Protein AF-0000000077151972 (afdb_homodimer)

pLDDT: mean 84.52, std 11.61, range [21.73, 97.44]

Nearest PDB structures (foldseek):
  4v5z-assembly1_Ag  TM=2.864E-01  e=3.444E+00  Canis lupus familiaris
  5mc6-assembly1_B  TM=2.916E-01  e=4.855E+00  Saccharomyces cerevisiae S288C
  6zqg-assembly1_DF  TM=3.050E-01  e=6.843E+00  Saccharomyces cerevisiae S288C
  6zvk-assembly1_N3  TM=2.598E-01  e=9.646E+00  Oryctolagus cuniculus
  6zvk-assembly1_N3  TM=3.316E-01  e=6.534E+00  Oryctolagus cuniculus

Solvent-accessible surface area (backbone atoms only — not comparable to full-atom values): 32960 Å² total; per-residue (Å²): 131,77,75,77,71,73,72,77,82,43,72,65,57,49,52,48,36,46,47,51,12,36,27,54,18,46,48,46,23,42,45,38,30,54,46,47,41,69,70,37,55,84,44,28,85,81,31,70,66,42,34,50,48,47,50,48,28,53,52,45,27,40,45,23,24,34,36,21,9,34,36,26,26,51,66,68,66,48,53,67,72,57,15,47,14,16,9,45,7,1,33,48,4,14,51,19,58,41,80,43,74,44,69,54,97,82,46,75,44,78,41,40,28,52,59,51,51,35,40,57,51,34,15,51,49,23,21,50,51,18,48,51,49,51,62,70,52,58,70,74,52,55,86,49,35,69,61,47,38,26,36,45,32,10,42,42,37,8,49,52,20,44,67,44,27,70,61,47,50,52,53,32,50,48,51,20,49,52,53,48,50,45,33,67,77,38,33,64,65,40,24,26,52,41,2,23,50,36,22,47,38,41,36,43,94,52,46,40,39,40,50,22,40,40,37,44,29,35,38,46,49,5,33,13,20,6,34,2,37,29,9,28,29,26,24,50,29,58,50,18,60,86,61,36,63,69,66,56,37,54,39,20,58,55,48,50,45,53,64,44,21,66,36,33,73,76,39,58,69,60,46,53,56,28,26,50,22,4,37,62,42,25,54,56,33,62,75,70,62,39,28,24,36,21,76,23,11,34,42,8,49,26,76,40,27,22,62,46,32,20,33,74,67,68,51,72,54,58,67,61,48,49,40,54,66,46,50,41,17,39,51,43,9,43,50,41,39,44,48,42,38,67,67,61,51,76,41,58,65,72,59,43,43,52,74,88,108,130,79,75,76,70,73,71,78,80,44,72,66,58,49,52,47,35,45,46,51,11,35,26,55,18,47,49,44,23,42,45,36,30,53,45,47,42,69,69,36,54,85,45,29,85,80,31,69,66,43,36,50,49,46,50,48,30,53,53,45,27,40,45,23,23,34,36,20,9,34,36,28,27,51,66,68,67,48,53,66,72,56,15,47,14,16,9,45,6,2,32,47,5,14,50,18,57,40,80,43,75,46,69,56,98,83,48,74,43,77,41,40,29,51,58,53,53,35,41,56,52,35,15,51,49,23,21,49,50,19,48,50,50,51,63,70,53,56,71,74,52,56,85,48,35,69,60,48,37,27,36,46,34,11,42,42,36,7,51,52,20,45,68,45,27,68,61,47,50,51,52,33,50,49,51,20,49,52,53,47,50,45,32,67,76,36,34,64,64,40,24,24,51,42,2,24,50,37,23,47,37,41,36,43,95,53,47,42,38,40,51,21,40,41,38,45,29,36,38,48,51,5,34,12,20,7,36,2,37,29,8,28,30,26,24,50,29,57,50,20,58,88,60,35,64,71,67,56,35,52,38,21,58,57,48,51,45,50,63,44,21,66,36,34,71,76,40,58,70,59,44,54,55,30,26,50,21,4,37,61,42,25,53,56,33,60,76,68,62,38,26,25,37,21,76,22,12,34,40,7,48,26,75,40,24,22,61,48,33,20,34,73,67,68,52,72,56,58,68,59,47,50,41,55,66,45,50,43,17,38,52,43,8,41,51,39,39,42,49,41,38,68,69,62,51,76,41,58,64,73,57,43,42,53,73,90,108

Radius of gyration: 28.56 Å; Cα contacts (8 Å, |Δi|>4): 1442; chains: 2; bounding box: 69×89×55 Å

Secondary structure (DSSP, 8-state):
----------HHHHHHHHHHHHHHHHHHHHHHHHHHHHHHHHHHTT-HHHHHHHHHHHHHHTTHHHHHHHHHHHHTT--HHHHHHHHHHHHHHHT-EEEEEEEETTEEEEEEEE-TT--HHHHHHHHHHHHHHHHHHTTTTGGGHHHHIIIIIIIIHHHHHHHHHHHHHHHHHHHHHHHHHHHHHSHHHHHHHHHHHHHHHTTSSS-HHHHHHHTT--HHHHHHHHHHHHHHHHHHHHHHTTTS-HHHHHHHHTT-GGGGHHHHHH-GGGHHHHHHHHHHHTTHHHHHT--B-TTTTTTTTGGGHHHHHHHHTT---HHHHHIIIIIHHHHHHHHHHIIIIIIS--S-GGGG--TT-/----------HHHHHHHHHHHHHHHHHHHHHHHHHHHHHHHHHHTT-HHHHHHHHHHHHHHTTHHHHHHHHHHHHTT--HHHHHHHHHHHHHHHT-EEEEEEEETTEEEEEEEE-TT--HHHHHHHHHHHHHHHHHHTTTTGGGHHHHIIIIIIIIHHHHHHHHHHHHHHHHHHHHHHHHHHHHHSHHHHHHHHHHHHHHHTTSSS-HHHHHHHTT--HHHHHHHHHHHHHHHHHHHHHHTTTS-HHHHHHHHTT-GGGGHHHHHH-GGGHHHHHHHHHHHTTHHHHHT--B-TTTTTTTTGGGHHHHHHHHTT---HHHHHIIIIIHHHHHHHHHHIIIIIIS--S-GGGG--TT-

Organism: Lactobacillus delbrueckii subsp. bulgaricus (strain ATCC 11842 / DSM 20081 / BCRC 10696 / JCM 1002 / NBRC 13953 / NCIMB 11778 / NCTC 12712 / WDCM 00102 / Lb 14) (NCBI:txid390333)

InterPro domains:
  IPR003352 Phosphotransferase system, EIIC [PF13303] (16-352)
  IPR008075 Lipocalin-interacting membrane receptor [PR01692] (14-36)
  IPR008075 Lipocalin-interacting membrane receptor [PR01692] (267-288)
  IPR008075 Lipocalin-interacting membrane receptor [PR01692] (320-340)

Foldseek 3Di:
DPPPCPPPCDPVNLLLLLQVLLLVLLCVQCVQLLQLVLVLVVVLVPDVVSVVVNVVSQVSNLLSLLSSLLSSCVSVPHDPLLSNLLSLLLNLLQPQWDWDFDQDPNDTDTDIDGNGNGQLQLSSVLSSVLNVVCVVCDCVCPPVCSPVSNVCSRVVSSVVSNVCRVVLVVVLVVQQVVLVVVCVVPVLVSLLVLLLVLLLQLLASGALLSVLRNSWHKFLSLLSLLLSLLLSLLLLLLLPVPPEDNVVNVCSLQQVSNLLNVLCVVPVVVSVLSSVLSSQLSNVCVVVRFIATSNQSRGRPNSDSSLSRSCVVPPVPVVVSCCSSPVSSNVSSNVSCCVCCVPVVVDDSVSSYGPVD/DPPPCPPPCDPVNLVLLLQVLLLVLLCVQCVQLLQLVLVLVVVLVPDVVSVVVNVVSQVSNLLSLLSSLLSSCVSVPHDPLLSNLLSLLLNLLQPQWDWDWDQDPRDTDTDIDGNGNGQLQLSSVLSSVLNVVCVVCDCVCPPVCNPVSNVCSRVVSSVVSNVCRVVLVVVLVVQQVVLVVVCVVPVLVSLLVLLLVLLLQLLASGALLSVLRNNWHKFLSLLSLLLSLLLSLLLLLLLCVPPEDNVVNVCSLQQVSNLLNVLCVVPVVVSVLSSVLSSQLSNVCVVVRFIATSNQSRGRPNSDSSLSRSCVVPPVPVVVSCCSSPVSSNVSSNVSCCVCCVPVVVDDSVSSYGPVD

Sequence (714 aa):
MSETTQTKETVGSFTMKVLNGSATAIIVSLLPSAILSTFLTPFAGSNAIVANLLHIVTVFQYFFAVMCGFSTAKQFNLGYTEAACVGGAAFLGSGCMTAVTTTVKGVTTTSFQLAGMGDVINTMLTAAVAVLFIKWVGNRFGSLGIVFFPILAGTGVGFLGSLIKPYVSLVTTAIGDVINTFTKLAPYSMCILIAMSFAIIIVTPLSTVAISVAIGLAGMGSAAAGFGLASTAAFLFWATLKVDKPGVQVAIFLGVIKMMMPNFLRYPVIGIPIALTAAISTLSVPILGMQGTPASGGFGLIGAVSPLAAYNAGFYNVLVLVIVWVVVPFAVGYLMKKIFVDWTKIYKPEYFISPARMSETTQTKETVGSFTMKVLNGSATAIIVSLLPSAILSTFLTPFAGSNAIVANLLHIVTVFQYFFAVMCGFSTAKQFNLGYTEAACVGGAAFLGSGCMTAVTTTVKGVTTTSFQLAGMGDVINTMLTAAVAVLFIKWVGNRFGSLGIVFFPILAGTGVGFLGSLIKPYVSLVTTAIGDVINTFTKLAPYSMCILIAMSFAIIIVTPLSTVAISVAIGLAGMGSAAAGFGLASTAAFLFWATLKVDKPGVQVAIFLGVIKMMMPNFLRYPVIGIPIALTAAISTLSVPILGMQGTPASGGFGLIGAVSPLAAYNAGFYNVLVLVIVWVVVPFAVGYLMKKIFVDWTKIYKPEYFISPAR

Structure (mmCIF, N/CA/C/O backbone):
data_AF-0000000077151972-model_v1
#
loop_
_entity.id
_entity.type
_entity.pdbx_description
1 polymer 'Conserved hypothetical membrane protein'
#
loop_
_atom_site.group_PDB
_atom_site.id
_atom_site.type_symbol
_atom_site.label_atom_id
_atom_site.label_alt_id
_atom_site.label_comp_id
_atom_site.label_asym_id
_atom_site.label_entity_id
_atom_site.label_seq_id
_atom_site.pdbx_PDB_ins_code
_atom_site.Cartn_x
_atom_site.Cartn_y
_atom_site.Cartn_z
_atom_site.occupancy
_atom_site.B_iso_or_equiv
_atom_site.auth_seq_id
_atom_site.auth_comp_id
_atom_site.auth_asym_id
_atom_site.auth_atom_id
_atom_site.pdbx_PDB_model_num
ATOM 1 N N . MET A 1 1 ? -36.688 0.666 -9.883 1 21.73 1 MET A N 1
ATOM 2 C CA . MET A 1 1 ? -35.344 0.628 -10.453 1 21.73 1 MET A CA 1
ATOM 3 C C . MET A 1 1 ? -34.688 2.004 -10.391 1 21.73 1 MET A C 1
ATOM 5 O O . MET A 1 1 ? -34.938 2.846 -11.258 1 21.73 1 MET A O 1
ATOM 9 N N . SER A 1 2 ? -34.594 2.605 -9.312 1 26.95 2 SER A N 1
ATOM 10 C CA . SER A 1 2 ? -34.281 4 -9.023 1 26.95 2 SER A CA 1
ATOM 11 C C . SER A 1 2 ? -32.938 4.406 -9.641 1 26.95 2 SER A C 1
ATOM 13 O O . SER A 1 2 ? -31.984 3.625 -9.641 1 26.95 2 SER A O 1
ATOM 15 N N . GLU A 1 3 ? -32.969 5.195 -10.656 1 30.03 3 GLU A N 1
ATOM 16 C CA . GLU A 1 3 ? -31.859 5.73 -11.461 1 30.03 3 GLU A CA 1
ATOM 17 C C . GLU A 1 3 ? -30.672 6.129 -10.578 1 30.03 3 GLU A C 1
ATOM 19 O O . GLU A 1 3 ? -30.797 7.02 -9.727 1 30.03 3 GLU A O 1
ATOM 24 N N . THR A 1 4 ? -30.094 5.246 -9.906 1 33.31 4 THR A N 1
ATOM 25 C CA . THR A 1 4 ? -28.906 5.594 -9.141 1 33.31 4 THR A CA 1
ATOM 26 C C . THR A 1 4 ? -28.078 6.656 -9.875 1 33.31 4 THR A C 1
ATOM 28 O O . THR A 1 4 ? -27.516 6.395 -10.938 1 33.31 4 THR A O 1
ATOM 31 N N . THR A 1 5 ? -28.594 7.824 -10 1 35.47 5 THR A N 1
ATOM 32 C CA . THR A 1 5 ? -28.016 9.031 -10.586 1 35.47 5 THR A CA 1
ATOM 33 C C . THR A 1 5 ? -26.516 9.094 -10.32 1 35.47 5 THR A C 1
ATOM 35 O O . THR A 1 5 ? -26.078 9.258 -9.172 1 35.47 5 THR A O 1
ATOM 38 N N . GLN A 1 6 ? -25.734 8.305 -10.875 1 41.94 6 GLN A N 1
ATOM 39 C CA . GLN A 1 6 ? -24.281 8.484 -10.922 1 41.94 6 GLN A CA 1
ATOM 40 C C . GLN A 1 6 ? -23.922 9.953 -11.117 1 41.94 6 GLN A C 1
ATOM 42 O O . GLN A 1 6 ? -24.188 10.531 -12.164 1 41.94 6 GLN A O 1
ATOM 47 N N . THR A 1 7 ? -24.266 10.836 -10.305 1 44.94 7 THR A N 1
ATOM 48 C CA . THR A 1 7 ? -23.859 12.234 -10.359 1 44.94 7 THR A CA 1
ATOM 49 C C . THR A 1 7 ? -22.516 12.383 -11.055 1 44.94 7 THR A C 1
ATOM 51 O O . THR A 1 7 ? -21.547 11.703 -10.688 1 44.94 7 THR A O 1
ATOM 54 N N . LYS A 1 8 ? -22.547 12.781 -12.289 1 57.28 8 LYS A N 1
ATOM 55 C CA . LYS A 1 8 ? -21.453 13.023 -13.227 1 57.28 8 LYS A CA 1
ATOM 56 C C . LYS A 1 8 ? -20.25 13.641 -12.516 1 57.28 8 LYS A C 1
ATOM 58 O O . LYS A 1 8 ? -20.391 14.664 -11.836 1 57.28 8 LYS A O 1
ATOM 63 N N . GLU A 1 9 ? -19.141 12.883 -12.258 1 78.19 9 GLU A N 1
ATOM 64 C CA . GLU A 1 9 ? -17.875 13.32 -11.695 1 78.19 9 GLU A CA 1
ATOM 65 C C . GLU A 1 9 ? -17.359 14.57 -12.391 1 78.19 9 GLU A C 1
ATOM 67 O O . GLU A 1 9 ? -17.219 14.602 -13.617 1 78.19 9 GLU A O 1
ATOM 72 N N . THR A 1 10 ? -17.438 15.781 -11.734 1 84.06 10 THR A N 1
ATOM 73 C CA . THR A 1 10 ? -16.828 17 -12.25 1 84.06 10 THR A CA 1
ATOM 74 C C . THR A 1 10 ? -15.328 17.016 -11.992 1 84.06 10 THR A C 1
ATOM 76 O O . THR A 1 10 ? -14.812 16.203 -11.227 1 84.06 10 THR A O 1
ATOM 79 N N . VAL A 1 11 ? -14.625 17.859 -12.688 1 85 11 VAL A N 1
ATOM 80 C CA . VAL A 1 11 ? -13.188 18 -12.492 1 85 11 VAL A CA 1
ATOM 81 C C . VAL A 1 11 ? -12.898 18.422 -11.055 1 85 11 VAL A C 1
ATOM 83 O O . VAL A 1 11 ? -11.945 17.938 -10.438 1 85 11 VAL A O 1
ATOM 86 N N . GLY A 1 12 ? -13.727 19.281 -10.562 1 80.81 12 GLY A N 1
ATOM 87 C CA . GLY A 1 12 ? -13.578 19.734 -9.188 1 80.81 12 GLY A CA 1
ATOM 88 C C . GLY A 1 12 ? -13.766 18.609 -8.18 1 80.81 12 GLY A C 1
ATOM 89 O O . GLY A 1 12 ? -12.977 18.484 -7.242 1 80.81 12 GLY A O 1
ATOM 90 N N . SER A 1 13 ? -14.758 17.922 -8.414 1 84.75 13 SER A N 1
ATOM 91 C CA . SER A 1 13 ? -15.031 16.828 -7.496 1 84.75 13 SER A CA 1
ATOM 92 C C . SER A 1 13 ? -13.945 15.758 -7.574 1 84.75 13 SER A C 1
ATOM 94 O O . SER A 1 13 ? -13.578 15.164 -6.559 1 84.75 13 SER A O 1
ATOM 96 N N . PHE A 1 14 ? -13.469 15.508 -8.773 1 90.19 14 PHE A N 1
ATOM 97 C CA . PHE A 1 14 ? -12.398 14.539 -8.977 1 90.19 14 PHE A CA 1
ATOM 98 C C . PHE A 1 14 ? -11.133 14.969 -8.25 1 90.19 14 PHE A C 1
ATOM 100 O O . PHE A 1 14 ? -10.516 14.172 -7.539 1 90.19 14 PHE A O 1
ATOM 107 N N . THR A 1 15 ? -10.812 16.188 -8.43 1 84.81 15 THR A N 1
ATOM 108 C CA . THR A 1 15 ? -9.609 16.719 -7.809 1 84.81 15 THR A CA 1
ATOM 109 C C . THR A 1 15 ? -9.734 16.703 -6.285 1 84.81 15 THR A C 1
ATOM 111 O O . THR A 1 15 ? -8.766 16.422 -5.582 1 84.81 15 THR A O 1
ATOM 114 N N . MET A 1 16 ? -10.852 16.969 -5.809 1 79.81 16 MET A N 1
ATOM 115 C CA . MET A 1 16 ? -11.062 16.969 -4.363 1 79.81 16 MET A CA 1
ATOM 116 C C . MET A 1 16 ? -10.914 15.562 -3.791 1 79.81 16 MET A C 1
ATOM 118 O O . MET A 1 16 ? -10.375 15.391 -2.697 1 79.81 16 MET A O 1
ATOM 122 N N . LYS A 1 17 ? -11.352 14.625 -4.484 1 85.19 17 LYS A N 1
ATOM 123 C CA . LYS A 1 17 ? -11.25 13.242 -4.031 1 85.19 17 LYS A CA 1
ATOM 124 C C . LYS A 1 17 ? -9.789 12.797 -3.977 1 85.19 17 LYS A C 1
ATOM 126 O O . LYS A 1 17 ? -9.391 12.078 -3.059 1 85.19 17 LYS A O 1
ATOM 131 N N . VAL A 1 18 ? -9.062 13.211 -4.961 1 88.19 18 VAL A N 1
ATOM 132 C CA . VAL A 1 18 ? -7.637 12.875 -4.988 1 88.19 18 VAL A CA 1
ATOM 133 C C . VAL A 1 18 ? -6.922 13.562 -3.828 1 88.19 18 VAL A C 1
ATOM 135 O O . VAL A 1 18 ? -6.098 12.953 -3.15 1 88.19 18 VAL A O 1
ATOM 138 N N . LEU A 1 19 ? -7.297 14.805 -3.607 1 79.62 19 LEU A N 1
ATOM 139 C CA . LEU A 1 19 ? -6.676 15.57 -2.529 1 79.62 19 LEU A CA 1
ATOM 140 C C . LEU A 1 19 ? -7.047 14.984 -1.169 1 79.62 19 LEU A C 1
ATOM 142 O O . LEU A 1 19 ? -6.191 14.875 -0.285 1 79.62 19 LEU A O 1
ATOM 146 N N . ASN A 1 20 ? -8.25 14.555 -1.033 1 77.44 20 ASN A N 1
ATOM 147 C CA . ASN A 1 20 ? -8.695 13.977 0.226 1 77.44 20 ASN A CA 1
ATOM 148 C C . ASN A 1 20 ? -8.023 12.633 0.495 1 77.44 20 ASN A C 1
ATOM 150 O O . ASN A 1 20 ? -7.684 12.32 1.638 1 77.44 20 ASN A O 1
ATOM 154 N N . GLY A 1 21 ? -7.926 11.883 -0.546 1 83 21 GLY A N 1
ATOM 155 C CA . GLY A 1 21 ? -7.199 10.625 -0.41 1 83 21 GLY A CA 1
ATOM 156 C C . GLY A 1 21 ? -5.754 10.82 0.011 1 83 21 GLY A C 1
ATOM 157 O O . GLY A 1 21 ? -5.25 10.086 0.867 1 83 21 GLY A O 1
ATOM 158 N N . SER A 1 22 ? -5.113 11.75 -0.572 1 84.88 22 SER A N 1
ATOM 159 C CA . SER A 1 22 ? -3.717 12.023 -0.256 1 84.88 22 SER A CA 1
ATOM 160 C C . SER A 1 22 ? -3.564 12.539 1.171 1 84.88 22 SER A C 1
ATOM 162 O O . SER A 1 22 ? -2.58 12.234 1.847 1 84.88 22 SER A O 1
ATOM 164 N N . ALA A 1 23 ? -4.543 13.336 1.619 1 76.94 23 ALA A N 1
ATOM 165 C CA . ALA A 1 23 ? -4.496 13.906 2.963 1 76.94 23 ALA A CA 1
ATOM 166 C C . ALA A 1 23 ? -4.508 12.812 4.027 1 76.94 23 ALA A C 1
ATOM 168 O O . ALA A 1 23 ? -3.748 12.867 4.996 1 76.94 23 ALA A O 1
ATOM 169 N N . THR A 1 24 ? -5.363 11.938 3.824 1 78.38 24 THR A N 1
ATOM 170 C CA . THR A 1 24 ? -5.469 10.836 4.773 1 78.38 24 THR A CA 1
ATOM 171 C C . THR A 1 24 ? -4.172 10.031 4.816 1 78.38 24 THR A C 1
ATOM 173 O O . THR A 1 24 ? -3.715 9.633 5.891 1 78.38 24 THR A O 1
ATOM 176 N N . ALA A 1 25 ? -3.621 9.789 3.662 1 87.31 25 ALA A N 1
ATOM 177 C CA . ALA A 1 25 ? -2.371 9.039 3.566 1 87.31 25 ALA A CA 1
ATOM 178 C C . ALA A 1 25 ? -1.229 9.789 4.25 1 87.31 25 ALA A C 1
ATOM 180 O O . ALA A 1 25 ? -0.372 9.172 4.891 1 87.31 25 ALA A O 1
ATOM 181 N N . ILE A 1 26 ? -1.221 11.109 4.145 1 81.56 26 ILE A N 1
ATOM 182 C CA . ILE A 1 26 ? -0.166 11.93 4.73 1 81.56 26 ILE A CA 1
ATOM 183 C C . ILE A 1 26 ? -0.258 11.875 6.254 1 81.56 26 ILE A C 1
ATOM 185 O O . ILE A 1 26 ? 0.751 11.68 6.938 1 81.56 26 ILE A O 1
ATOM 189 N N . ILE A 1 27 ? -1.399 11.977 6.719 1 76.62 27 ILE A N 1
ATOM 190 C CA . ILE A 1 27 ? -1.593 11.984 8.164 1 76.62 27 ILE A CA 1
ATOM 191 C C . ILE A 1 27 ? -1.171 10.633 8.75 1 76.62 27 ILE A C 1
ATOM 193 O O . ILE A 1 27 ? -0.426 10.578 9.727 1 76.62 27 ILE A O 1
ATOM 197 N N . VAL A 1 28 ? -1.589 9.594 8.133 1 83.56 28 VAL A N 1
ATOM 198 C CA . VAL A 1 28 ? -1.337 8.25 8.648 1 83.56 28 VAL A CA 1
ATOM 199 C C . VAL A 1 28 ? 0.154 7.934 8.555 1 83.56 28 VAL A C 1
ATOM 201 O O . VAL A 1 28 ? 0.722 7.32 9.461 1 83.56 28 VAL A O 1
ATOM 204 N N . SER A 1 29 ? 0.763 8.312 7.5 1 87.06 29 SER A N 1
ATOM 205 C CA . SER A 1 29 ? 2.148 7.926 7.258 1 87.06 29 SER A CA 1
ATOM 206 C C . SER A 1 29 ? 3.115 8.805 8.047 1 87.06 29 SER A C 1
ATOM 208 O O . SER A 1 29 ? 4.137 8.32 8.539 1 87.06 29 SER A O 1
ATOM 210 N N . LEU A 1 30 ? 2.809 10.055 8.219 1 76.75 30 LEU A N 1
ATOM 211 C CA . LEU A 1 30 ? 3.795 10.992 8.75 1 76.75 30 LEU A CA 1
ATOM 212 C C . LEU A 1 30 ? 3.59 11.203 10.25 1 76.75 30 LEU A C 1
ATOM 214 O O . LEU A 1 30 ? 4.531 11.555 10.961 1 76.75 30 LEU A O 1
ATOM 218 N N . LEU A 1 31 ? 2.441 11.023 10.719 1 79.12 31 LEU A N 1
ATOM 219 C CA . LEU A 1 31 ? 2.117 11.391 12.094 1 79.12 31 LEU A CA 1
ATOM 220 C C . LEU A 1 31 ? 2.936 10.562 13.086 1 79.12 31 LEU A C 1
ATOM 222 O O . LEU A 1 31 ? 3.457 11.102 14.062 1 79.12 31 LEU A O 1
ATOM 226 N N . PRO A 1 32 ? 3.021 9.266 12.922 1 83.56 32 PRO A N 1
ATOM 227 C CA . PRO A 1 32 ? 3.818 8.484 13.875 1 83.56 32 PRO A CA 1
ATOM 228 C C . PRO A 1 32 ? 5.262 8.977 13.977 1 83.56 32 PRO A C 1
ATOM 230 O O . PRO A 1 32 ? 5.805 9.094 15.078 1 83.56 32 PRO A O 1
ATOM 233 N N . SER A 1 33 ? 5.902 9.188 12.875 1 80.81 33 SER A N 1
ATOM 234 C CA . SER A 1 33 ? 7.277 9.672 12.883 1 80.81 33 SER A CA 1
ATOM 235 C C . SER A 1 33 ? 7.379 11.047 13.523 1 80.81 33 SER A C 1
ATOM 237 O O . SER A 1 33 ? 8.305 11.32 14.281 1 80.81 33 SER A O 1
ATOM 239 N N . ALA A 1 34 ? 6.473 11.898 13.227 1 71 34 ALA A N 1
ATOM 240 C CA . ALA A 1 34 ? 6.484 13.266 13.75 1 71 34 ALA A CA 1
ATOM 241 C C . ALA A 1 34 ? 6.383 13.266 15.273 1 71 34 ALA A C 1
ATOM 243 O O . ALA A 1 34 ? 7.031 14.078 15.938 1 71 34 ALA A O 1
ATOM 244 N N . ILE A 1 35 ? 5.621 12.414 15.773 1 74.5 35 ILE A N 1
ATOM 245 C CA . ILE A 1 35 ? 5.379 12.391 17.219 1 74.5 35 ILE A CA 1
ATOM 246 C C . ILE A 1 35 ? 6.461 11.562 17.906 1 74.5 35 ILE A C 1
ATOM 248 O O . ILE A 1 35 ? 7.109 12.039 18.844 1 74.5 35 ILE A O 1
ATOM 252 N N . LEU A 1 36 ? 6.711 10.367 17.438 1 80.69 36 LEU A N 1
ATOM 253 C CA . LEU A 1 36 ? 7.562 9.422 18.141 1 80.69 36 LEU A CA 1
ATOM 254 C C . LEU A 1 36 ? 9.039 9.781 17.969 1 80.69 36 LEU A C 1
ATOM 256 O O . LEU A 1 36 ? 9.852 9.539 18.859 1 80.69 36 LEU A O 1
ATOM 260 N N . SER A 1 37 ? 9.359 10.273 16.797 1 75.5 37 SER A N 1
ATOM 261 C CA . SER A 1 37 ? 10.773 10.57 16.547 1 75.5 37 SER A CA 1
ATOM 262 C C . SER A 1 37 ? 11.297 11.609 17.531 1 75.5 37 SER A C 1
ATOM 264 O O . SER A 1 37 ? 12.453 11.547 17.953 1 75.5 37 SER A O 1
ATOM 266 N N . THR A 1 38 ? 10.461 12.578 17.891 1 67.81 38 THR A N 1
ATOM 267 C CA . THR A 1 38 ? 10.859 13.625 18.828 1 67.81 38 THR A CA 1
ATOM 268 C C . THR A 1 38 ? 11.148 13.039 20.203 1 67.81 38 THR A C 1
ATOM 270 O O . THR A 1 38 ? 12.086 13.461 20.891 1 67.81 38 THR A O 1
ATOM 273 N N . PHE A 1 39 ? 10.398 12.055 20.547 1 76.06 39 PHE A N 1
ATOM 274 C CA . PHE A 1 39 ? 10.555 11.477 21.875 1 76.06 39 PHE A CA 1
ATOM 275 C C . PHE A 1 39 ? 11.617 10.383 21.859 1 76.06 39 PHE A C 1
ATOM 277 O O . PHE A 1 39 ? 12.273 10.133 22.875 1 76.06 39 PHE A O 1
ATOM 284 N N . LEU A 1 40 ? 11.805 9.766 20.766 1 81.75 40 LEU A N 1
ATOM 285 C CA . LEU A 1 40 ? 12.695 8.617 20.688 1 81.75 40 LEU A CA 1
ATOM 286 C C . LEU A 1 40 ? 14.117 9.055 20.359 1 81.75 40 LEU A C 1
ATOM 288 O O . LEU A 1 40 ? 15.078 8.406 20.781 1 81.75 40 LEU A O 1
ATOM 292 N N . THR A 1 41 ? 14.352 10.117 19.688 1 75.56 41 THR A N 1
ATOM 293 C CA . THR A 1 41 ? 15.633 10.539 19.141 1 75.56 41 THR A CA 1
ATOM 294 C C . THR A 1 41 ? 16.656 10.727 20.25 1 75.56 41 THR A C 1
ATOM 296 O O . THR A 1 41 ? 17.797 10.289 20.125 1 75.56 41 THR A O 1
ATOM 299 N N . PRO A 1 42 ? 16.234 11.344 21.422 1 73.62 42 PRO A N 1
ATOM 300 C CA . PRO A 1 42 ? 17.234 11.516 22.484 1 73.62 42 PRO A CA 1
ATOM 301 C C . PRO A 1 42 ? 17.719 10.188 23.047 1 73.62 42 PRO A C 1
ATOM 303 O O . PRO A 1 42 ? 18.828 10.117 23.594 1 73.62 42 PRO A O 1
ATOM 306 N N . PHE A 1 43 ? 16.984 9.172 22.859 1 80.56 43 PHE A N 1
ATOM 307 C CA . PHE A 1 43 ? 17.328 7.887 23.453 1 80.56 43 PHE A CA 1
ATOM 308 C C . PHE A 1 43 ? 17.906 6.941 22.406 1 80.56 43 PHE A C 1
ATOM 310 O O . PHE A 1 43 ? 18.328 5.832 22.734 1 80.56 43 PHE A O 1
ATOM 317 N N . ALA A 1 44 ? 17.906 7.293 21.172 1 76.62 44 ALA A N 1
ATOM 318 C CA . ALA A 1 44 ? 18.297 6.43 20.062 1 76.62 44 ALA A CA 1
ATOM 319 C C . ALA A 1 44 ? 19.781 6.047 20.156 1 76.62 44 ALA A C 1
ATOM 321 O O . ALA A 1 44 ? 20.172 4.945 19.75 1 76.62 44 ALA A O 1
ATOM 322 N N . GLY A 1 45 ? 20.609 6.844 20.609 1 73.62 45 GLY A N 1
ATOM 323 C CA . GLY A 1 45 ? 22.047 6.582 20.734 1 73.62 45 GLY A CA 1
ATOM 324 C C . GLY A 1 45 ? 22.375 5.59 21.828 1 73.62 45 GLY A C 1
ATOM 325 O O . GLY A 1 45 ? 23.375 4.867 21.734 1 73.62 45 GLY A O 1
ATOM 326 N N . SER A 1 46 ? 21.562 5.469 22.766 1 78.69 46 SER A N 1
ATOM 327 C CA . SER A 1 46 ? 21.922 4.68 23.938 1 78.69 46 SER A CA 1
ATOM 328 C C . SER A 1 46 ? 21.219 3.32 23.922 1 78.69 46 SER A C 1
ATOM 330 O O . SER A 1 46 ? 21.625 2.402 24.641 1 78.69 46 SER A O 1
ATOM 332 N N . ASN A 1 47 ? 20.203 3.156 23.219 1 86.56 47 ASN A N 1
ATOM 333 C CA . ASN A 1 47 ? 19.391 1.95 23.25 1 86.56 47 ASN A CA 1
ATOM 334 C C . ASN A 1 47 ? 19.094 1.431 21.844 1 86.56 47 ASN A C 1
ATOM 336 O O . ASN A 1 47 ? 18.438 2.104 21.047 1 86.56 47 ASN A O 1
ATOM 340 N N . ALA A 1 48 ? 19.516 0.26 21.578 1 82.25 48 ALA A N 1
ATOM 341 C CA . ALA A 1 48 ? 19.359 -0.355 20.266 1 82.25 48 ALA A CA 1
ATOM 342 C C . ALA A 1 48 ? 17.891 -0.553 19.906 1 82.25 48 ALA A C 1
ATOM 344 O O . ALA A 1 48 ? 17.5 -0.413 18.75 1 82.25 48 ALA A O 1
ATOM 345 N N . ILE A 1 49 ? 17.125 -0.852 20.828 1 84.5 49 ILE A N 1
ATOM 346 C CA . ILE A 1 49 ? 15.703 -1.075 20.609 1 84.5 49 ILE A CA 1
ATOM 347 C C . ILE A 1 49 ? 15.039 0.227 20.172 1 84.5 49 ILE A C 1
ATOM 349 O O . ILE A 1 49 ? 14.188 0.228 19.281 1 84.5 49 ILE A O 1
ATOM 353 N N . VAL A 1 50 ? 15.445 1.286 20.812 1 86.19 50 VAL A N 1
ATOM 354 C CA . VAL A 1 50 ? 14.883 2.59 20.484 1 86.19 50 VAL A CA 1
ATOM 355 C C . VAL A 1 50 ? 15.336 3.01 19.094 1 86.19 50 VAL A C 1
ATOM 357 O O . VAL A 1 50 ? 14.57 3.6 18.328 1 86.19 50 VAL A O 1
ATOM 360 N N . ALA A 1 51 ? 16.562 2.686 18.812 1 82.81 51 ALA A N 1
ATOM 361 C CA . ALA A 1 51 ? 17.078 2.99 17.484 1 82.81 51 ALA A CA 1
ATOM 362 C C . ALA A 1 51 ? 16.312 2.23 16.406 1 82.81 51 ALA A C 1
ATOM 364 O O . ALA A 1 51 ? 16.016 2.779 15.344 1 82.81 51 ALA A O 1
ATOM 365 N N . ASN A 1 52 ? 16.016 1.017 16.719 1 84.31 52 ASN A N 1
ATOM 366 C CA . ASN A 1 52 ? 15.234 0.208 15.789 1 84.31 52 ASN A CA 1
ATOM 367 C C . ASN A 1 52 ? 13.82 0.748 15.625 1 84.31 52 ASN A C 1
ATOM 369 O O . ASN A 1 52 ? 13.266 0.726 14.523 1 84.31 52 ASN A O 1
ATOM 373 N N . LEU A 1 53 ? 13.312 1.146 16.703 1 86.44 53 LEU A N 1
ATOM 374 C CA . LEU A 1 53 ? 11.977 1.72 16.672 1 86.44 53 LEU A CA 1
ATOM 375 C C . LEU A 1 53 ? 11.961 3.002 15.844 1 86.44 53 LEU A C 1
ATOM 377 O O . LEU A 1 53 ? 11.008 3.256 15.102 1 86.44 53 LEU A O 1
ATOM 381 N N . LEU A 1 54 ? 12.961 3.736 16 1 82.88 54 LEU A N 1
ATOM 382 C CA . LEU A 1 54 ? 13.078 4.969 15.227 1 82.88 54 LEU A CA 1
ATOM 383 C C . LEU A 1 54 ? 13.188 4.668 13.734 1 82.88 54 LEU A C 1
ATOM 385 O O . LEU A 1 54 ? 12.602 5.375 12.914 1 82.88 54 LEU A O 1
ATOM 389 N N . HIS A 1 55 ? 13.922 3.674 13.438 1 81.5 55 HIS A N 1
ATOM 390 C CA . HIS A 1 55 ? 14.047 3.256 12.047 1 81.5 55 HIS A CA 1
ATOM 391 C C . HIS A 1 55 ? 12.703 2.822 11.477 1 81.5 55 HIS A C 1
ATOM 393 O O . HIS A 1 55 ? 12.367 3.162 10.336 1 81.5 55 HIS A O 1
ATOM 399 N N . ILE A 1 56 ? 11.969 2.129 12.266 1 86.81 56 ILE A N 1
ATOM 400 C CA . ILE A 1 56 ? 10.672 1.614 11.852 1 86.81 56 ILE A CA 1
ATOM 401 C C . ILE A 1 56 ? 9.711 2.775 11.594 1 86.81 56 ILE A C 1
ATOM 403 O O . ILE A 1 56 ? 8.992 2.785 10.594 1 86.81 56 ILE A O 1
ATOM 407 N N . VAL A 1 57 ? 9.75 3.666 12.492 1 85.31 57 VAL A N 1
ATOM 408 C CA . VAL A 1 57 ? 8.844 4.809 12.391 1 85.31 57 VAL A CA 1
ATOM 409 C C . VAL A 1 57 ? 9.203 5.645 11.164 1 85.31 57 VAL A C 1
ATOM 411 O O . VAL A 1 57 ? 8.32 6.164 10.477 1 85.31 57 VAL A O 1
ATOM 414 N N . THR A 1 58 ? 10.453 5.742 10.844 1 79.31 58 THR A N 1
ATOM 415 C CA . THR A 1 58 ? 10.906 6.496 9.68 1 79.31 58 THR A CA 1
ATOM 416 C C . THR A 1 58 ? 10.508 5.789 8.383 1 79.31 58 THR A C 1
ATOM 418 O O . THR A 1 58 ? 10.062 6.43 7.434 1 79.31 58 THR A O 1
ATOM 421 N N . VAL A 1 59 ? 10.648 4.535 8.375 1 83.81 59 VAL A N 1
ATOM 422 C CA . VAL A 1 59 ? 10.336 3.748 7.184 1 83.81 59 VAL A CA 1
ATOM 423 C C . VAL A 1 59 ? 8.836 3.795 6.91 1 83.81 59 VAL A C 1
ATOM 425 O O . VAL A 1 59 ? 8.406 3.799 5.754 1 83.81 59 VAL A O 1
ATOM 428 N N . PHE A 1 60 ? 8.094 3.812 7.98 1 87.94 60 PHE A N 1
ATOM 429 C CA . PHE A 1 60 ? 6.645 3.85 7.852 1 87.94 60 PHE A CA 1
ATOM 430 C C . PHE A 1 60 ? 6.207 5.027 6.988 1 87.94 60 PHE A C 1
ATOM 432 O O . PHE A 1 60 ? 5.238 4.926 6.23 1 87.94 60 PHE A O 1
ATOM 439 N N . GLN A 1 61 ? 6.891 6.113 7.02 1 83.38 61 GLN A N 1
ATOM 440 C CA . GLN A 1 61 ? 6.547 7.316 6.27 1 83.38 61 GLN A CA 1
ATOM 441 C C . GLN A 1 61 ? 6.746 7.109 4.773 1 83.38 61 GLN A C 1
ATOM 443 O O . GLN A 1 61 ? 6.078 7.746 3.957 1 83.38 61 GLN A O 1
ATOM 448 N N . TYR A 1 62 ? 7.629 6.234 4.434 1 80.19 62 TYR A N 1
ATOM 449 C CA . TYR A 1 62 ? 7.98 6.031 3.033 1 80.19 62 TYR A CA 1
ATOM 450 C C . TYR A 1 62 ? 6.867 5.297 2.293 1 80.19 62 TYR A C 1
ATOM 452 O O . TYR A 1 62 ? 6.844 5.273 1.061 1 80.19 62 TYR A O 1
ATOM 460 N N . PHE A 1 63 ? 5.953 4.867 3.053 1 84.75 63 PHE A N 1
ATOM 461 C CA . PHE A 1 63 ? 4.844 4.141 2.441 1 84.75 63 PHE A CA 1
ATOM 462 C C . PHE A 1 63 ? 3.707 5.094 2.086 1 84.75 63 PHE A C 1
ATOM 464 O O . PHE A 1 63 ? 2.625 4.652 1.69 1 84.75 63 PHE A O 1
ATOM 471 N N . PHE A 1 64 ? 3.965 6.332 2.193 1 87.81 64 PHE A N 1
ATOM 472 C CA . PHE A 1 64 ? 2.975 7.352 1.867 1 87.81 64 PHE A CA 1
ATOM 473 C C . PHE A 1 64 ? 2.396 7.117 0.477 1 87.81 64 PHE A C 1
ATOM 475 O O . PHE A 1 64 ? 1.176 7.129 0.296 1 87.81 64 PHE A O 1
ATOM 482 N N . ALA A 1 65 ? 3.287 6.922 -0.485 1 89.75 65 ALA A N 1
ATOM 483 C CA . ALA A 1 65 ? 2.865 6.883 -1.884 1 89.75 65 ALA A CA 1
ATOM 484 C C . ALA A 1 65 ? 1.845 5.773 -2.119 1 89.75 65 ALA A C 1
ATOM 486 O O . ALA A 1 65 ? 0.836 5.98 -2.797 1 89.75 65 ALA A O 1
ATOM 487 N N . VAL A 1 66 ? 2.102 4.629 -1.545 1 91.38 66 VAL A N 1
ATOM 488 C CA . VAL A 1 66 ? 1.19 3.502 -1.71 1 91.38 66 VAL A CA 1
ATOM 489 C C . VAL A 1 66 ? -0.126 3.791 -0.993 1 91.38 66 VAL A C 1
ATOM 491 O O . VAL A 1 66 ? -1.204 3.543 -1.537 1 91.38 66 VAL A O 1
ATOM 494 N N . MET A 1 67 ? -0.027 4.328 0.201 1 90.88 67 MET A N 1
ATOM 495 C CA . MET A 1 67 ? -1.22 4.668 0.971 1 90.88 67 MET A CA 1
ATOM 496 C C . MET A 1 67 ? -2.068 5.699 0.233 1 90.88 67 MET A C 1
ATOM 498 O O . MET A 1 67 ? -3.299 5.633 0.262 1 90.88 67 MET A O 1
ATOM 502 N N . CYS A 1 68 ? -1.341 6.629 -0.327 1 91.5 68 CYS A N 1
ATOM 503 C CA . CYS A 1 68 ? -2.035 7.656 -1.097 1 91.5 68 CYS A CA 1
ATOM 504 C C . CYS A 1 68 ? -2.834 7.035 -2.236 1 91.5 68 CYS A C 1
ATOM 506 O O . CYS A 1 68 ? -3.986 7.41 -2.467 1 91.5 68 CYS A O 1
ATOM 508 N N . GLY A 1 69 ? -2.248 6.125 -2.943 1 94.25 69 GLY A N 1
ATOM 509 C CA . GLY A 1 69 ? -2.941 5.445 -4.027 1 94.25 69 GLY A CA 1
ATOM 510 C C . GLY A 1 69 ? -4.172 4.688 -3.564 1 94.25 69 GLY A C 1
ATOM 511 O O . GLY A 1 69 ? -5.246 4.824 -4.148 1 94.25 69 GLY A O 1
ATOM 512 N N . PHE A 1 70 ? -4.035 3.92 -2.492 1 93.25 70 PHE A N 1
ATOM 513 C CA . PHE A 1 70 ? -5.152 3.146 -1.968 1 93.25 70 PHE A CA 1
ATOM 514 C C . PHE A 1 70 ? -6.266 4.066 -1.482 1 93.25 70 PHE A C 1
ATOM 516 O O . PHE A 1 70 ? -7.445 3.793 -1.712 1 93.25 70 PHE A O 1
ATOM 523 N N . SER A 1 71 ? -5.852 5.074 -0.781 1 90.94 71 SER A N 1
ATOM 524 C CA . SER A 1 71 ? -6.836 6.016 -0.254 1 90.94 71 SER A CA 1
ATOM 525 C C . SER A 1 71 ? -7.594 6.711 -1.38 1 90.94 71 SER A C 1
ATOM 527 O O . SER A 1 71 ? -8.805 6.922 -1.282 1 90.94 71 SER A O 1
ATOM 529 N N . THR A 1 72 ? -6.855 7.113 -2.365 1 91.88 72 THR A N 1
ATOM 530 C CA . THR A 1 72 ? -7.484 7.75 -3.518 1 91.88 72 THR A CA 1
ATOM 531 C C . THR A 1 72 ? -8.453 6.789 -4.199 1 91.88 72 THR A C 1
ATOM 533 O O . THR A 1 72 ? -9.562 7.18 -4.562 1 91.88 72 THR A O 1
ATOM 536 N N . ALA A 1 73 ? -8.039 5.566 -4.383 1 93.81 73 ALA A N 1
ATOM 537 C CA . ALA A 1 73 ? -8.906 4.566 -4.996 1 93.81 73 ALA A CA 1
ATOM 538 C C . ALA A 1 73 ? -10.18 4.367 -4.18 1 93.81 73 ALA A C 1
ATOM 540 O O . ALA A 1 73 ? -11.266 4.18 -4.738 1 93.81 73 ALA A O 1
ATOM 541 N N . LYS A 1 74 ? -10.039 4.387 -2.92 1 88.81 74 LYS A N 1
ATOM 542 C CA . LYS A 1 74 ? -11.188 4.219 -2.033 1 88.81 74 LYS A CA 1
ATOM 543 C C . LYS A 1 74 ? -12.188 5.363 -2.197 1 88.81 74 LYS A C 1
ATOM 545 O O . LYS A 1 74 ? -13.398 5.156 -2.117 1 88.81 74 LYS A O 1
ATOM 550 N N . GLN A 1 75 ? -11.672 6.574 -2.398 1 85.88 75 GLN A N 1
ATOM 551 C CA . GLN A 1 75 ? -12.531 7.73 -2.605 1 85.88 75 GLN A CA 1
ATOM 552 C C . GLN A 1 75 ? -13.422 7.539 -3.826 1 85.88 75 GLN A C 1
ATOM 554 O O . GLN A 1 75 ? -14.508 8.125 -3.91 1 85.88 75 GLN A O 1
ATOM 559 N N . PHE A 1 76 ? -13.008 6.691 -4.727 1 92.06 76 PHE A N 1
ATOM 560 C CA . PHE A 1 76 ? -13.766 6.453 -5.949 1 92.06 76 PHE A CA 1
ATOM 561 C C . PHE A 1 76 ? -14.484 5.109 -5.891 1 92.06 76 PHE A C 1
ATOM 563 O O . PHE A 1 76 ? -14.992 4.629 -6.902 1 92.06 76 PHE A O 1
ATOM 570 N N . ASN A 1 77 ? -14.406 4.418 -4.805 1 89.81 77 ASN A N 1
ATOM 571 C CA . ASN A 1 77 ? -15.086 3.158 -4.535 1 89.81 77 ASN A CA 1
ATOM 572 C C . ASN A 1 77 ? -14.625 2.059 -5.488 1 89.81 77 ASN A C 1
ATOM 574 O O . ASN A 1 77 ? -15.445 1.31 -6.023 1 89.81 77 ASN A O 1
ATOM 578 N N . LEU A 1 78 ? -13.398 2.096 -5.719 1 89.75 78 LEU A N 1
ATOM 579 C CA . LEU A 1 78 ? -12.852 1.039 -6.562 1 89.75 78 LEU A CA 1
ATOM 580 C C . LEU A 1 78 ? -12.664 -0.25 -5.77 1 89.75 78 LEU A C 1
ATOM 582 O O . LEU A 1 78 ? -12.547 -0.217 -4.543 1 89.75 78 LEU A O 1
ATOM 586 N N . GLY A 1 79 ? -12.688 -1.342 -6.461 1 86.81 79 GLY A N 1
ATOM 587 C CA . GLY A 1 79 ? -12.445 -2.625 -5.82 1 86.81 79 GLY A CA 1
ATOM 588 C C . GLY A 1 79 ? -11.016 -2.809 -5.367 1 86.81 79 GLY A C 1
ATOM 589 O O . GLY A 1 79 ? -10.164 -1.946 -5.613 1 86.81 79 GLY A O 1
ATOM 590 N N . TYR A 1 80 ? -10.75 -3.859 -4.719 1 85.75 80 TYR A N 1
ATOM 591 C CA . TYR A 1 80 ? -9.43 -4.066 -4.137 1 85.75 80 TYR A CA 1
ATOM 592 C C . TYR A 1 80 ? -8.367 -4.172 -5.227 1 85.75 80 TYR A C 1
ATOM 594 O O . TYR A 1 80 ? -7.305 -3.557 -5.125 1 85.75 80 TYR A O 1
ATOM 602 N N . THR A 1 81 ? -8.641 -5.027 -6.246 1 85.69 81 THR A N 1
ATOM 603 C CA . THR A 1 81 ? -7.641 -5.199 -7.297 1 85.69 81 THR A CA 1
ATOM 604 C C . THR A 1 81 ? -7.293 -3.857 -7.934 1 85.69 81 THR A C 1
ATOM 606 O O . THR A 1 81 ? -6.117 -3.547 -8.141 1 85.69 81 THR A O 1
ATOM 609 N N . GLU A 1 82 ? -8.328 -3.135 -8.203 1 92.19 82 GLU A N 1
ATOM 610 C CA . GLU A 1 82 ? -8.133 -1.812 -8.781 1 92.19 82 GLU A CA 1
ATOM 611 C C . GLU A 1 82 ? -7.383 -0.893 -7.82 1 92.19 82 GLU A C 1
ATOM 613 O O . GLU A 1 82 ? -6.488 -0.152 -8.234 1 92.19 82 GLU A O 1
ATOM 618 N N . ALA A 1 83 ? -7.75 -0.958 -6.539 1 92.56 83 ALA A N 1
ATOM 619 C CA . ALA A 1 83 ? -7.102 -0.128 -5.527 1 92.56 83 ALA A CA 1
ATOM 620 C C . ALA A 1 83 ? -5.625 -0.489 -5.387 1 92.56 83 ALA A C 1
ATOM 622 O O . ALA A 1 83 ? -4.777 0.391 -5.211 1 92.56 83 ALA A O 1
ATOM 623 N N . ALA A 1 84 ? -5.359 -1.739 -5.453 1 92.12 84 ALA A N 1
ATOM 624 C CA . ALA A 1 84 ? -3.979 -2.209 -5.367 1 92.12 84 ALA A CA 1
ATOM 625 C C . ALA A 1 84 ? -3.158 -1.729 -6.562 1 92.12 84 ALA A C 1
ATOM 627 O O . ALA A 1 84 ? -1.979 -1.394 -6.418 1 92.12 84 ALA A O 1
ATOM 628 N N . CYS A 1 85 ? -3.756 -1.739 -7.715 1 93.94 85 CYS A N 1
ATOM 629 C CA . CYS A 1 85 ? -3.082 -1.246 -8.906 1 93.94 85 CYS A CA 1
ATOM 630 C C . CYS A 1 85 ? -2.791 0.246 -8.797 1 93.94 85 CYS A C 1
ATOM 632 O O . CYS A 1 85 ? -1.702 0.7 -9.148 1 93.94 85 CYS A O 1
ATOM 634 N N . VAL A 1 86 ? -3.801 0.989 -8.273 1 95.06 86 VAL A N 1
ATOM 635 C CA . VAL A 1 86 ? -3.619 2.426 -8.102 1 95.06 86 VAL A CA 1
ATOM 636 C C . VAL A 1 86 ? -2.512 2.688 -7.078 1 95.06 86 VAL A C 1
ATOM 638 O O . VAL A 1 86 ? -1.681 3.578 -7.27 1 95.06 86 VAL A O 1
ATOM 641 N N . GLY A 1 87 ? -2.57 1.945 -5.965 1 93.75 87 GLY A N 1
ATOM 642 C CA . GLY A 1 87 ? -1.519 2.061 -4.969 1 93.75 87 GLY A CA 1
ATOM 643 C C . GLY A 1 87 ? -0.137 1.769 -5.52 1 93.75 87 GLY A C 1
ATOM 644 O O . GLY A 1 87 ? 0.813 2.508 -5.254 1 93.75 87 GLY A O 1
ATOM 645 N N . GLY A 1 88 ? -0.031 0.667 -6.254 1 92.25 88 GLY A N 1
ATOM 646 C CA . GLY A 1 88 ? 1.238 0.317 -6.871 1 92.25 88 GLY A CA 1
ATOM 647 C C . GLY A 1 88 ? 1.726 1.356 -7.863 1 92.25 88 GLY A C 1
ATOM 648 O O . GLY A 1 88 ? 2.914 1.68 -7.898 1 92.25 88 GLY A O 1
ATOM 649 N N . ALA A 1 89 ? 0.84 1.809 -8.688 1 94.69 89 ALA A N 1
ATOM 650 C CA . ALA A 1 89 ? 1.193 2.836 -9.664 1 94.69 89 ALA A CA 1
ATOM 651 C C . ALA A 1 89 ? 1.697 4.098 -8.977 1 94.69 89 ALA A C 1
ATOM 653 O O . ALA A 1 89 ? 2.682 4.703 -9.414 1 94.69 89 ALA A O 1
ATOM 654 N N . ALA A 1 90 ? 0.931 4.5 -7.941 1 94.44 90 ALA A N 1
ATOM 655 C CA . ALA A 1 90 ? 1.316 5.691 -7.191 1 94.44 90 ALA A CA 1
ATOM 656 C C . ALA A 1 90 ? 2.713 5.539 -6.594 1 94.44 90 ALA A C 1
ATOM 658 O O . ALA A 1 90 ? 3.5 6.488 -6.586 1 94.44 90 ALA A O 1
ATOM 659 N N . PHE A 1 91 ? 3.002 4.426 -6.148 1 92 91 PHE A N 1
ATOM 660 C CA . PHE A 1 91 ? 4.309 4.137 -5.57 1 92 91 PHE A CA 1
ATOM 661 C C . PHE A 1 91 ? 5.406 4.258 -6.625 1 92 91 PHE A C 1
ATOM 663 O O . PHE A 1 91 ? 6.426 4.906 -6.391 1 92 91 PHE A O 1
ATOM 670 N N . LEU A 1 92 ? 5.207 3.664 -7.723 1 91 92 LEU A N 1
ATOM 671 C CA . LEU A 1 92 ? 6.184 3.688 -8.805 1 91 92 LEU A CA 1
ATOM 672 C C . LEU A 1 92 ? 6.387 5.105 -9.32 1 91 92 LEU A C 1
ATOM 674 O O . LEU A 1 92 ? 7.512 5.504 -9.641 1 91 92 LEU A O 1
ATOM 678 N N . GLY A 1 93 ? 5.324 5.812 -9.422 1 90.56 93 GLY A N 1
ATOM 679 C CA . GLY A 1 93 ? 5.387 7.168 -9.945 1 90.56 93 GLY A CA 1
ATOM 680 C C . GLY A 1 93 ? 5.98 8.156 -8.953 1 90.56 93 GLY A C 1
ATOM 681 O O . GLY A 1 93 ? 6.461 9.227 -9.352 1 90.56 93 GLY A O 1
ATOM 682 N N . SER A 1 94 ? 5.883 7.863 -7.695 1 88.19 94 SER A N 1
ATOM 683 C CA . SER A 1 94 ? 6.352 8.789 -6.672 1 88.19 94 SER A CA 1
ATOM 684 C C . SER A 1 94 ? 7.863 8.984 -6.75 1 88.19 94 SER A C 1
ATOM 686 O O . SER A 1 94 ? 8.383 10.031 -6.352 1 88.19 94 SER A O 1
ATOM 688 N N . GLY A 1 95 ? 8.578 7.992 -7.254 1 81.75 95 GLY A N 1
ATOM 689 C CA . GLY A 1 95 ? 10.031 8.055 -7.289 1 81.75 95 GLY A CA 1
ATOM 690 C C . GLY A 1 95 ? 10.664 7.809 -5.934 1 81.75 95 GLY A C 1
ATOM 691 O O . GLY A 1 95 ? 11.812 8.195 -5.699 1 81.75 95 GLY A O 1
ATOM 692 N N . CYS A 1 96 ? 9.93 7.246 -5.082 1 79.25 96 CYS A N 1
ATOM 693 C CA . CYS A 1 96 ? 10.461 6.973 -3.748 1 79.25 96 CYS A CA 1
ATOM 694 C C . CYS A 1 96 ? 11.492 5.852 -3.787 1 79.25 96 CYS A C 1
ATOM 696 O O . CYS A 1 96 ? 12.148 5.574 -2.783 1 79.25 96 CYS A O 1
ATOM 698 N N . MET A 1 97 ? 11.648 5.27 -4.914 1 78.75 97 MET A N 1
ATOM 699 C CA . MET A 1 97 ? 12.641 4.211 -5.07 1 78.75 97 MET A CA 1
ATOM 700 C C . MET A 1 97 ? 13.703 4.605 -6.098 1 78.75 97 MET A C 1
ATOM 702 O O . MET A 1 97 ? 13.375 5.184 -7.137 1 78.75 97 MET A O 1
ATOM 706 N N . THR A 1 98 ? 14.945 4.41 -5.715 1 73.62 98 THR A N 1
ATOM 707 C CA . THR A 1 98 ? 16.047 4.664 -6.637 1 73.62 98 THR A CA 1
ATOM 708 C C . THR A 1 98 ? 16.875 3.4 -6.852 1 73.62 98 THR A C 1
ATOM 710 O O . THR A 1 98 ? 17.234 2.717 -5.891 1 73.62 98 THR A O 1
ATOM 713 N N . ALA A 1 99 ? 17.047 3.127 -8.086 1 73.94 99 ALA A N 1
ATOM 714 C CA . ALA A 1 99 ? 17.891 1.98 -8.414 1 73.94 99 ALA A CA 1
ATOM 715 C C . ALA A 1 99 ? 19.359 2.309 -8.211 1 73.94 99 ALA A C 1
ATOM 717 O O . ALA A 1 99 ? 19.859 3.316 -8.719 1 73.94 99 ALA A O 1
ATOM 718 N N . VAL A 1 100 ? 19.984 1.625 -7.266 1 71.88 100 VAL A N 1
ATOM 719 C CA . VAL A 1 100 ? 21.406 1.79 -7.039 1 71.88 100 VAL A CA 1
ATOM 720 C C . VAL A 1 100 ? 22.156 0.569 -7.566 1 71.88 100 VAL A C 1
ATOM 722 O O . VAL A 1 100 ? 21.875 -0.563 -7.168 1 71.88 100 VAL A O 1
ATOM 725 N N . THR A 1 101 ? 22.875 0.782 -8.547 1 65.12 101 THR A N 1
ATOM 726 C CA . THR A 1 101 ? 23.656 -0.307 -9.133 1 65.12 101 THR A CA 1
ATOM 727 C C . THR A 1 101 ? 25.016 -0.419 -8.461 1 65.12 101 THR A C 1
ATOM 729 O O . THR A 1 101 ? 25.766 0.559 -8.391 1 65.12 101 THR A O 1
ATOM 732 N N . THR A 1 102 ? 25.188 -1.435 -7.691 1 63.03 102 THR A N 1
ATOM 733 C CA . THR A 1 102 ? 26.484 -1.678 -7.062 1 63.03 102 THR A CA 1
ATOM 734 C C . THR A 1 102 ? 27.203 -2.834 -7.746 1 63.03 102 THR A C 1
ATOM 736 O O . THR A 1 102 ? 26.594 -3.85 -8.078 1 63.03 102 THR A O 1
ATOM 739 N N . THR A 1 103 ? 28.234 -2.625 -8.219 1 57.97 103 THR A N 1
ATOM 740 C CA . THR A 1 103 ? 29.062 -3.664 -8.812 1 57.97 103 THR A CA 1
ATOM 741 C C . THR A 1 103 ? 30.016 -4.262 -7.777 1 57.97 103 THR A C 1
ATOM 743 O O . THR A 1 103 ? 30.859 -3.559 -7.227 1 57.97 103 THR A O 1
ATOM 746 N N . VAL A 1 104 ? 29.609 -5.336 -7.309 1 52.31 104 VAL A N 1
ATOM 747 C CA . VAL A 1 104 ? 30.531 -6.055 -6.445 1 52.31 104 VAL A CA 1
ATOM 748 C C . VAL A 1 104 ? 31.094 -7.266 -7.18 1 52.31 104 VAL A C 1
ATOM 750 O O . VAL A 1 104 ? 30.344 -8.117 -7.656 1 52.31 104 VAL A O 1
ATOM 753 N N . LYS A 1 105 ? 32.406 -7.469 -7.074 1 49.88 105 LYS A N 1
ATOM 754 C CA . LYS A 1 105 ? 33.25 -8.523 -7.633 1 49.88 105 LYS A CA 1
ATOM 755 C C . LYS A 1 105 ? 32.812 -8.891 -9.047 1 49.88 105 LYS A C 1
ATOM 757 O O . LYS A 1 105 ? 32.719 -10.07 -9.383 1 49.88 105 LYS A O 1
ATOM 762 N N . GLY A 1 106 ? 32.438 -7.789 -9.75 1 52.12 106 GLY A N 1
ATOM 763 C CA . GLY A 1 106 ? 32.156 -8 -11.164 1 52.12 106 GLY A CA 1
ATOM 764 C C . GLY A 1 106 ? 30.703 -8.336 -11.445 1 52.12 106 GLY A C 1
ATOM 765 O O . GLY A 1 106 ? 30.312 -8.453 -12.609 1 52.12 106 GLY A O 1
ATOM 766 N N . VAL A 1 107 ? 29.984 -8.625 -10.531 1 56.78 107 VAL A N 1
ATOM 767 C CA . VAL A 1 107 ? 28.562 -8.898 -10.734 1 56.78 107 VAL A CA 1
ATOM 768 C C . VAL A 1 107 ? 27.75 -7.645 -10.414 1 56.78 107 VAL A C 1
ATOM 770 O O . VAL A 1 107 ? 27.859 -7.094 -9.312 1 56.78 107 VAL A O 1
ATOM 773 N N . THR A 1 108 ? 27.203 -7.008 -11.398 1 58.72 108 THR A N 1
ATOM 774 C CA . THR A 1 108 ? 26.375 -5.82 -11.242 1 58.72 108 THR A CA 1
ATOM 775 C C . THR A 1 108 ? 24.984 -6.195 -10.703 1 58.72 108 THR A C 1
ATOM 777 O O . THR A 1 108 ? 24.281 -6.988 -11.312 1 58.72 108 THR A O 1
ATOM 780 N N . THR A 1 109 ? 24.844 -5.902 -9.445 1 63.97 109 THR A N 1
ATOM 781 C CA . THR A 1 109 ? 23.531 -6.137 -8.852 1 63.97 109 THR A CA 1
ATOM 782 C C . THR A 1 109 ? 22.797 -4.82 -8.625 1 63.97 109 THR A C 1
ATOM 784 O O . THR A 1 109 ? 23.391 -3.83 -8.203 1 63.97 109 THR A O 1
ATOM 787 N N . THR A 1 110 ? 21.578 -4.715 -9.172 1 66.75 110 THR A N 1
ATOM 788 C CA . THR A 1 110 ? 20.75 -3.529 -8.977 1 66.75 110 THR A CA 1
ATOM 789 C C . THR A 1 110 ? 19.891 -3.672 -7.73 1 66.75 110 THR A C 1
ATOM 791 O O . THR A 1 110 ? 19.188 -4.676 -7.562 1 66.75 110 THR A O 1
ATOM 794 N N . SER A 1 111 ? 20.266 -2.828 -6.734 1 71.88 111 SER A N 1
ATOM 795 C CA . SER A 1 111 ? 19.438 -2.777 -5.531 1 71.88 111 SER A CA 1
ATOM 796 C C . SER A 1 111 ? 18.531 -1.543 -5.531 1 71.88 111 SER A C 1
ATOM 798 O O . SER A 1 111 ? 18.875 -0.52 -6.125 1 71.88 111 SER A O 1
ATOM 800 N N . PHE A 1 112 ? 17.328 -1.693 -5.043 1 77.06 112 PHE A N 1
ATOM 801 C CA . PHE A 1 112 ? 16.375 -0.594 -4.969 1 77.06 112 PHE A CA 1
ATOM 802 C C . PHE A 1 112 ? 16.328 -0.005 -3.562 1 77.06 112 PHE A C 1
ATOM 804 O O . PHE A 1 112 ? 16.109 -0.725 -2.588 1 77.06 112 PHE A O 1
ATOM 811 N N . GLN A 1 113 ? 16.734 1.259 -3.477 1 78.31 113 GLN A N 1
ATOM 812 C CA . GLN A 1 113 ? 16.766 1.958 -2.195 1 78.31 113 GLN A CA 1
ATOM 813 C C . GLN A 1 113 ? 15.578 2.908 -2.061 1 78.31 113 GLN A C 1
ATOM 815 O O . GLN A 1 113 ? 15.172 3.545 -3.037 1 78.31 113 GLN A O 1
ATOM 820 N N . LEU A 1 114 ? 15.047 2.916 -0.874 1 78.69 114 LEU A N 1
ATOM 821 C CA . LEU A 1 114 ? 13.977 3.865 -0.6 1 78.69 114 LEU A CA 1
ATOM 822 C C . LEU A 1 114 ? 14.531 5.266 -0.364 1 78.69 114 LEU A C 1
ATOM 824 O O . LEU A 1 114 ? 15.523 5.43 0.354 1 78.69 114 LEU A O 1
ATOM 828 N N . ALA A 1 115 ? 14.141 6.23 -1.172 1 68.5 115 ALA A N 1
ATOM 829 C CA . ALA A 1 115 ? 14.617 7.609 -1.114 1 68.5 115 ALA A CA 1
ATOM 830 C C . ALA A 1 115 ? 13.57 8.531 -0.5 1 68.5 115 ALA A C 1
ATOM 832 O O . ALA A 1 115 ? 13.211 9.555 -1.086 1 68.5 115 ALA A O 1
ATOM 833 N N . GLY A 1 116 ? 13.047 8.188 0.674 1 72.25 116 GLY A N 1
ATOM 834 C CA . GLY A 1 116 ? 12.102 9.094 1.318 1 72.25 116 GLY A CA 1
ATOM 835 C C . GLY A 1 116 ? 10.672 8.867 0.882 1 72.25 116 GLY A C 1
ATOM 836 O O . GLY A 1 116 ? 10.281 7.75 0.546 1 72.25 116 GLY A O 1
ATOM 837 N N . MET A 1 117 ? 9.82 9.93 0.971 1 75.56 117 MET A N 1
ATOM 838 C CA . MET A 1 117 ? 8.391 9.844 0.685 1 75.56 117 MET A CA 1
ATOM 839 C C . MET A 1 117 ? 8.133 9.977 -0.812 1 75.56 117 MET A C 1
ATOM 841 O O . MET A 1 117 ? 7.047 9.625 -1.287 1 75.56 117 MET A O 1
ATOM 845 N N . GLY A 1 118 ? 9.07 10.344 -1.638 1 77.88 118 GLY A N 1
ATOM 846 C CA . GLY A 1 118 ? 8.867 10.586 -3.057 1 77.88 118 GLY A CA 1
ATOM 847 C C . GLY A 1 118 ? 8.211 11.922 -3.342 1 77.88 118 GLY A C 1
ATOM 848 O O . GLY A 1 118 ? 8.086 12.766 -2.447 1 77.88 118 GLY A O 1
ATOM 849 N N . ASP A 1 119 ? 7.871 12.188 -4.566 1 82.38 119 ASP A N 1
ATOM 850 C CA . ASP A 1 119 ? 7.207 13.422 -4.992 1 82.38 119 ASP A CA 1
ATOM 851 C C . ASP A 1 119 ? 5.695 13.328 -4.777 1 82.38 119 ASP A C 1
ATOM 853 O O . ASP A 1 119 ? 5.008 12.586 -5.484 1 82.38 119 ASP A O 1
ATOM 857 N N . VAL A 1 120 ? 5.25 14.117 -3.836 1 83.25 120 VAL A N 1
ATOM 858 C CA . VAL A 1 120 ? 3.859 14.039 -3.402 1 83.25 120 VAL A CA 1
ATOM 859 C C . VAL A 1 120 ? 2.936 14.406 -4.566 1 83.25 120 VAL A C 1
ATOM 861 O O . VAL A 1 120 ? 1.905 13.758 -4.77 1 83.25 120 VAL A O 1
ATOM 864 N N . ILE A 1 121 ? 3.279 15.43 -5.297 1 85.62 121 ILE A N 1
ATOM 865 C CA . ILE A 1 121 ? 2.432 15.875 -6.398 1 85.62 121 ILE A CA 1
ATOM 866 C C . ILE A 1 121 ? 2.387 14.805 -7.484 1 85.62 121 ILE A C 1
ATOM 868 O O . ILE A 1 121 ? 1.316 14.484 -8.008 1 85.62 121 ILE A O 1
ATOM 872 N N . ASN A 1 122 ? 3.523 14.305 -7.82 1 90.62 122 ASN A N 1
ATOM 873 C CA . ASN A 1 122 ? 3.549 13.281 -8.859 1 90.62 122 ASN A CA 1
ATOM 874 C C . ASN A 1 122 ? 2.826 12.016 -8.406 1 90.62 122 ASN A C 1
ATOM 876 O O . ASN A 1 122 ? 2.254 11.289 -9.227 1 90.62 122 ASN A O 1
ATOM 880 N N . THR A 1 123 ? 2.957 11.711 -7.113 1 92.62 123 THR A N 1
ATOM 881 C CA . THR A 1 123 ? 2.211 10.594 -6.555 1 92.62 123 THR A CA 1
ATOM 882 C C . THR A 1 123 ? 0.711 10.781 -6.773 1 92.62 123 THR A C 1
ATOM 884 O O . THR A 1 123 ? 0.028 9.859 -7.238 1 92.62 123 THR A O 1
ATOM 887 N N . MET A 1 124 ? 0.2 11.977 -6.488 1 91.19 124 MET A N 1
ATOM 888 C CA . MET A 1 124 ? -1.224 12.273 -6.637 1 91.19 124 MET A CA 1
ATOM 889 C C . MET A 1 124 ? -1.638 12.227 -8.102 1 91.19 124 MET A C 1
ATOM 891 O O . MET A 1 124 ? -2.709 11.719 -8.438 1 91.19 124 MET A O 1
ATOM 895 N N . LEU A 1 125 ? -0.774 12.812 -8.867 1 92.44 125 LEU A N 1
ATOM 896 C CA . LEU A 1 125 ? -1.063 12.828 -10.297 1 92.44 125 LEU A CA 1
ATOM 897 C C . LEU A 1 125 ? -1.115 11.414 -10.867 1 92.44 125 LEU A C 1
ATOM 899 O O . LEU A 1 125 ? -2.008 11.086 -11.648 1 92.44 125 LEU A O 1
ATOM 903 N N . THR A 1 126 ? -0.146 10.602 -10.562 1 95.62 126 THR A N 1
ATOM 904 C CA . THR A 1 126 ? -0.104 9.227 -11.047 1 95.62 126 THR A CA 1
ATOM 905 C C . THR A 1 126 ? -1.312 8.445 -10.547 1 95.62 126 THR A C 1
ATOM 907 O O . THR A 1 126 ? -1.899 7.656 -11.289 1 95.62 126 THR A O 1
ATOM 910 N N . ALA A 1 127 ? -1.619 8.586 -9.25 1 95.69 127 ALA A N 1
ATOM 911 C CA . ALA A 1 127 ? -2.814 7.945 -8.711 1 95.69 127 ALA A CA 1
ATOM 912 C C . ALA A 1 127 ? -4.062 8.375 -9.477 1 95.69 127 ALA A C 1
ATOM 914 O O . ALA A 1 127 ? -4.93 7.547 -9.773 1 95.69 127 ALA A O 1
ATOM 915 N N . ALA A 1 128 ? -4.188 9.664 -9.789 1 94.94 128 ALA A N 1
ATOM 916 C CA . ALA A 1 128 ? -5.328 10.195 -10.523 1 94.94 128 ALA A CA 1
ATOM 917 C C . ALA A 1 128 ? -5.418 9.57 -11.914 1 94.94 128 ALA A C 1
ATOM 919 O O . ALA A 1 128 ? -6.504 9.188 -12.359 1 94.94 128 ALA A O 1
ATOM 920 N N . VAL A 1 129 ? -4.285 9.484 -12.594 1 96.25 129 VAL A N 1
ATOM 921 C CA . VAL A 1 129 ? -4.254 8.914 -13.938 1 96.25 129 VAL A CA 1
ATOM 922 C C . VAL A 1 129 ? -4.656 7.441 -13.883 1 96.25 129 VAL A C 1
ATOM 924 O O . VAL A 1 129 ? -5.379 6.953 -14.75 1 96.25 129 VAL A O 1
ATOM 927 N N . ALA A 1 130 ? -4.129 6.715 -12.891 1 96.81 130 ALA A N 1
ATOM 928 C CA . ALA A 1 130 ? -4.484 5.309 -12.734 1 96.81 130 ALA A CA 1
ATOM 929 C C . ALA A 1 130 ? -5.988 5.145 -12.523 1 96.81 130 ALA A C 1
ATOM 931 O O . ALA A 1 130 ? -6.609 4.258 -13.117 1 96.81 130 ALA A O 1
ATOM 932 N N . VAL A 1 131 ? -6.566 5.988 -11.695 1 95.69 131 VAL A N 1
ATOM 933 C CA . VAL A 1 131 ? -8 5.938 -11.438 1 95.69 131 VAL A CA 1
ATOM 934 C C . VAL A 1 131 ? -8.766 6.234 -12.727 1 95.69 131 VAL A C 1
ATOM 936 O O . VAL A 1 131 ? -9.758 5.566 -13.039 1 95.69 131 VAL A O 1
ATOM 939 N N . LEU A 1 132 ? -8.352 7.27 -13.484 1 95.38 132 LEU A N 1
ATOM 940 C CA . LEU A 1 132 ? -9 7.633 -14.734 1 95.38 132 LEU A CA 1
ATOM 941 C C . LEU A 1 132 ? -8.93 6.48 -15.734 1 95.38 132 LEU A C 1
ATOM 943 O O . LEU A 1 132 ? -9.891 6.23 -16.469 1 95.38 132 LEU A O 1
ATOM 947 N N . PHE A 1 133 ? -7.812 5.848 -15.766 1 96 133 PHE A N 1
ATOM 948 C CA . PHE A 1 133 ? -7.652 4.711 -16.672 1 96 133 PHE A CA 1
ATOM 949 C C . PHE A 1 133 ? -8.609 3.586 -16.297 1 96 133 PHE A C 1
ATOM 951 O O . PHE A 1 133 ? -9.273 3.016 -17.156 1 96 133 PHE A O 1
ATOM 958 N N . ILE A 1 134 ? -8.617 3.217 -15.039 1 94.25 134 ILE A N 1
ATOM 959 C CA . ILE A 1 134 ? -9.469 2.125 -14.57 1 94.25 134 ILE A CA 1
ATOM 960 C C . ILE A 1 134 ? -10.93 2.453 -14.844 1 94.25 134 ILE A C 1
ATOM 962 O O . ILE A 1 134 ? -11.695 1.593 -15.281 1 94.25 134 ILE A O 1
ATOM 966 N N . LYS A 1 135 ? -11.312 3.684 -14.539 1 92.31 135 LYS A N 1
ATOM 967 C CA . LYS A 1 135 ? -12.688 4.102 -14.781 1 92.31 135 LYS A CA 1
ATOM 968 C C . LYS A 1 135 ? -13.008 4.109 -16.281 1 92.31 135 LYS A C 1
ATOM 970 O O . LYS A 1 135 ? -14.133 3.807 -16.688 1 92.31 135 LYS A O 1
ATOM 975 N N . TRP A 1 136 ? -12.031 4.539 -17.094 1 93.25 136 TRP A N 1
ATOM 976 C CA . TRP A 1 136 ? -12.203 4.566 -18.531 1 93.25 136 TRP A CA 1
ATOM 977 C C . TRP A 1 136 ? -12.383 3.158 -19.094 1 93.25 136 TRP A C 1
ATOM 979 O O . TRP A 1 136 ? -13.211 2.936 -19.984 1 93.25 136 TRP A O 1
ATOM 989 N N . VAL A 1 137 ? -11.586 2.186 -18.578 1 91.12 137 VAL A N 1
ATOM 990 C CA . VAL A 1 137 ? -11.688 0.802 -19.047 1 91.12 137 VAL A CA 1
ATOM 991 C C . VAL A 1 137 ? -12.984 0.181 -18.531 1 91.12 137 VAL A C 1
ATOM 993 O O . VAL A 1 137 ? -13.656 -0.546 -19.266 1 91.12 137 VAL A O 1
ATOM 996 N N . GLY A 1 138 ? -13.336 0.461 -17.297 1 82.56 138 GLY A N 1
ATOM 997 C CA . GLY A 1 138 ? -14.578 -0.045 -16.719 1 82.56 138 GLY A CA 1
ATOM 998 C C . GLY A 1 138 ? -14.625 -1.56 -16.656 1 82.56 138 GLY A C 1
ATOM 999 O O . GLY A 1 138 ? -13.711 -2.193 -16.125 1 82.56 138 GLY A O 1
ATOM 1000 N N . ASN A 1 139 ? -15.617 -2.166 -17.156 1 79.31 139 ASN A N 1
ATOM 1001 C CA . ASN A 1 139 ? -15.82 -3.611 -17.109 1 79.31 139 ASN A CA 1
ATOM 1002 C C . ASN A 1 139 ? -15.445 -4.277 -18.422 1 79.31 139 ASN A C 1
ATOM 1004 O O . ASN A 1 139 ? -15.789 -5.438 -18.656 1 79.31 139 ASN A O 1
ATOM 1008 N N . ARG A 1 140 ? -14.695 -3.568 -19.25 1 82.31 140 ARG A N 1
ATOM 1009 C CA . ARG A 1 140 ? -14.352 -4.078 -20.562 1 82.31 140 ARG A CA 1
ATOM 1010 C C . ARG A 1 140 ? -13.453 -5.305 -20.469 1 82.31 140 ARG A C 1
ATOM 1012 O O . ARG A 1 140 ? -13.5 -6.188 -21.328 1 82.31 140 ARG A O 1
ATOM 1019 N N . PHE A 1 141 ? -12.641 -5.363 -19.375 1 81 141 PHE A N 1
ATOM 1020 C CA . PHE A 1 141 ? -11.727 -6.488 -19.203 1 81 141 PHE A CA 1
ATOM 1021 C C . PHE A 1 141 ? -12.461 -7.695 -18.625 1 81 141 PHE A C 1
ATOM 1023 O O . PHE A 1 141 ? -12.016 -8.836 -18.781 1 81 141 PHE A O 1
ATOM 1030 N N . GLY A 1 142 ? -13.578 -7.43 -18 1 72.06 142 GLY A N 1
ATOM 1031 C CA . GLY A 1 142 ? -14.328 -8.516 -17.391 1 72.06 142 GLY A CA 1
ATOM 1032 C C . GLY A 1 142 ? -13.5 -9.359 -16.453 1 72.06 142 GLY A C 1
ATOM 1033 O O . GLY A 1 142 ? -12.844 -8.828 -15.547 1 72.06 142 GLY A O 1
ATOM 1034 N N . SER A 1 143 ? -13.484 -10.672 -16.797 1 64.94 143 SER A N 1
ATOM 1035 C CA . SER A 1 143 ? -12.781 -11.625 -15.945 1 64.94 143 SER A CA 1
ATOM 1036 C C . SER A 1 143 ? -11.273 -11.508 -16.109 1 64.94 143 SER A C 1
ATOM 1038 O O . SER A 1 143 ? -10.5 -11.922 -15.242 1 64.94 143 SER A O 1
ATOM 1040 N N . LEU A 1 144 ? -10.836 -10.875 -17.141 1 72.94 144 LEU A N 1
ATOM 1041 C CA . LEU A 1 144 ? -9.406 -10.719 -17.391 1 72.94 144 LEU A CA 1
ATOM 1042 C C . LEU A 1 144 ? -8.859 -9.492 -16.688 1 72.94 144 LEU A C 1
ATOM 1044 O O . LEU A 1 144 ? -7.66 -9.203 -16.766 1 72.94 144 LEU A O 1
ATOM 1048 N N . GLY A 1 145 ? -9.742 -8.852 -15.977 1 78.06 145 GLY A N 1
ATOM 1049 C CA . GLY A 1 145 ? -9.336 -7.672 -15.234 1 78.06 145 GLY A CA 1
ATOM 1050 C C . GLY A 1 145 ? -8.273 -7.957 -14.195 1 78.06 145 GLY A C 1
ATOM 1051 O O . GLY A 1 145 ? -7.402 -7.121 -13.945 1 78.06 145 GLY A O 1
ATOM 1052 N N . ILE A 1 146 ? -8.289 -9.125 -13.711 1 72.19 146 ILE A N 1
ATOM 1053 C CA . ILE A 1 146 ? -7.359 -9.516 -12.664 1 72.19 146 ILE A CA 1
ATOM 1054 C C . ILE A 1 146 ? -5.938 -9.57 -13.227 1 72.19 146 ILE A C 1
ATOM 1056 O O . ILE A 1 146 ? -4.965 -9.375 -12.492 1 72.19 146 ILE A O 1
ATOM 1060 N N . VAL A 1 147 ? -5.848 -9.797 -14.516 1 73.75 147 VAL A N 1
ATOM 1061 C CA . VAL A 1 147 ? -4.539 -9.93 -15.141 1 73.75 147 VAL A CA 1
ATOM 1062 C C . VAL A 1 147 ? -4.129 -8.602 -15.766 1 73.75 147 VAL A C 1
ATOM 1064 O O . VAL A 1 147 ? -2.988 -8.156 -15.602 1 73.75 147 VAL A O 1
ATOM 1067 N N . PHE A 1 148 ? -5.047 -7.922 -16.391 1 85.06 148 PHE A N 1
ATOM 1068 C CA . PHE A 1 148 ? -4.695 -6.781 -17.219 1 85.06 148 PHE A CA 1
ATOM 1069 C C . PHE A 1 148 ? -4.578 -5.512 -16.391 1 85.06 148 PHE A C 1
ATOM 1071 O O . PHE A 1 148 ? -3.777 -4.629 -16.703 1 85.06 148 PHE A O 1
ATOM 1078 N N . PHE A 1 149 ? -5.332 -5.426 -15.336 1 89.62 149 PHE A N 1
ATOM 1079 C CA . PHE A 1 149 ? -5.277 -4.199 -14.555 1 89.62 149 PHE A CA 1
ATOM 1080 C C . PHE A 1 149 ? -3.916 -4.035 -13.891 1 89.62 149 PHE A C 1
ATOM 1082 O O . PHE A 1 149 ? -3.314 -2.961 -13.953 1 89.62 149 PHE A O 1
ATOM 1089 N N . PRO A 1 150 ? -3.406 -5.066 -13.312 1 89.44 150 PRO A N 1
ATOM 1090 C CA . PRO A 1 150 ? -2.072 -4.91 -12.727 1 89.44 150 PRO A CA 1
ATOM 1091 C C . PRO A 1 150 ? -1.009 -4.559 -13.766 1 89.44 150 PRO A C 1
ATOM 1093 O O . PRO A 1 150 ? -0.095 -3.781 -13.484 1 89.44 150 PRO A O 1
ATOM 1096 N N . ILE A 1 151 ? -1.123 -5.039 -14.914 1 89 151 ILE A N 1
ATOM 1097 C CA . ILE A 1 151 ? -0.131 -4.82 -15.961 1 89 151 ILE A CA 1
ATOM 1098 C C . ILE A 1 151 ? -0.271 -3.406 -16.516 1 89 151 ILE A C 1
ATOM 1100 O O . ILE A 1 151 ? 0.715 -2.67 -16.609 1 89 151 ILE A O 1
ATOM 1104 N N . LEU A 1 152 ? -1.476 -3.023 -16.797 1 93.56 152 LEU A N 1
ATOM 1105 C CA . LEU A 1 152 ? -1.669 -1.754 -17.484 1 93.56 152 LEU A CA 1
ATOM 1106 C C . LEU A 1 152 ? -1.832 -0.61 -16.5 1 93.56 152 LEU A C 1
ATOM 1108 O O . LEU A 1 152 ? -1.178 0.428 -16.625 1 93.56 152 LEU A O 1
ATOM 1112 N N . ALA A 1 153 ? -2.723 -0.775 -15.508 1 93.69 153 ALA A N 1
ATOM 1113 C CA . ALA A 1 153 ? -2.996 0.297 -14.555 1 93.69 153 ALA A CA 1
ATOM 1114 C C . ALA A 1 153 ? -1.921 0.355 -13.469 1 93.69 153 ALA A C 1
ATOM 1116 O O . ALA A 1 153 ? -1.573 1.437 -12.992 1 93.69 153 ALA A O 1
ATOM 1117 N N . GLY A 1 154 ? -1.416 -0.787 -13.039 1 93.62 154 GLY A N 1
ATOM 1118 C CA . GLY A 1 154 ? -0.381 -0.833 -12.016 1 93.62 154 GLY A CA 1
ATOM 1119 C C . GLY A 1 154 ? 0.998 -0.493 -12.555 1 93.62 154 GLY A C 1
ATOM 1120 O O . GLY A 1 154 ? 1.512 0.601 -12.305 1 93.62 154 GLY A O 1
ATOM 1121 N N . THR A 1 155 ? 1.502 -1.343 -13.398 1 92.88 155 THR A N 1
ATOM 1122 C CA . THR A 1 155 ? 2.859 -1.158 -13.898 1 92.88 155 THR A CA 1
ATOM 1123 C C . THR A 1 155 ? 2.875 -0.182 -15.07 1 92.88 155 THR A C 1
ATOM 1125 O O . THR A 1 155 ? 3.805 0.615 -15.211 1 92.88 155 THR A O 1
ATOM 1128 N N . GLY A 1 156 ? 1.889 -0.214 -15.945 1 93.56 156 GLY A N 1
ATOM 1129 C CA . GLY A 1 156 ? 1.845 0.694 -17.078 1 93.56 156 GLY A CA 1
ATOM 1130 C C . GLY A 1 156 ? 1.745 2.152 -16.672 1 93.56 156 GLY A C 1
ATOM 1131 O O . GLY A 1 156 ? 2.568 2.975 -17.078 1 93.56 156 GLY A O 1
ATOM 1132 N N . VAL A 1 157 ? 0.727 2.459 -15.906 1 94.94 157 VAL A N 1
ATOM 1133 C CA . VAL A 1 157 ? 0.544 3.828 -15.445 1 94.94 157 VAL A CA 1
ATOM 1134 C C . VAL A 1 157 ? 1.692 4.215 -14.508 1 94.94 157 VAL A C 1
ATOM 1136 O O . VAL A 1 157 ? 2.127 5.367 -14.5 1 94.94 157 VAL A O 1
ATOM 1139 N N . GLY A 1 158 ? 2.129 3.248 -13.672 1 93.31 158 GLY A N 1
ATOM 1140 C CA . GLY A 1 158 ? 3.295 3.51 -12.844 1 93.31 158 GLY A CA 1
ATOM 1141 C C . GLY A 1 158 ? 4.52 3.904 -13.648 1 93.31 158 GLY A C 1
ATOM 1142 O O . GLY A 1 158 ? 5.262 4.809 -13.258 1 93.31 158 GLY A O 1
ATOM 1143 N N . PHE A 1 159 ? 4.699 3.24 -14.75 1 93.81 159 PHE A N 1
ATOM 1144 C CA . PHE A 1 159 ? 5.809 3.559 -15.641 1 93.81 159 PHE A CA 1
ATOM 1145 C C . PHE A 1 159 ? 5.664 4.965 -16.203 1 93.81 159 PHE A C 1
ATOM 1147 O O . PHE A 1 159 ? 6.629 5.73 -16.234 1 93.81 159 PHE A O 1
ATOM 1154 N N . LEU A 1 160 ? 4.531 5.316 -16.625 1 92.81 160 LEU A N 1
ATOM 1155 C CA . LEU A 1 160 ? 4.266 6.66 -17.125 1 92.81 160 LEU A CA 1
ATOM 1156 C C . LEU A 1 160 ? 4.523 7.703 -16.047 1 92.81 160 LEU A C 1
ATOM 1158 O O . LEU A 1 160 ? 5.059 8.781 -16.328 1 92.81 160 LEU A O 1
ATOM 1162 N N . GLY A 1 161 ? 4.02 7.41 -14.859 1 92.19 161 GLY A N 1
ATOM 1163 C CA . GLY A 1 161 ? 4.266 8.312 -13.742 1 92.19 161 GLY A CA 1
ATOM 1164 C C . GLY A 1 161 ? 5.742 8.539 -13.477 1 92.19 161 GLY A C 1
ATOM 1165 O O . GLY A 1 161 ? 6.156 9.656 -13.148 1 92.19 161 GLY A O 1
ATOM 1166 N N . SER A 1 162 ? 6.504 7.484 -13.625 1 89.75 162 SER A N 1
ATOM 1167 C CA . SER A 1 162 ? 7.941 7.59 -13.391 1 89.75 162 SER A CA 1
ATOM 1168 C C . SER A 1 162 ? 8.617 8.453 -14.453 1 89.75 162 SER A C 1
ATOM 1170 O O . SER A 1 162 ? 9.633 9.094 -14.188 1 89.75 162 SER A O 1
ATOM 1172 N N . LEU A 1 163 ? 8.094 8.461 -15.633 1 89.81 163 LEU A N 1
ATOM 1173 C CA . LEU A 1 163 ? 8.641 9.266 -16.719 1 89.81 163 LEU A CA 1
ATOM 1174 C C . LEU A 1 163 ? 8.305 10.742 -16.516 1 89.81 163 LEU A C 1
ATOM 1176 O O . LEU A 1 163 ? 9.078 11.617 -16.922 1 89.81 163 LEU A O 1
ATOM 1180 N N . ILE A 1 164 ? 7.211 11.023 -15.898 1 91.31 164 ILE A N 1
ATOM 1181 C CA . ILE A 1 164 ? 6.738 12.391 -15.758 1 91.31 164 ILE A CA 1
ATOM 1182 C C . ILE A 1 164 ? 7.34 13.023 -14.5 1 91.31 164 ILE A C 1
ATOM 1184 O O . ILE A 1 164 ? 7.355 14.242 -14.359 1 91.31 164 ILE A O 1
ATOM 1188 N N . LYS A 1 165 ? 7.805 12.227 -13.625 1 87.44 165 LYS A N 1
ATOM 1189 C CA . LYS A 1 165 ? 8.25 12.656 -12.305 1 87.44 165 LYS A CA 1
ATOM 1190 C C . LYS A 1 165 ? 9.258 13.797 -12.406 1 87.44 165 LYS A C 1
ATOM 1192 O O . LYS A 1 165 ? 9.117 14.82 -11.727 1 87.44 165 LYS A O 1
ATOM 1197 N N . PRO A 1 166 ? 10.352 13.672 -13.328 1 85.5 166 PRO A N 1
ATOM 1198 C CA . PRO A 1 166 ? 11.352 14.734 -13.367 1 85.5 166 PRO A CA 1
ATOM 1199 C C . PRO A 1 166 ? 10.758 16.094 -13.766 1 85.5 166 PRO A C 1
ATOM 1201 O O . PRO A 1 166 ? 11.195 17.125 -13.273 1 85.5 166 PRO A O 1
ATOM 1204 N N . TYR A 1 167 ? 9.766 16.062 -14.531 1 87.12 167 TYR A N 1
ATOM 1205 C CA . TYR A 1 167 ? 9.125 17.297 -14.977 1 87.12 167 TYR A CA 1
ATOM 1206 C C . TYR A 1 167 ? 8.242 17.891 -13.875 1 87.12 167 TYR A C 1
ATOM 1208 O O . TYR A 1 167 ? 8.234 19.094 -13.656 1 87.12 167 TYR A O 1
ATOM 1216 N N . VAL A 1 168 ? 7.551 17.062 -13.203 1 85.56 168 VAL A N 1
ATOM 1217 C CA . VAL A 1 168 ? 6.68 17.516 -12.117 1 85.56 168 VAL A CA 1
ATOM 1218 C C . VAL A 1 168 ? 7.527 18.016 -10.953 1 85.56 168 VAL A C 1
ATOM 1220 O O . VAL A 1 168 ? 7.191 19.031 -10.328 1 85.56 168 VAL A O 1
ATOM 1223 N N . SER A 1 169 ? 8.562 17.312 -10.703 1 81.38 169 SER A N 1
ATOM 1224 C CA . SER A 1 169 ? 9.453 17.688 -9.609 1 81.38 169 SER A CA 1
ATOM 1225 C C . SER A 1 169 ? 10.039 19.078 -9.844 1 81.38 169 SER A C 1
ATOM 1227 O O . SER A 1 169 ? 10.234 19.844 -8.898 1 81.38 169 SER A O 1
ATOM 1229 N N . LEU A 1 170 ? 10.352 19.391 -11.086 1 81.75 170 LEU A N 1
ATOM 1230 C CA . LEU A 1 170 ? 10.875 20.703 -11.422 1 81.75 170 LEU A CA 1
ATOM 1231 C C . LEU A 1 170 ? 9.859 21.797 -11.094 1 81.75 170 LEU A C 1
ATOM 1233 O O . LEU A 1 170 ? 10.234 22.859 -10.594 1 81.75 170 LEU A O 1
ATOM 1237 N N . VAL A 1 171 ? 8.648 21.484 -11.375 1 79.25 171 VAL A N 1
ATOM 1238 C CA . VAL A 1 171 ? 7.594 22.469 -11.133 1 79.25 171 VAL A CA 1
ATOM 1239 C C . VAL A 1 171 ? 7.387 22.641 -9.625 1 79.25 171 VAL A C 1
ATOM 1241 O O . VAL A 1 171 ? 7.285 23.766 -9.133 1 79.25 171 VAL A O 1
ATOM 1244 N N . THR A 1 172 ? 7.332 21.578 -8.938 1 76.69 172 THR A N 1
ATOM 1245 C CA . THR A 1 172 ? 7.086 21.641 -7.5 1 76.69 172 THR A CA 1
ATOM 1246 C C . THR A 1 172 ? 8.242 22.328 -6.777 1 76.69 172 THR A C 1
ATOM 1248 O O . THR A 1 172 ? 8.023 23.141 -5.875 1 76.69 172 THR A O 1
ATOM 1251 N N . THR A 1 173 ? 9.406 21.984 -7.156 1 76.81 173 THR A N 1
ATOM 1252 C CA . THR A 1 173 ? 10.578 22.594 -6.555 1 76.81 173 THR A CA 1
ATOM 1253 C C . THR A 1 173 ? 10.625 24.094 -6.871 1 76.81 173 THR A C 1
ATOM 1255 O O . THR A 1 173 ? 11 24.906 -6.023 1 76.81 173 THR A O 1
ATOM 1258 N N . ALA A 1 174 ? 10.234 24.375 -8.07 1 78.44 174 ALA A N 1
ATOM 1259 C CA . ALA A 1 174 ? 10.211 25.781 -8.469 1 78.44 174 ALA A CA 1
ATOM 1260 C C . ALA A 1 174 ? 9.227 26.578 -7.621 1 78.44 174 ALA A C 1
ATOM 1262 O O . ALA A 1 174 ? 9.523 27.703 -7.199 1 78.44 174 ALA A O 1
ATOM 1263 N N . ILE A 1 175 ? 8.109 26.047 -7.355 1 78.31 175 ILE A N 1
ATOM 1264 C CA . ILE A 1 175 ? 7.102 26.703 -6.535 1 78.31 175 ILE A CA 1
ATOM 1265 C C . ILE A 1 175 ? 7.629 26.891 -5.113 1 78.31 175 ILE A C 1
ATOM 1267 O O . ILE A 1 175 ? 7.535 27.984 -4.543 1 78.31 175 ILE A O 1
ATOM 1271 N N . GLY A 1 176 ? 8.125 25.844 -4.578 1 76.44 176 GLY A N 1
ATOM 1272 C CA . GLY A 1 176 ? 8.703 25.906 -3.242 1 76.44 176 GLY A CA 1
ATOM 1273 C C . GLY A 1 176 ? 9.805 26.953 -3.125 1 76.44 176 GLY A C 1
ATOM 1274 O O . GLY A 1 176 ? 9.859 27.703 -2.15 1 76.44 176 GLY A O 1
ATOM 1275 N N . ASP A 1 177 ? 10.633 26.953 -4.117 1 79.62 177 ASP A N 1
ATOM 1276 C CA . ASP A 1 177 ? 11.758 27.891 -4.121 1 79.62 177 ASP A CA 1
ATOM 1277 C C . ASP A 1 177 ? 11.258 29.328 -4.195 1 79.62 177 ASP A C 1
ATOM 1279 O O . ASP A 1 177 ? 11.828 30.219 -3.559 1 79.62 177 ASP A O 1
ATOM 1283 N N . VAL A 1 178 ? 10.297 29.547 -4.949 1 78.69 178 VAL A N 1
ATOM 1284 C CA . VAL A 1 178 ? 9.734 30.891 -5.078 1 78.69 178 VAL A CA 1
ATOM 1285 C C . VAL A 1 178 ? 9.148 31.328 -3.74 1 78.69 178 VAL A C 1
ATOM 1287 O O . VAL A 1 178 ? 9.406 32.469 -3.293 1 78.69 178 VAL A O 1
ATOM 1290 N N . ILE A 1 179 ? 8.453 30.516 -3.047 1 80.38 179 ILE A N 1
ATOM 1291 C CA . ILE A 1 179 ? 7.848 30.844 -1.763 1 80.38 179 ILE A CA 1
ATOM 1292 C C . ILE A 1 179 ? 8.938 31.094 -0.725 1 80.38 179 ILE A C 1
ATOM 1294 O O . ILE A 1 179 ? 8.867 32.062 0.034 1 80.38 179 ILE A O 1
ATOM 1298 N N . ASN A 1 180 ? 9.906 30.266 -0.779 1 81.12 180 ASN A N 1
ATOM 1299 C CA . ASN A 1 180 ? 10.992 30.391 0.188 1 81.12 180 ASN A CA 1
ATOM 1300 C C . ASN A 1 180 ? 11.797 31.672 -0.043 1 81.12 180 ASN A C 1
ATOM 1302 O O . ASN A 1 180 ? 12.242 32.312 0.911 1 81.12 180 ASN A O 1
ATOM 1306 N N . THR A 1 181 ? 12.016 31.984 -1.282 1 80.81 181 THR A N 1
ATOM 1307 C CA . THR A 1 181 ? 12.742 33.219 -1.61 1 80.81 181 THR A CA 1
ATOM 1308 C C . THR A 1 181 ? 11.969 34.438 -1.158 1 80.81 181 THR A C 1
ATOM 1310 O O . THR A 1 181 ? 12.539 35.375 -0.58 1 80.81 181 THR A O 1
ATOM 1313 N N . PHE A 1 182 ? 10.695 34.406 -1.321 1 82 182 PHE A N 1
ATOM 1314 C CA . PHE A 1 182 ? 9.875 35.562 -0.922 1 82 182 PHE A CA 1
ATOM 1315 C C . PHE A 1 182 ? 9.797 35.656 0.597 1 82 182 PHE A C 1
ATOM 1317 O O . PHE A 1 182 ? 9.719 36.75 1.148 1 82 182 PHE A O 1
ATOM 1324 N N . THR A 1 183 ? 9.797 34.531 1.219 1 84.5 183 THR A N 1
ATOM 1325 C CA . THR A 1 183 ? 9.742 34.5 2.676 1 84.5 183 THR A CA 1
ATOM 1326 C C . THR A 1 183 ? 11.047 35.062 3.268 1 84.5 183 THR A C 1
ATOM 1328 O O . THR A 1 183 ? 11.047 35.625 4.352 1 84.5 183 THR A O 1
ATOM 1331 N N . LYS A 1 184 ? 12.094 34.969 2.527 1 83.12 184 LYS A N 1
ATOM 1332 C CA . LYS A 1 184 ? 13.367 35.5 2.975 1 83.12 184 LYS A CA 1
ATOM 1333 C C . LYS A 1 184 ? 13.453 37 2.689 1 83.12 184 LYS A C 1
ATOM 1335 O O . LYS A 1 184 ? 13.992 37.781 3.498 1 83.12 184 LYS A O 1
ATOM 1340 N N . LEU A 1 185 ? 12.922 37.438 1.587 1 84.94 185 LEU A N 1
ATOM 1341 C CA . LEU A 1 185 ? 12.977 38.812 1.169 1 84.94 185 LEU A CA 1
ATOM 1342 C C . LEU A 1 185 ? 12 39.656 1.981 1 84.94 185 LEU A C 1
ATOM 1344 O O . LEU A 1 185 ? 12.312 40.812 2.328 1 84.94 185 LEU A O 1
ATOM 1348 N N . ALA A 1 186 ? 10.828 39.062 2.225 1 92.81 186 ALA A N 1
ATOM 1349 C CA . ALA A 1 186 ? 9.789 39.75 2.99 1 92.81 186 ALA A CA 1
ATOM 1350 C C . ALA A 1 186 ? 9.172 38.812 4.031 1 92.81 186 ALA A C 1
ATOM 1352 O O . ALA A 1 186 ? 8 38.438 3.938 1 92.81 186 ALA A O 1
ATOM 1353 N N . PRO A 1 187 ? 9.984 38.562 5.055 1 92.44 187 PRO A N 1
ATOM 1354 C CA . PRO A 1 187 ? 9.586 37.531 6.004 1 92.44 187 PRO A CA 1
ATOM 1355 C C . PRO A 1 187 ? 8.297 37.875 6.738 1 92.44 187 PRO A C 1
ATOM 1357 O O . PRO A 1 187 ? 7.43 37 6.91 1 92.44 187 PRO A O 1
ATOM 1360 N N . TYR A 1 188 ? 8.078 39.062 7.191 1 94.88 188 TYR A N 1
ATOM 1361 C CA . TYR A 1 188 ? 6.918 39.406 7.992 1 94.88 188 TYR A CA 1
ATOM 1362 C C . TYR A 1 188 ? 5.645 39.375 7.156 1 94.88 188 TYR A C 1
ATOM 1364 O O . TYR A 1 188 ? 4.68 38.688 7.523 1 94.88 188 TYR A O 1
ATOM 1372 N N . SER A 1 189 ? 5.68 40 6.02 1 94.69 189 SER A N 1
ATOM 1373 C CA . SER A 1 189 ? 4.492 40 5.172 1 94.69 189 SER A CA 1
ATOM 1374 C C . SER A 1 189 ? 4.137 38.625 4.668 1 94.69 189 SER A C 1
ATOM 1376 O O . SER A 1 189 ? 2.963 38.25 4.652 1 94.69 189 SER A O 1
ATOM 1378 N N . MET A 1 190 ? 5.152 37.906 4.293 1 94.06 190 MET A N 1
ATOM 1379 C CA . MET A 1 190 ? 4.898 36.594 3.711 1 94.06 190 MET A CA 1
ATOM 1380 C C . MET A 1 190 ? 4.398 35.625 4.77 1 94.06 190 MET A C 1
ATOM 1382 O O . MET A 1 190 ? 3.49 34.844 4.512 1 94.06 190 MET A O 1
ATOM 1386 N N . CYS A 1 191 ? 4.977 35.656 5.922 1 95.62 191 CYS A N 1
ATOM 1387 C CA . CYS A 1 191 ? 4.535 34.781 6.996 1 95.62 191 CYS A CA 1
ATOM 1388 C C . CYS A 1 191 ? 3.092 35.062 7.387 1 95.62 191 CYS A C 1
ATOM 1390 O O . CYS A 1 191 ? 2.312 34.156 7.637 1 95.62 191 CYS A O 1
ATOM 1392 N N . ILE A 1 192 ? 2.809 36.312 7.375 1 96 192 ILE A N 1
ATOM 1393 C CA . ILE A 1 192 ? 1.451 36.719 7.727 1 96 192 ILE A CA 1
ATOM 1394 C C . ILE A 1 192 ? 0.47 36.188 6.684 1 96 192 ILE A C 1
ATOM 1396 O O . ILE A 1 192 ? -0.548 35.594 7.031 1 96 192 ILE A O 1
ATOM 1400 N N . LEU A 1 193 ? 0.792 36.344 5.461 1 94.88 193 LEU A N 1
ATOM 1401 C CA . LEU A 1 193 ? -0.086 35.938 4.375 1 94.88 193 LEU A CA 1
ATOM 1402 C C . LEU A 1 193 ? -0.249 34.438 4.363 1 94.88 193 LEU A C 1
ATOM 1404 O O . LEU A 1 193 ? -1.354 33.906 4.164 1 94.88 193 LEU A O 1
ATOM 1408 N N . ILE A 1 194 ? 0.84 33.719 4.547 1 94.94 194 ILE A N 1
ATOM 1409 C CA . ILE A 1 194 ? 0.803 32.25 4.559 1 94.94 194 ILE A CA 1
ATOM 1410 C C . ILE A 1 194 ? -0.039 31.781 5.734 1 94.94 194 ILE A C 1
ATOM 1412 O O . ILE A 1 194 ? -0.899 30.906 5.574 1 94.94 194 ILE A O 1
ATOM 1416 N N . ALA A 1 195 ? 0.196 32.344 6.852 1 96.56 195 ALA A N 1
ATOM 1417 C CA . ALA A 1 195 ? -0.537 31.953 8.055 1 96.56 195 ALA A CA 1
ATOM 1418 C C . ALA A 1 195 ? -2.035 32.188 7.883 1 96.56 195 ALA A C 1
ATOM 1420 O O . ALA A 1 195 ? -2.85 31.328 8.242 1 96.56 195 ALA A O 1
ATOM 1421 N N . MET A 1 196 ? -2.398 33.312 7.328 1 96.25 196 MET A N 1
ATOM 1422 C CA . MET A 1 196 ? -3.805 33.625 7.105 1 96.25 196 MET A CA 1
ATOM 1423 C C . MET A 1 196 ? -4.438 32.625 6.125 1 96.25 196 MET A C 1
ATOM 1425 O O . MET A 1 196 ? -5.551 32.156 6.344 1 96.25 196 MET A O 1
ATOM 1429 N N . SER A 1 197 ? -3.738 32.438 5.121 1 94.12 197 SER A N 1
ATOM 1430 C CA . SER A 1 197 ? -4.25 31.516 4.102 1 94.12 197 SER A CA 1
ATOM 1431 C C . SER A 1 197 ? -4.484 30.125 4.676 1 94.12 197 SER A C 1
ATOM 1433 O O . SER A 1 197 ? -5.551 29.531 4.48 1 94.12 197 SER A O 1
ATOM 1435 N N . PHE A 1 198 ? -3.488 29.562 5.387 1 94.62 198 PHE A N 1
ATOM 1436 C CA . PHE A 1 198 ? -3.588 28.219 5.934 1 94.62 198 PHE A CA 1
ATOM 1437 C C . PHE A 1 198 ? -4.633 28.156 7.043 1 94.62 198 PHE A C 1
ATOM 1439 O O . PHE A 1 198 ? -5.289 27.141 7.23 1 94.62 198 PHE A O 1
ATOM 1446 N N . ALA A 1 199 ? -4.859 29.266 7.723 1 95.69 199 ALA A N 1
ATOM 1447 C CA . ALA A 1 199 ? -5.895 29.344 8.75 1 95.69 199 ALA A CA 1
ATOM 1448 C C . ALA A 1 199 ? -7.285 29.188 8.148 1 95.69 199 ALA A C 1
ATOM 1450 O O . ALA A 1 199 ? -8.172 28.578 8.758 1 95.69 199 ALA A O 1
ATOM 1451 N N . ILE A 1 200 ? -7.422 29.672 6.949 1 92.69 200 ILE A N 1
ATOM 1452 C CA . ILE A 1 200 ? -8.703 29.594 6.262 1 92.69 200 ILE A CA 1
ATOM 1453 C C . ILE A 1 200 ? -8.852 28.234 5.598 1 92.69 200 ILE A C 1
ATOM 1455 O O . ILE A 1 200 ? -9.922 27.609 5.66 1 92.69 200 ILE A O 1
ATOM 1459 N N . ILE A 1 201 ? -7.824 27.766 5.023 1 88.69 201 ILE A N 1
ATOM 1460 C CA . ILE A 1 201 ? -7.848 26.516 4.273 1 88.69 201 ILE A CA 1
ATOM 1461 C C . ILE A 1 201 ? -8.234 25.359 5.203 1 88.69 201 ILE A C 1
ATOM 1463 O O . ILE A 1 201 ? -8.969 24.453 4.805 1 88.69 201 ILE A O 1
ATOM 1467 N N . ILE A 1 202 ? -7.809 25.406 6.434 1 89.75 202 ILE A N 1
ATOM 1468 C CA . ILE A 1 202 ? -8.016 24.281 7.352 1 89.75 202 ILE A CA 1
ATOM 1469 C C . ILE A 1 202 ? -9.508 24.125 7.633 1 89.75 202 ILE A C 1
ATOM 1471 O O . ILE A 1 202 ? -9.969 23.016 7.949 1 89.75 202 ILE A O 1
ATOM 1475 N N . VAL A 1 203 ? -10.352 25.141 7.504 1 88.56 203 VAL A N 1
ATOM 1476 C CA . VAL A 1 203 ? -11.781 25.062 7.766 1 88.56 203 VAL A CA 1
ATOM 1477 C C . VAL A 1 203 ? -12.539 24.875 6.453 1 88.56 203 VAL A C 1
ATOM 1479 O O . VAL A 1 203 ? -13.758 25.062 6.398 1 88.56 203 VAL A O 1
ATOM 1482 N N . THR A 1 204 ? -11.891 24.641 5.375 1 82.38 204 THR A N 1
ATOM 1483 C CA . THR A 1 204 ? -12.445 24.25 4.086 1 82.38 204 THR A CA 1
ATOM 1484 C C . THR A 1 204 ? -12.227 22.766 3.824 1 82.38 204 THR A C 1
ATOM 1486 O O . THR A 1 204 ? -11.609 22.062 4.637 1 82.38 204 THR A O 1
ATOM 1489 N N . PRO A 1 205 ? -12.75 22.281 2.783 1 76.06 205 PRO A N 1
ATOM 1490 C CA . PRO A 1 205 ? -12.578 20.859 2.492 1 76.06 205 PRO A CA 1
ATOM 1491 C C . PRO A 1 205 ? -11.172 20.531 2.01 1 76.06 205 PRO A C 1
ATOM 1493 O O . PRO A 1 205 ? -10.82 19.344 1.873 1 76.06 205 PRO A O 1
ATOM 1496 N N . LEU A 1 206 ? -10.32 21.469 1.903 1 76.44 206 LEU A N 1
ATOM 1497 C CA . LEU A 1 206 ? -8.961 21.25 1.414 1 76.44 206 LEU A CA 1
ATOM 1498 C C . LEU A 1 206 ? -8.047 20.797 2.543 1 76.44 206 LEU A C 1
ATOM 1500 O O . LEU A 1 206 ? -8.219 21.203 3.693 1 76.44 206 LEU A O 1
ATOM 1504 N N . SER A 1 207 ? -7.148 19.969 2.248 1 77.31 207 SER A N 1
ATOM 1505 C CA . SER A 1 207 ? -6.188 19.469 3.229 1 77.31 207 SER A CA 1
ATOM 1506 C C . SER A 1 207 ? -4.957 20.375 3.297 1 77.31 207 SER A C 1
ATOM 1508 O O . SER A 1 207 ? -4.223 20.5 2.316 1 77.31 207 SER A O 1
ATOM 1510 N N . THR A 1 208 ? -4.75 20.875 4.418 1 85.38 208 THR A N 1
ATOM 1511 C CA . THR A 1 208 ? -3.594 21.75 4.625 1 85.38 208 THR A CA 1
ATOM 1512 C C . THR A 1 208 ? -2.297 20.953 4.562 1 85.38 208 THR A C 1
ATOM 1514 O O . THR A 1 208 ? -1.288 21.422 4.043 1 85.38 208 THR A O 1
ATOM 1517 N N . VAL A 1 209 ? -2.357 19.75 5.066 1 81.38 209 VAL A N 1
ATOM 1518 C CA . VAL A 1 209 ? -1.174 18.891 5.051 1 81.38 209 VAL A CA 1
ATOM 1519 C C . VAL A 1 209 ? -0.802 18.547 3.611 1 81.38 209 VAL A C 1
ATOM 1521 O O . VAL A 1 209 ? 0.368 18.625 3.229 1 81.38 209 VAL A O 1
ATOM 1524 N N . ALA A 1 210 ? -1.781 18.188 2.852 1 76.31 210 ALA A N 1
ATOM 1525 C CA . ALA A 1 210 ? -1.56 17.859 1.448 1 76.31 210 ALA A CA 1
ATOM 1526 C C . ALA A 1 210 ? -0.967 19.031 0.684 1 76.31 210 ALA A C 1
ATOM 1528 O O . ALA A 1 210 ? -0.049 18.859 -0.122 1 76.31 210 ALA A O 1
ATOM 1529 N N . ILE A 1 211 ? -1.446 20.219 0.985 1 80.25 211 ILE A N 1
ATOM 1530 C CA . ILE A 1 211 ? -0.999 21.422 0.28 1 80.25 211 ILE A CA 1
ATOM 1531 C C . ILE A 1 211 ? 0.436 21.75 0.684 1 80.25 211 ILE A C 1
ATOM 1533 O O . ILE A 1 211 ? 1.284 22.016 -0.172 1 80.25 211 ILE A O 1
ATOM 1537 N N . SER A 1 212 ? 0.698 21.719 1.937 1 86.75 212 SER A N 1
ATOM 1538 C CA . SER A 1 212 ? 2.035 22.031 2.43 1 86.75 212 SER A CA 1
ATOM 1539 C C . SER A 1 212 ? 3.078 21.094 1.835 1 86.75 212 SER A C 1
ATOM 1541 O O . SER A 1 212 ? 4.137 21.547 1.388 1 86.75 212 SER A O 1
ATOM 1543 N N . VAL A 1 213 ? 2.771 19.844 1.844 1 79.62 213 VAL A N 1
ATOM 1544 C CA . VAL A 1 213 ? 3.699 18.844 1.334 1 79.62 213 VAL A CA 1
ATOM 1545 C C . VAL A 1 213 ? 3.807 18.953 -0.185 1 79.62 213 VAL A C 1
ATOM 1547 O O . VAL A 1 213 ? 4.898 18.844 -0.747 1 79.62 213 VAL A O 1
ATOM 1550 N N . ALA A 1 214 ? 2.684 19.156 -0.837 1 75.88 214 ALA A N 1
ATOM 1551 C CA . ALA A 1 214 ? 2.652 19.234 -2.295 1 75.88 214 ALA A CA 1
ATOM 1552 C C . ALA A 1 214 ? 3.51 20.391 -2.803 1 75.88 214 ALA A C 1
ATOM 1554 O O . ALA A 1 214 ? 4.215 20.25 -3.805 1 75.88 214 ALA A O 1
ATOM 1555 N N . ILE A 1 215 ? 3.557 21.547 -2.135 1 78.81 215 ILE A N 1
ATOM 1556 C CA . ILE A 1 215 ? 4.262 22.719 -2.643 1 78.81 215 ILE A CA 1
ATOM 1557 C C . ILE A 1 215 ? 5.645 22.797 -2.006 1 78.81 215 ILE A C 1
ATOM 1559 O O . ILE A 1 215 ? 6.391 23.75 -2.256 1 78.81 215 ILE A O 1
ATOM 1563 N N . GLY A 1 216 ? 5.949 21.844 -1.226 1 82.31 216 GLY A N 1
ATOM 1564 C CA . GLY A 1 216 ? 7.258 21.828 -0.597 1 82.31 216 GLY A CA 1
ATOM 1565 C C . GLY A 1 216 ? 7.5 23.016 0.308 1 82.31 216 GLY A C 1
ATOM 1566 O O . GLY A 1 216 ? 8.578 23.609 0.281 1 82.31 216 GLY A O 1
ATOM 1567 N N . LEU A 1 217 ? 6.508 23.375 1.031 1 85.81 217 LEU A N 1
ATOM 1568 C CA . LEU A 1 217 ? 6.617 24.531 1.911 1 85.81 217 LEU A CA 1
ATOM 1569 C C . LEU A 1 217 ? 7.559 24.25 3.076 1 85.81 217 LEU A C 1
ATOM 1571 O O . LEU A 1 217 ? 7.199 23.516 4 1 85.81 217 LEU A O 1
ATOM 1575 N N . ALA A 1 218 ? 8.758 24.828 3.021 1 90.12 218 ALA A N 1
ATOM 1576 C CA . ALA A 1 218 ? 9.75 24.594 4.066 1 90.12 218 ALA A CA 1
ATOM 1577 C C . ALA A 1 218 ? 10.18 25.891 4.734 1 90.12 218 ALA A C 1
ATOM 1579 O O . ALA A 1 218 ? 9.617 26.953 4.457 1 90.12 218 ALA A O 1
ATOM 1580 N N . GLY A 1 219 ? 10.977 25.766 5.766 1 90.75 219 GLY A N 1
ATOM 1581 C CA . GLY A 1 219 ? 11.547 26.938 6.422 1 90.75 219 GLY A CA 1
ATOM 1582 C C . GLY A 1 219 ? 10.523 27.75 7.191 1 90.75 219 GLY A C 1
ATOM 1583 O O . GLY A 1 219 ? 9.648 27.188 7.855 1 90.75 219 GLY A O 1
ATOM 1584 N N . MET A 1 220 ? 10.609 29.031 7.055 1 93.12 220 MET A N 1
ATOM 1585 C CA . MET A 1 220 ? 9.734 29.938 7.785 1 93.12 220 MET A CA 1
ATOM 1586 C C . MET A 1 220 ? 8.297 29.844 7.27 1 93.12 220 MET A C 1
ATOM 1588 O O . MET A 1 220 ? 7.348 29.984 8.039 1 93.12 220 MET A O 1
ATOM 1592 N N . GLY A 1 221 ? 8.281 29.578 6.004 1 93.25 221 GLY A N 1
ATOM 1593 C CA . GLY A 1 221 ? 6.957 29.406 5.422 1 93.25 221 GLY A CA 1
ATOM 1594 C C . GLY A 1 221 ? 6.164 28.281 6.055 1 93.25 221 GLY A C 1
ATOM 1595 O O . GLY A 1 221 ? 4.98 28.438 6.352 1 93.25 221 GLY A O 1
ATOM 1596 N N . SER A 1 222 ? 6.816 27.156 6.242 1 94.06 222 SER A N 1
ATOM 1597 C CA . SER A 1 222 ? 6.176 26 6.863 1 94.06 222 SER A CA 1
ATOM 1598 C C . SER A 1 222 ? 5.773 26.297 8.305 1 94.06 222 SER A C 1
ATOM 1600 O O . SER A 1 222 ? 4.684 25.922 8.742 1 94.06 222 SER A O 1
ATOM 1602 N N . ALA A 1 223 ? 6.668 26.953 9 1 94.88 223 ALA A N 1
ATOM 1603 C CA . ALA A 1 223 ? 6.344 27.328 10.375 1 94.88 223 ALA A CA 1
ATOM 1604 C C . ALA A 1 223 ? 5.133 28.266 10.406 1 94.88 223 ALA A C 1
ATOM 1606 O O . ALA A 1 223 ? 4.262 28.125 11.273 1 94.88 223 ALA A O 1
ATOM 1607 N N . ALA A 1 224 ? 5.125 29.156 9.5 1 95.94 224 ALA A N 1
ATOM 1608 C CA . ALA A 1 224 ? 4.02 30.109 9.414 1 95.94 224 ALA A CA 1
ATOM 1609 C C . ALA A 1 224 ? 2.703 29.391 9.125 1 95.94 224 ALA A C 1
ATOM 1611 O O . ALA A 1 224 ? 1.666 29.719 9.703 1 95.94 224 ALA A O 1
ATOM 1612 N N . ALA A 1 225 ? 2.768 28.484 8.219 1 94.88 225 ALA A N 1
ATOM 1613 C CA . ALA A 1 225 ? 1.575 27.703 7.91 1 94.88 225 ALA A CA 1
ATOM 1614 C C . ALA A 1 225 ? 1.068 26.969 9.141 1 94.88 225 ALA A C 1
ATOM 1616 O O . ALA A 1 225 ? -0.137 26.922 9.398 1 94.88 225 ALA A O 1
ATOM 1617 N N . GLY A 1 226 ? 1.95 26.359 9.844 1 94.56 226 GLY A N 1
ATOM 1618 C CA . GLY A 1 226 ? 1.587 25.688 11.086 1 94.56 226 GLY A CA 1
ATOM 1619 C C . GLY A 1 226 ? 0.933 26.625 12.094 1 94.56 226 GLY A C 1
ATOM 1620 O O . GLY A 1 226 ? -0.017 26.234 12.773 1 94.56 226 GLY A O 1
ATOM 1621 N N . PHE A 1 227 ? 1.411 27.828 12.195 1 95.12 227 PHE A N 1
ATOM 1622 C CA . PHE A 1 227 ? 0.845 28.812 13.094 1 95.12 227 PHE A CA 1
ATOM 1623 C C . PHE A 1 227 ? -0.576 29.172 12.68 1 95.12 227 PHE A C 1
ATOM 1625 O O . PHE A 1 227 ? -1.42 29.469 13.531 1 95.12 227 PHE A O 1
ATOM 1632 N N . GLY A 1 228 ? -0.759 29.188 11.391 1 95.56 228 GLY A N 1
ATOM 1633 C CA . GLY A 1 228 ? -2.117 29.406 10.922 1 95.56 228 GLY A CA 1
ATOM 1634 C C . GLY A 1 228 ? -3.117 28.4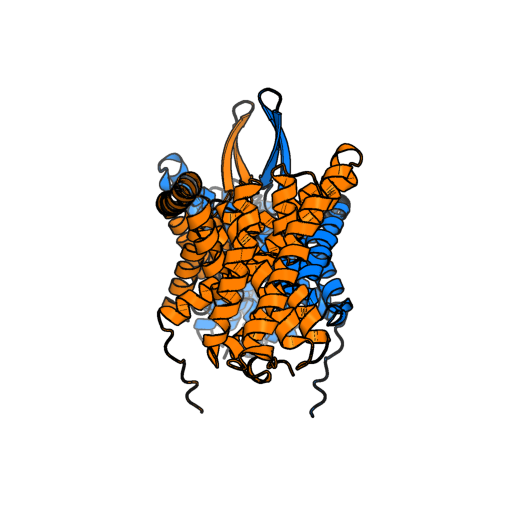22 11.5 1 95.56 228 GLY A C 1
ATOM 1635 O O . GLY A 1 228 ? -4.184 28.828 11.977 1 95.56 228 GLY A O 1
ATOM 1636 N N . LEU A 1 229 ? -2.74 27.234 11.453 1 94.31 229 LEU A N 1
ATOM 1637 C CA . LEU A 1 229 ? -3.615 26.188 11.977 1 94.31 229 LEU A CA 1
ATOM 1638 C C . LEU A 1 229 ? -3.758 26.312 13.492 1 94.31 229 LEU A C 1
ATOM 1640 O O . LEU A 1 229 ? -4.859 26.156 14.031 1 94.31 229 LEU A O 1
ATOM 1644 N N . ALA A 1 230 ? -2.668 26.516 14.133 1 94.31 230 ALA A N 1
ATOM 1645 C CA . ALA A 1 230 ? -2.697 26.688 15.578 1 94.31 230 ALA A CA 1
ATOM 1646 C C . ALA A 1 230 ? -3.605 27.844 15.984 1 94.31 230 ALA A C 1
ATOM 1648 O O . ALA A 1 230 ? -4.336 27.75 16.969 1 94.31 230 ALA A O 1
ATOM 1649 N N . SER A 1 231 ? -3.541 28.844 15.25 1 95.69 231 SER A N 1
ATOM 1650 C CA . SER A 1 231 ? -4.348 30.031 15.516 1 95.69 231 SER A CA 1
ATOM 1651 C C . SER A 1 231 ? -5.832 29.75 15.305 1 95.69 231 SER A C 1
ATOM 1653 O O . SER A 1 231 ? -6.676 30.219 16.062 1 95.69 231 SER A O 1
ATOM 1655 N N . THR A 1 232 ? -6.094 29.031 14.258 1 95.75 232 THR A N 1
ATOM 1656 C CA . THR A 1 232 ? -7.48 28.656 14.016 1 95.75 232 THR A CA 1
ATOM 1657 C C . THR A 1 232 ? -8.016 27.812 15.156 1 95.75 232 THR A C 1
ATOM 1659 O O . THR A 1 232 ? -9.133 28.031 15.633 1 95.75 232 THR A O 1
ATOM 1662 N N . ALA A 1 233 ? -7.258 26.891 15.555 1 93.38 233 ALA A N 1
ATOM 1663 C CA . ALA A 1 233 ? -7.652 26.047 16.672 1 93.38 233 ALA A CA 1
ATOM 1664 C C . ALA A 1 233 ? -7.887 26.875 17.938 1 93.38 233 ALA A C 1
ATOM 1666 O O . ALA A 1 233 ? -8.859 26.656 18.672 1 93.38 233 ALA A O 1
ATOM 1667 N N . ALA A 1 234 ? -7.043 27.766 18.203 1 94.5 234 ALA A N 1
ATOM 1668 C CA . ALA A 1 234 ? -7.125 28.609 19.391 1 94.5 234 ALA A CA 1
ATOM 1669 C C . ALA A 1 234 ? -8.391 29.453 19.375 1 94.5 234 ALA A C 1
ATOM 1671 O O . ALA A 1 234 ? -9.117 29.516 20.359 1 94.5 234 ALA A O 1
ATOM 1672 N N . PHE A 1 235 ? -8.617 30.094 18.266 1 95.75 235 PHE A N 1
ATOM 1673 C CA . PHE A 1 235 ? -9.805 30.938 18.172 1 95.75 235 PHE A CA 1
ATOM 1674 C C . PHE A 1 235 ? -11.078 30.109 18.328 1 95.75 235 PHE A C 1
ATOM 1676 O O . PHE A 1 235 ? -11.969 30.484 19.094 1 95.75 235 PHE A O 1
ATOM 1683 N N . LEU A 1 236 ? -11.164 29.016 17.641 1 93.44 236 LEU A N 1
ATOM 1684 C CA . LEU A 1 236 ? -12.367 28.188 17.656 1 93.44 236 LEU A CA 1
ATOM 1685 C C . LEU A 1 236 ? -12.562 27.547 19.031 1 93.44 236 LEU A C 1
ATOM 1687 O O . LEU A 1 236 ? -13.703 27.297 19.453 1 93.44 236 LEU A O 1
ATOM 1691 N N . PHE A 1 237 ? -11.469 27.25 19.641 1 92.81 237 PHE A N 1
ATOM 1692 C CA . PHE A 1 237 ? -11.531 26.75 21 1 92.81 237 PHE A CA 1
ATOM 1693 C C . PHE A 1 237 ? -12.305 27.703 21.891 1 92.81 237 PHE A C 1
ATOM 1695 O O . PHE A 1 237 ? -13.234 27.312 22.594 1 92.81 237 PHE A O 1
ATOM 1702 N N . TRP A 1 238 ? -11.969 28.969 21.844 1 93.38 238 TRP A N 1
ATOM 1703 C CA . TRP A 1 238 ? -12.625 29.984 22.672 1 93.38 238 TRP A CA 1
ATOM 1704 C C . TRP A 1 238 ? -14.047 30.234 22.188 1 93.38 238 TRP A C 1
ATOM 1706 O O . TRP A 1 238 ? -14.953 30.453 23 1 93.38 238 TRP A O 1
ATOM 1716 N N . ALA A 1 239 ? -14.172 30.234 20.875 1 92.38 239 ALA A N 1
ATOM 1717 C CA . ALA A 1 239 ? -15.461 30.578 20.281 1 92.38 239 ALA A CA 1
ATOM 1718 C C . ALA A 1 239 ? -16.5 29.5 20.594 1 92.38 239 ALA A C 1
ATOM 1720 O O . ALA A 1 239 ? -17.688 29.812 20.719 1 92.38 239 ALA A O 1
ATOM 1721 N N . THR A 1 240 ? -16.062 28.297 20.828 1 90.56 240 THR A N 1
ATOM 1722 C CA . THR A 1 240 ? -17 27.203 21.062 1 90.56 240 THR A CA 1
ATOM 1723 C C . THR A 1 240 ? -17.172 26.938 22.562 1 90.56 240 THR A C 1
ATOM 1725 O O . THR A 1 240 ? -18.109 26.266 22.969 1 90.56 240 THR A O 1
ATOM 1728 N N . LEU A 1 241 ? -16.266 27.219 23.484 1 87.56 241 LEU A N 1
ATOM 1729 C CA . LEU A 1 241 ? -16.156 26.875 24.906 1 87.56 241 LEU A CA 1
ATOM 1730 C C . LEU A 1 241 ? -17.484 27.109 25.609 1 87.56 241 LEU A C 1
ATOM 1732 O O . LEU A 1 241 ? -17.906 26.281 26.438 1 87.56 241 LEU A O 1
ATOM 1736 N N . LYS A 1 242 ? -18.453 28.109 25.312 1 82.19 242 LYS A N 1
ATOM 1737 C CA . LYS A 1 242 ? -19.688 28.391 26.047 1 82.19 242 LYS A CA 1
ATOM 1738 C C . LYS A 1 242 ? -20.906 28.078 25.203 1 82.19 242 LYS A C 1
ATOM 1740 O O . LYS A 1 242 ? -22.047 28.172 25.688 1 82.19 242 LYS A O 1
ATOM 1745 N N . VAL A 1 243 ? -20.641 27.609 24.125 1 85.12 243 VAL A N 1
ATOM 1746 C CA . VAL A 1 243 ? -21.797 27.438 23.25 1 85.12 243 VAL A CA 1
ATOM 1747 C C . VAL A 1 243 ? -21.953 25.984 22.859 1 85.12 243 VAL A C 1
ATOM 1749 O O . VAL A 1 243 ? -23.016 25.562 22.391 1 85.12 243 VAL A O 1
ATOM 1752 N N . ASP A 1 244 ? -20.859 25.234 23.062 1 86.31 244 ASP A N 1
ATOM 1753 C CA . ASP A 1 244 ? -20.891 23.844 22.656 1 86.31 244 ASP A CA 1
ATOM 1754 C C . ASP A 1 244 ? -20.406 22.938 23.797 1 86.31 244 ASP A C 1
ATOM 1756 O O . ASP A 1 244 ? -19.969 23.422 24.828 1 86.31 244 ASP A O 1
ATOM 1760 N N . LYS A 1 245 ? -20.609 21.656 23.688 1 82.88 245 LYS A N 1
ATOM 1761 C CA . LYS A 1 245 ? -20.156 20.688 24.672 1 82.88 245 LYS A CA 1
ATOM 1762 C C . LYS A 1 245 ? -18.641 20.703 24.797 1 82.88 245 LYS A C 1
ATOM 1764 O O . LYS A 1 245 ? -17.938 21 23.828 1 82.88 245 LYS A O 1
ATOM 1769 N N . PRO A 1 246 ? -18.109 20.406 25.938 1 84.06 246 PRO A N 1
ATOM 1770 C CA . PRO A 1 246 ? -16.656 20.438 26.172 1 84.06 246 PRO A CA 1
ATOM 1771 C C . PRO A 1 246 ? -15.891 19.5 25.25 1 84.06 246 PRO A C 1
ATOM 1773 O O . PRO A 1 246 ? -14.711 19.719 24.969 1 84.06 246 PRO A O 1
ATOM 1776 N N . GLY A 1 247 ? -16.484 18.484 24.828 1 77.5 247 GLY A N 1
ATOM 1777 C CA . GLY A 1 247 ? -15.836 17.562 23.922 1 77.5 247 GLY A CA 1
ATOM 1778 C C . GLY A 1 247 ? -15.383 18.203 22.625 1 77.5 247 GLY A C 1
ATOM 1779 O O . GLY A 1 247 ? -14.352 17.828 22.062 1 77.5 247 GLY A O 1
ATOM 1780 N N . VAL A 1 248 ? -16.078 19.188 22.234 1 80.75 248 VAL A N 1
ATOM 1781 C CA . VAL A 1 248 ? -15.773 19.875 20.984 1 80.75 248 VAL A CA 1
ATOM 1782 C C . VAL A 1 248 ? -14.469 20.656 21.125 1 80.75 248 VAL A C 1
ATOM 1784 O O . VAL A 1 248 ? -13.633 20.656 20.219 1 80.75 248 VAL A O 1
ATOM 1787 N N . GLN A 1 249 ? -14.25 21.281 22.25 1 86.06 249 GLN A N 1
ATOM 1788 C CA . GLN A 1 249 ? -13.039 22.062 22.5 1 86.06 249 GLN A CA 1
ATOM 1789 C C . GLN A 1 249 ? -11.805 21.156 22.547 1 86.06 249 GLN A C 1
ATOM 1791 O O . GLN A 1 249 ? -10.758 21.516 21.984 1 86.06 249 GLN A O 1
ATOM 1796 N N . VAL A 1 250 ? -12.047 20.094 23.109 1 80.69 250 VAL A N 1
ATOM 1797 C CA . VAL A 1 250 ? -10.938 19.141 23.219 1 80.69 250 VAL A CA 1
ATOM 1798 C C . VAL A 1 250 ? -10.578 18.609 21.828 1 80.69 250 VAL A C 1
ATOM 1800 O O . VAL A 1 250 ? -9.398 18.469 21.5 1 80.69 250 VAL A O 1
ATOM 1803 N N . ALA A 1 251 ? -11.609 18.344 21.094 1 76.69 251 ALA A N 1
ATOM 1804 C CA . ALA A 1 251 ? -11.398 17.844 19.734 1 76.69 251 ALA A CA 1
ATOM 1805 C C . ALA A 1 251 ? -10.664 18.859 18.875 1 76.69 251 ALA A C 1
ATOM 1807 O O . ALA A 1 251 ? -9.75 18.516 18.125 1 76.69 251 ALA A O 1
ATOM 1808 N N . ILE A 1 252 ? -11 20.078 19.047 1 83.69 252 ILE A N 1
ATOM 1809 C CA . ILE A 1 252 ? -10.383 21.156 18.281 1 83.69 252 ILE A CA 1
ATOM 1810 C C . ILE A 1 252 ? -8.93 21.328 18.703 1 83.69 252 ILE A C 1
ATOM 1812 O O . ILE A 1 252 ? -8.039 21.469 17.859 1 83.69 252 ILE A O 1
ATOM 1816 N N . PHE A 1 253 ? -8.734 21.266 19.969 1 80.75 253 PHE A N 1
ATOM 1817 C CA . PHE A 1 253 ? -7.387 21.406 20.5 1 80.75 253 PHE A CA 1
ATOM 1818 C C . PHE A 1 253 ? -6.488 20.281 20 1 80.75 253 PHE A C 1
ATOM 1820 O O . PHE A 1 253 ? -5.301 20.484 19.734 1 80.75 253 PHE A O 1
ATOM 1827 N N . LEU A 1 254 ? -7.129 19.188 19.734 1 73.12 254 LEU A N 1
ATOM 1828 C CA . LEU A 1 254 ? -6.355 18.031 19.312 1 73.12 254 LEU A CA 1
ATOM 1829 C C . LEU A 1 254 ? -6.223 17.984 17.797 1 73.12 254 LEU A C 1
ATOM 1831 O O . LEU A 1 254 ? -5.559 17.094 17.25 1 73.12 254 LEU A O 1
ATOM 1835 N N . GLY A 1 255 ? -6.82 18.922 17.172 1 71.94 255 GLY A N 1
ATOM 1836 C CA . GLY A 1 255 ? -6.531 19.047 15.75 1 71.94 255 GLY A CA 1
ATOM 1837 C C . GLY A 1 255 ? -7.723 18.75 14.859 1 71.94 255 GLY A C 1
ATOM 1838 O O . GLY A 1 255 ? -7.598 18.703 13.641 1 71.94 255 GLY A O 1
ATOM 1839 N N . VAL A 1 256 ? -8.891 18.406 15.461 1 72.75 256 VAL A N 1
ATOM 1840 C CA . VAL A 1 256 ? -10.07 18.141 14.656 1 72.75 256 VAL A CA 1
ATOM 1841 C C . VAL A 1 256 ? -10.789 19.438 14.328 1 72.75 256 VAL A C 1
ATOM 1843 O O . VAL A 1 256 ? -11.969 19.609 14.648 1 72.75 256 VAL A O 1
ATOM 1846 N N . ILE A 1 257 ? -10.07 20.234 13.609 1 84.62 257 ILE A N 1
ATOM 1847 C CA . ILE A 1 257 ? -10.562 21.578 13.289 1 84.62 257 ILE A CA 1
ATOM 1848 C C . ILE A 1 257 ? -11.602 21.5 12.18 1 84.62 257 ILE A C 1
ATOM 1850 O O . ILE A 1 257 ? -12.516 22.328 12.117 1 84.62 257 ILE A O 1
ATOM 1854 N N . LYS A 1 258 ? -11.586 20.453 11.43 1 75.19 258 LYS A N 1
ATOM 1855 C CA . LYS A 1 258 ? -12.438 20.312 10.242 1 75.19 258 LYS A CA 1
ATOM 1856 C C . LYS A 1 258 ? -13.891 20.078 10.641 1 75.19 258 LYS A C 1
ATOM 1858 O O . LYS A 1 258 ? -14.797 20.281 9.828 1 75.19 258 LYS A O 1
ATOM 1863 N N . MET A 1 259 ? -14.062 19.734 11.875 1 75.94 259 MET A N 1
ATOM 1864 C CA . MET A 1 259 ? -15.43 19.547 12.336 1 75.94 259 MET A CA 1
ATOM 1865 C C . MET A 1 259 ? -16.219 20.844 12.25 1 75.94 259 MET A C 1
ATOM 1867 O O . MET A 1 259 ? -17.453 20.828 12.188 1 75.94 259 MET A O 1
ATOM 1871 N N . MET A 1 260 ? -15.477 21.969 12.133 1 84 260 MET A N 1
ATOM 1872 C CA . MET A 1 260 ? -16.125 23.281 12.094 1 84 260 MET A CA 1
ATOM 1873 C C . MET A 1 260 ? -16.312 23.766 10.664 1 84 260 MET A C 1
ATOM 1875 O O . MET A 1 260 ? -16.75 24.891 10.43 1 84 260 MET A O 1
ATOM 1879 N N . MET A 1 261 ? -16.062 22.906 9.719 1 84.31 261 MET A N 1
ATOM 1880 C CA . MET A 1 261 ? -16.156 23.25 8.305 1 84.31 261 MET A CA 1
ATOM 1881 C C . MET A 1 261 ? -17.578 23.656 7.941 1 84.31 261 MET A C 1
ATOM 1883 O O . MET A 1 261 ? -17.797 24.672 7.273 1 84.31 261 MET A O 1
ATOM 1887 N N . PRO A 1 262 ? -18.578 22.922 8.391 1 81.31 262 PRO A N 1
ATOM 1888 C CA . PRO A 1 262 ? -19.953 23.328 8.055 1 81.31 262 PRO A CA 1
ATOM 1889 C C . PRO A 1 262 ? -20.297 24.734 8.562 1 81.31 262 PRO A C 1
ATOM 1891 O O . PRO A 1 262 ? -21 25.484 7.887 1 81.31 262 PRO A O 1
ATOM 1894 N N . ASN A 1 263 ? -19.797 25.078 9.703 1 87.19 263 ASN A N 1
ATOM 1895 C CA . ASN A 1 263 ? -20.031 26.406 10.258 1 87.19 263 ASN A CA 1
ATOM 1896 C C . ASN A 1 263 ? -19.406 27.5 9.383 1 87.19 263 ASN A C 1
ATOM 1898 O O . ASN A 1 263 ? -20.016 28.531 9.156 1 87.19 263 ASN A O 1
ATOM 1902 N N . PHE A 1 264 ? -18.234 27.172 8.938 1 89.62 264 PHE A N 1
ATOM 1903 C CA . PHE A 1 264 ? -17.547 28.141 8.094 1 89.62 264 PHE A CA 1
ATOM 1904 C C . PHE A 1 264 ? -18.25 28.297 6.754 1 89.62 264 PHE A C 1
ATOM 1906 O O . PHE A 1 264 ? -18.359 29.406 6.227 1 89.62 264 PHE A O 1
ATOM 1913 N N . LEU A 1 265 ? -18.672 27.156 6.234 1 83.56 265 LEU A N 1
ATOM 1914 C CA . LEU A 1 265 ? -19.344 27.203 4.945 1 83.56 265 LEU A CA 1
ATOM 1915 C C . LEU A 1 265 ? -20.688 27.922 5.062 1 83.56 265 LEU A C 1
ATOM 1917 O O . LEU A 1 265 ? -21.125 28.609 4.129 1 83.56 265 LEU A O 1
ATOM 1921 N N . ARG A 1 266 ? -21.359 27.812 6.176 1 83.88 266 ARG A N 1
ATOM 1922 C CA . ARG A 1 266 ? -22.641 28.469 6.422 1 83.88 266 ARG A CA 1
ATOM 1923 C C . ARG A 1 266 ? -22.422 29.953 6.719 1 83.88 266 ARG A C 1
ATOM 1925 O O . ARG A 1 266 ? -23.234 30.797 6.309 1 83.88 266 ARG A O 1
ATOM 1932 N N . TYR A 1 267 ? -21.344 30.219 7.461 1 88.88 267 TYR A N 1
ATOM 1933 C CA . TYR A 1 267 ? -21.016 31.594 7.844 1 88.88 267 TYR A CA 1
ATOM 1934 C C . TYR A 1 267 ? -19.562 31.922 7.547 1 88.88 267 TYR A C 1
ATOM 1936 O O . TYR A 1 267 ? -18.75 32.031 8.461 1 88.88 267 TYR A O 1
ATOM 1944 N N . PRO A 1 268 ? -19.188 32.25 6.324 1 89.5 268 PRO A N 1
ATOM 1945 C CA . PRO A 1 268 ? -17.797 32.5 5.93 1 89.5 268 PRO A CA 1
ATOM 1946 C C . PRO A 1 268 ? -17.172 33.656 6.672 1 89.5 268 PRO A C 1
ATOM 1948 O O . PRO A 1 268 ? -15.938 33.75 6.754 1 89.5 268 PRO A O 1
ATOM 1951 N N . VAL A 1 269 ? -17.953 34.406 7.312 1 89.25 269 VAL A N 1
ATOM 1952 C CA . VAL A 1 269 ? -17.469 35.594 8.008 1 89.25 269 VAL A CA 1
ATOM 1953 C C . VAL A 1 269 ? -16.641 35.188 9.219 1 89.25 269 VAL A C 1
ATOM 1955 O O . VAL A 1 269 ? -15.797 35.969 9.688 1 89.25 269 VAL A O 1
ATOM 1958 N N . ILE A 1 270 ? -16.781 34 9.664 1 90.81 270 ILE A N 1
ATOM 1959 C CA . ILE A 1 270 ? -16.016 33.531 10.805 1 90.81 270 ILE A CA 1
ATOM 1960 C C . ILE A 1 270 ? -14.531 33.469 10.438 1 90.81 270 ILE A C 1
ATOM 1962 O O . ILE A 1 270 ? -13.664 33.438 11.32 1 90.81 270 ILE A O 1
ATOM 1966 N N . GLY A 1 271 ? -14.258 33.5 9.117 1 92.94 271 GLY A N 1
ATOM 1967 C CA . GLY A 1 271 ? -12.891 33.469 8.617 1 92.94 271 GLY A CA 1
ATOM 1968 C C . GLY A 1 271 ? -12.102 34.719 8.992 1 92.94 271 GLY A C 1
ATOM 1969 O O . GLY A 1 271 ? -10.875 34.656 9.117 1 92.94 271 GLY A O 1
ATOM 1970 N N . ILE A 1 272 ? -12.773 35.812 9.234 1 93.56 272 ILE A N 1
ATOM 1971 C CA . ILE A 1 272 ? -12.102 37.062 9.492 1 93.56 272 ILE A CA 1
ATOM 1972 C C . ILE A 1 272 ? -11.367 37 10.828 1 93.56 272 ILE A C 1
ATOM 1974 O O . ILE A 1 272 ? -10.156 37.25 10.891 1 93.56 272 ILE A O 1
ATOM 1978 N N . PRO A 1 273 ? -12.102 36.688 11.906 1 94.62 273 PRO A N 1
ATOM 1979 C CA . PRO A 1 273 ? -11.367 36.562 13.164 1 94.62 273 PRO A CA 1
ATOM 1980 C C . PRO A 1 273 ? -10.312 35.469 13.141 1 94.62 273 PRO A C 1
ATOM 1982 O O . PRO A 1 273 ? -9.266 35.594 13.781 1 94.62 273 PRO A O 1
ATOM 1985 N N . ILE A 1 274 ? -10.547 34.406 12.438 1 95.44 274 ILE A N 1
ATOM 1986 C CA . ILE A 1 274 ? -9.586 33.312 12.297 1 95.44 274 ILE A CA 1
ATOM 1987 C C . ILE A 1 274 ? -8.312 33.844 11.625 1 95.44 274 ILE A C 1
ATOM 1989 O O . ILE A 1 274 ? -7.207 33.625 12.133 1 95.44 274 ILE A O 1
ATOM 1993 N N . ALA A 1 275 ? -8.477 34.562 10.523 1 96.12 275 ALA A N 1
ATOM 1994 C CA . ALA A 1 275 ? -7.352 35.094 9.758 1 96.12 275 ALA A CA 1
ATOM 1995 C C . ALA A 1 275 ? -6.574 36.125 10.578 1 96.12 275 ALA A C 1
ATOM 1997 O O . ALA A 1 275 ? -5.34 36.156 10.523 1 96.12 275 ALA A O 1
ATOM 1998 N N . LEU A 1 276 ? -7.281 36.906 11.312 1 96.69 276 LEU A N 1
ATOM 1999 C CA . LEU A 1 276 ? -6.629 37.938 12.109 1 96.69 276 LEU A CA 1
ATOM 2000 C C . LEU A 1 276 ? -5.848 37.312 13.266 1 96.69 276 LEU A C 1
ATOM 2002 O O . LEU A 1 276 ? -4.766 37.812 13.617 1 96.69 276 LEU A O 1
ATOM 2006 N N . THR A 1 277 ? -6.441 36.344 13.867 1 97.25 277 THR A N 1
ATOM 2007 C CA . THR A 1 277 ? -5.711 35.625 14.906 1 97.25 277 THR A CA 1
ATOM 2008 C C . THR A 1 277 ? -4.398 35.062 14.359 1 97.25 277 THR A C 1
ATOM 2010 O O . THR A 1 277 ? -3.359 35.156 15.016 1 97.25 277 THR A O 1
ATOM 2013 N N . ALA A 1 278 ? -4.461 34.5 13.164 1 97.44 278 ALA A N 1
ATOM 2014 C CA . ALA A 1 278 ? -3.279 33.938 12.523 1 97.44 278 ALA A CA 1
ATOM 2015 C C . ALA A 1 278 ? -2.26 35 12.172 1 97.44 278 ALA A C 1
ATOM 2017 O O . ALA A 1 278 ? -1.055 34.812 12.359 1 97.44 278 ALA A O 1
ATOM 2018 N N . ALA A 1 279 ? -2.721 36.156 11.695 1 96.94 279 ALA A N 1
ATOM 2019 C CA . ALA A 1 279 ? -1.854 37.25 11.281 1 96.94 279 ALA A CA 1
ATOM 2020 C C . ALA A 1 279 ? -1.019 37.75 12.453 1 96.94 279 ALA A C 1
ATOM 2022 O O . ALA A 1 279 ? 0.18 38.031 12.305 1 96.94 279 ALA A O 1
ATOM 2023 N N . ILE A 1 280 ? -1.622 37.875 13.57 1 96.69 280 ILE A N 1
ATOM 2024 C CA . ILE A 1 280 ? -0.957 38.438 14.742 1 96.69 280 ILE A CA 1
ATOM 2025 C C . ILE A 1 280 ? -0.058 37.406 15.383 1 96.69 280 ILE A C 1
ATOM 2027 O O . ILE A 1 280 ? 1.089 37.688 15.742 1 96.69 280 ILE A O 1
ATOM 2031 N N . SER A 1 281 ? -0.545 36.219 15.5 1 96.06 281 SER A N 1
ATOM 2032 C CA . SER A 1 281 ? 0.176 35.156 16.203 1 96.06 281 SER A CA 1
ATOM 2033 C C . SER A 1 281 ? 1.433 34.75 15.445 1 96.06 281 SER A C 1
ATOM 2035 O O . SER A 1 281 ? 2.432 34.344 16.047 1 96.06 281 SER A O 1
ATOM 2037 N N . THR A 1 282 ? 1.384 34.844 14.141 1 96 282 THR A N 1
ATOM 2038 C CA . THR A 1 282 ? 2.467 34.312 13.305 1 96 282 THR A CA 1
ATOM 2039 C C . THR A 1 282 ? 3.682 35.25 13.367 1 96 282 THR A C 1
ATOM 2041 O O . THR A 1 282 ? 4.781 34.875 12.961 1 96 282 THR A O 1
ATOM 2044 N N . LEU A 1 283 ? 3.609 36.406 13.945 1 95.81 283 LEU A N 1
ATOM 2045 C CA . LEU A 1 283 ? 4.703 37.375 14.016 1 95.81 283 LEU A CA 1
ATOM 2046 C C . LEU A 1 283 ? 5.883 36.812 14.797 1 95.81 283 LEU A C 1
ATOM 2048 O O . LEU A 1 283 ? 7.023 37.25 14.609 1 95.81 283 LEU A O 1
ATOM 2052 N N . SER A 1 284 ? 5.641 35.875 15.57 1 94.25 284 SER A N 1
ATOM 2053 C CA . SER A 1 284 ? 6.703 35.219 16.344 1 94.25 284 SER A CA 1
ATOM 2054 C C . SER A 1 284 ? 7.633 34.438 15.43 1 94.25 284 SER A C 1
ATOM 2056 O O . SER A 1 284 ? 8.797 34.188 15.766 1 94.25 284 SER A O 1
ATOM 2058 N N . VAL A 1 285 ? 7.164 34.031 14.258 1 93.88 285 VAL A N 1
ATOM 2059 C CA . VAL A 1 285 ? 7.926 33.156 13.375 1 93.88 285 VAL A CA 1
ATOM 2060 C C . VAL A 1 285 ? 9.125 33.938 12.797 1 93.88 285 VAL A C 1
ATOM 2062 O O . VAL A 1 285 ? 10.266 33.5 12.961 1 93.88 285 VAL A O 1
ATOM 2065 N N . PRO A 1 286 ? 8.859 35.062 12.141 1 93.44 286 PRO A N 1
ATOM 2066 C CA . PRO A 1 286 ? 10.023 35.812 11.617 1 93.44 286 PRO A CA 1
ATOM 2067 C C . PRO A 1 286 ? 10.883 36.406 12.719 1 93.44 286 PRO A C 1
ATOM 2069 O O . PRO A 1 286 ? 12.094 36.562 12.547 1 93.44 286 PRO A O 1
ATOM 2072 N N . ILE A 1 287 ? 10.352 36.75 13.867 1 94 287 ILE A N 1
ATOM 2073 C CA . ILE A 1 287 ? 11.086 37.375 14.969 1 94 287 ILE A CA 1
ATOM 2074 C C . ILE A 1 287 ? 12.086 36.375 15.539 1 94 287 ILE A C 1
ATOM 2076 O O . ILE A 1 287 ? 13.234 36.719 15.828 1 94 287 ILE A O 1
ATOM 2080 N N . LEU A 1 288 ? 11.672 35.125 15.641 1 94.56 288 LEU A N 1
ATOM 2081 C CA . LEU A 1 288 ? 12.492 34.094 16.297 1 94.56 288 LEU A CA 1
ATOM 2082 C C . LEU A 1 288 ? 13.164 33.188 15.273 1 94.56 288 LEU A C 1
ATOM 2084 O O . LEU A 1 288 ? 14.023 32.375 15.633 1 94.56 288 LEU A O 1
ATOM 2088 N N . GLY A 1 289 ? 12.758 33.312 14.094 1 92.19 289 GLY A N 1
ATOM 2089 C CA . GLY A 1 289 ? 13.367 32.531 13.031 1 92.19 289 GLY A CA 1
ATOM 2090 C C . GLY A 1 289 ? 12.977 31.047 13.086 1 92.19 289 GLY A C 1
ATOM 2091 O O . GLY A 1 289 ? 13.82 30.172 12.898 1 92.19 289 GLY A O 1
ATOM 2092 N N . MET A 1 290 ? 11.781 30.828 13.391 1 93.12 290 MET A N 1
ATOM 2093 C CA . MET A 1 290 ? 11.336 29.438 13.469 1 93.12 290 MET A CA 1
ATOM 2094 C C . MET A 1 290 ? 11.195 28.828 12.078 1 93.12 290 MET A C 1
ATOM 2096 O O . MET A 1 290 ? 10.805 29.516 11.133 1 93.12 290 MET A O 1
ATOM 2100 N N . GLN A 1 291 ? 11.539 27.531 12.039 1 93.19 291 GLN A N 1
ATOM 2101 C CA . GLN A 1 291 ? 11.516 26.828 10.766 1 93.19 291 GLN A CA 1
ATOM 2102 C C . GLN A 1 291 ? 10.711 25.531 10.875 1 93.19 291 GLN A C 1
ATOM 2104 O O . GLN A 1 291 ? 10.469 25.031 11.977 1 93.19 291 GLN A O 1
ATOM 2109 N N . GLY A 1 292 ? 10.211 25.125 9.742 1 90.81 292 GLY A N 1
ATOM 2110 C CA . GLY A 1 292 ? 9.508 23.844 9.664 1 90.81 292 GLY A CA 1
ATOM 2111 C C . GLY A 1 292 ? 9.836 23.062 8.406 1 90.81 292 GLY A C 1
ATOM 2112 O O . GLY A 1 292 ? 10.781 23.391 7.688 1 90.81 292 GLY A O 1
ATOM 2113 N N . THR A 1 293 ? 9.188 21.953 8.266 1 87.06 293 THR A N 1
ATOM 2114 C CA . THR A 1 293 ? 9.336 21.078 7.102 1 87.06 293 THR A CA 1
ATOM 2115 C C . THR A 1 293 ? 8.023 21 6.316 1 87.06 293 THR A C 1
ATOM 2117 O O . THR A 1 293 ? 6.965 21.359 6.832 1 87.06 293 THR A O 1
ATOM 2120 N N . PRO A 1 294 ? 8.125 20.672 5.105 1 84.88 294 PRO A N 1
ATOM 2121 C CA . PRO A 1 294 ? 6.891 20.516 4.34 1 84.88 294 PRO A CA 1
ATOM 2122 C C . PRO A 1 294 ? 5.875 19.609 5.043 1 84.88 294 PRO A C 1
ATOM 2124 O O . PRO A 1 294 ? 4.672 19.875 4.98 1 84.88 294 PRO A O 1
ATOM 2127 N N . ALA A 1 295 ? 6.312 18.672 5.773 1 77.31 295 ALA A N 1
ATOM 2128 C CA . ALA A 1 295 ? 5.434 17.734 6.48 1 77.31 295 ALA A CA 1
ATOM 2129 C C . ALA A 1 295 ? 4.781 18.422 7.684 1 77.31 295 ALA A C 1
ATOM 2131 O O . ALA A 1 295 ? 3.633 18.109 8.023 1 77.31 295 ALA A O 1
ATOM 2132 N N . SER A 1 296 ? 5.422 19.312 8.289 1 86.69 296 SER A N 1
ATOM 2133 C CA . SER A 1 296 ? 4.938 19.891 9.539 1 86.69 296 SER A CA 1
ATOM 2134 C C . SER A 1 296 ? 4.023 21.078 9.281 1 86.69 296 SER A C 1
ATOM 2136 O O . SER A 1 296 ? 3.221 21.453 10.133 1 86.69 296 SER A O 1
ATOM 2138 N N . GLY A 1 297 ? 4.148 21.688 8.141 1 88 297 GLY A N 1
ATOM 2139 C CA . GLY A 1 297 ? 3.438 22.906 7.844 1 88 297 GLY A CA 1
ATOM 2140 C C . GLY A 1 297 ? 1.93 22.766 7.902 1 88 297 GLY A C 1
ATOM 2141 O O . GLY A 1 297 ? 1.213 23.719 8.195 1 88 297 GLY A O 1
ATOM 2142 N N . GLY A 1 298 ? 1.451 21.641 7.68 1 85.31 298 GLY A N 1
ATOM 2143 C CA . GLY A 1 298 ? 0.011 21.453 7.594 1 85.31 298 GLY A CA 1
ATOM 2144 C C . GLY A 1 298 ? -0.589 20.844 8.852 1 85.31 298 GLY A C 1
ATOM 2145 O O . GLY A 1 298 ? -1.772 20.5 8.875 1 85.31 298 GLY A O 1
ATOM 2146 N N . PHE A 1 299 ? 0.099 20.781 9.961 1 83.31 299 PHE A N 1
ATOM 2147 C CA . PHE A 1 299 ? -0.413 20.078 11.125 1 83.31 299 PHE A CA 1
ATOM 2148 C C . PHE A 1 299 ? -0.735 21.047 12.258 1 83.31 299 PHE A C 1
ATOM 2150 O O . PHE A 1 299 ? -1.649 20.797 13.047 1 83.31 299 PHE A O 1
ATOM 2157 N N . GLY A 1 300 ? 0.002 22.109 12.414 1 88 300 GLY A N 1
ATOM 2158 C CA . GLY A 1 300 ? -0.213 23.016 13.539 1 88 300 GLY A CA 1
ATOM 2159 C C . GLY A 1 300 ? 0.008 22.344 14.883 1 88 300 GLY A C 1
ATOM 2160 O O . GLY A 1 300 ? 1.044 21.719 15.109 1 88 300 GLY A O 1
ATOM 2161 N N . LEU A 1 301 ? -0.967 22.406 15.727 1 85.06 301 LEU A N 1
ATOM 2162 C CA . LEU A 1 301 ? -0.812 21.875 17.078 1 85.06 301 LEU A CA 1
ATOM 2163 C C . LEU A 1 301 ? -1.19 20.406 17.141 1 85.06 301 LEU A C 1
ATOM 2165 O O . LEU A 1 301 ? -1.002 19.75 18.172 1 85.06 301 LEU A O 1
ATOM 2169 N N . ILE A 1 302 ? -1.704 19.875 16.078 1 75.88 302 ILE A N 1
ATOM 2170 C CA . ILE A 1 302 ? -2.051 18.469 16.047 1 75.88 302 ILE A CA 1
ATOM 2171 C C . ILE A 1 302 ? -0.809 17.625 16.312 1 75.88 302 ILE A C 1
ATOM 2173 O O . ILE A 1 302 ? 0.161 17.656 15.562 1 75.88 302 ILE A O 1
ATOM 2177 N N . GLY A 1 303 ? -0.845 16.922 17.531 1 73.12 303 GLY A N 1
ATOM 2178 C CA . GLY A 1 303 ? 0.313 16.109 17.891 1 73.12 303 GLY A CA 1
ATOM 2179 C C . GLY A 1 303 ? 1.555 16.938 18.156 1 73.12 303 GLY A C 1
ATOM 2180 O O . GLY A 1 303 ? 2.662 16.406 18.219 1 73.12 303 GLY A O 1
ATOM 2181 N N . ALA A 1 304 ? 1.405 18.188 18.188 1 84.31 304 ALA A N 1
ATOM 2182 C CA . ALA A 1 304 ? 2.514 19.125 18.375 1 84.31 304 ALA A CA 1
ATOM 2183 C C . ALA A 1 304 ? 3.555 18.969 17.266 1 84.31 304 ALA A C 1
ATOM 2185 O O . ALA A 1 304 ? 4.758 19.094 17.516 1 84.31 304 ALA A O 1
ATOM 2186 N N . VAL A 1 305 ? 3.029 18.719 16.094 1 83.88 305 VAL A N 1
ATOM 2187 C CA . VAL A 1 305 ? 3.93 18.391 14.992 1 83.88 305 VAL A CA 1
ATOM 2188 C C . VAL A 1 305 ? 4.711 19.641 14.578 1 83.88 305 VAL A C 1
ATOM 2190 O O . VAL A 1 305 ? 5.926 19.578 14.383 1 83.88 305 VAL A O 1
ATOM 2193 N N . SER A 1 306 ? 4.012 20.734 14.422 1 90.5 306 SER A N 1
ATOM 2194 C CA . SER A 1 306 ? 4.676 21.953 13.969 1 90.5 306 SER A CA 1
ATOM 2195 C C . SER A 1 306 ? 5.648 22.469 15.023 1 90.5 306 SER A C 1
ATOM 2197 O O . SER A 1 306 ? 6.781 22.844 14.703 1 90.5 306 SER A O 1
ATOM 2199 N N . PRO A 1 307 ? 5.273 22.5 16.328 1 90.38 307 PRO A N 1
ATOM 2200 C CA . PRO A 1 307 ? 6.238 22.906 17.344 1 90.38 307 PRO A CA 1
ATOM 2201 C C . PRO A 1 307 ? 7.453 21.984 17.422 1 90.38 307 PRO A C 1
ATOM 2203 O O . PRO A 1 307 ? 8.578 22.453 17.625 1 90.38 307 PRO A O 1
ATOM 2206 N N . LEU A 1 308 ? 7.207 20.797 17.234 1 87.12 308 LEU A N 1
ATOM 2207 C CA . LEU A 1 308 ? 8.297 19.828 17.297 1 87.12 308 LEU A CA 1
ATOM 2208 C C . LEU A 1 308 ? 9.234 19.984 16.094 1 87.12 308 LEU A C 1
ATOM 2210 O O . LEU A 1 308 ? 10.438 19.766 16.219 1 87.12 308 LEU A O 1
ATOM 2214 N N . ALA A 1 309 ? 8.633 20.281 14.992 1 87.38 309 ALA A N 1
ATOM 2215 C CA . ALA A 1 309 ? 9.461 20.531 13.812 1 87.38 309 ALA A CA 1
ATOM 2216 C C . ALA A 1 309 ? 10.359 21.75 14.023 1 87.38 309 ALA A C 1
ATOM 2218 O O . ALA A 1 309 ? 11.516 21.75 13.594 1 87.38 309 ALA A O 1
ATOM 2219 N N . ALA A 1 310 ? 9.844 22.781 14.672 1 89.62 310 ALA A N 1
ATOM 2220 C CA . ALA A 1 310 ? 10.648 23.953 15 1 89.62 310 ALA A CA 1
ATOM 2221 C C . ALA A 1 310 ? 11.773 23.594 15.961 1 89.62 310 ALA A C 1
ATOM 2223 O O . ALA A 1 310 ? 12.898 24.094 15.828 1 89.62 310 ALA A O 1
ATOM 2224 N N . TYR A 1 311 ? 11.422 22.75 16.844 1 87.69 311 TYR A N 1
ATOM 2225 C CA . TYR A 1 311 ? 12.422 22.266 17.797 1 87.69 311 TYR A CA 1
ATOM 2226 C C . TYR A 1 311 ? 13.539 21.516 17.078 1 87.69 311 TYR A C 1
ATOM 2228 O O . TYR A 1 311 ? 14.719 21.766 17.328 1 87.69 311 TYR A O 1
ATOM 2236 N N . ASN A 1 312 ? 13.211 20.703 16.234 1 82.69 312 ASN A N 1
ATOM 2237 C CA . ASN A 1 312 ? 14.172 19.859 15.516 1 82.69 312 ASN A CA 1
ATOM 2238 C C . ASN A 1 312 ? 15 20.688 14.531 1 82.69 312 ASN A C 1
ATOM 2240 O O . ASN A 1 312 ? 16.094 20.281 14.148 1 82.69 312 ASN A O 1
ATOM 2244 N N . ALA A 1 313 ? 14.422 21.781 14.117 1 85.31 313 ALA A N 1
ATOM 2245 C CA . ALA A 1 313 ? 15.125 22.625 13.172 1 85.31 313 ALA A CA 1
ATOM 2246 C C . ALA A 1 313 ? 16.156 23.5 13.883 1 85.31 313 ALA A C 1
ATOM 2248 O O . ALA A 1 313 ? 16.922 24.219 13.234 1 85.31 313 ALA A O 1
ATOM 2249 N N . GLY A 1 314 ? 16.234 23.469 15.281 1 81.94 314 GLY A N 1
ATOM 2250 C CA . GLY A 1 314 ? 17.312 24.156 15.969 1 81.94 314 GLY A CA 1
ATOM 2251 C C . GLY A 1 314 ? 16.828 25.062 17.094 1 81.94 314 GLY A C 1
ATOM 2252 O O . GLY A 1 314 ? 17.625 25.656 17.797 1 81.94 314 GLY A O 1
ATOM 2253 N N . PHE A 1 315 ? 15.516 25.188 17.141 1 87.5 315 PHE A N 1
ATOM 2254 C CA . PHE A 1 315 ? 14.984 26.016 18.234 1 87.5 315 PHE A CA 1
ATOM 2255 C C . PHE A 1 315 ? 14.797 25.172 19.484 1 87.5 315 PHE A C 1
ATOM 2257 O O . PHE A 1 315 ? 13.68 24.75 19.797 1 87.5 315 PHE A O 1
ATOM 2264 N N . TYR A 1 316 ? 15.742 25.156 20.344 1 82.69 316 TYR A N 1
ATOM 2265 C CA . TYR A 1 316 ? 15.789 24.156 21.406 1 82.69 316 TYR A CA 1
ATOM 2266 C C . TYR A 1 316 ? 15.148 24.703 22.688 1 82.69 316 TYR A C 1
ATOM 2268 O O . TYR A 1 316 ? 14.898 23.953 23.625 1 82.69 316 TYR A O 1
ATOM 2276 N N . ASN A 1 317 ? 14.844 25.938 22.719 1 89.25 317 ASN A N 1
ATOM 2277 C CA . ASN A 1 317 ? 14.227 26.5 23.922 1 89.25 317 ASN A CA 1
ATOM 2278 C C . ASN A 1 317 ? 12.766 26.078 24.031 1 89.25 317 ASN A C 1
ATOM 2280 O O . ASN A 1 317 ? 11.867 26.766 23.562 1 89.25 317 ASN A O 1
ATOM 2284 N N . VAL A 1 318 ? 12.43 25.078 24.766 1 88.44 318 VAL A N 1
ATOM 2285 C CA . VAL A 1 318 ? 11.117 24.438 24.875 1 88.44 318 VAL A CA 1
ATOM 2286 C C . VAL A 1 318 ? 10.133 25.422 25.516 1 88.44 318 VAL A C 1
ATOM 2288 O O . VAL A 1 318 ? 8.961 25.469 25.125 1 88.44 318 VAL A O 1
ATOM 2291 N N . LEU A 1 319 ? 10.57 26.094 26.469 1 91.12 319 LEU A N 1
ATOM 2292 C CA . LEU A 1 319 ? 9.688 27.047 27.156 1 91.12 319 LEU A CA 1
ATOM 2293 C C . LEU A 1 319 ? 9.172 28.109 26.188 1 91.12 319 LEU A C 1
ATOM 2295 O O . LEU A 1 319 ? 7.973 28.406 26.172 1 91.12 319 LEU A O 1
ATOM 2299 N N . VAL A 1 320 ? 10.109 28.656 25.469 1 92.06 320 VAL A N 1
ATOM 2300 C CA . VAL A 1 320 ? 9.711 29.672 24.5 1 92.06 320 VAL A CA 1
ATOM 2301 C C . VAL A 1 320 ? 8.797 29.047 23.438 1 92.06 320 VAL A C 1
ATOM 2303 O O . VAL A 1 320 ? 7.84 29.688 22.984 1 92.06 320 VAL A O 1
ATOM 2306 N N . LEU A 1 321 ? 9.078 27.859 23.094 1 92.31 321 LEU A N 1
ATOM 2307 C CA . LEU A 1 321 ? 8.258 27.156 22.109 1 92.31 321 LEU A CA 1
ATOM 2308 C C . LEU A 1 321 ? 6.824 27 22.625 1 92.31 321 LEU A C 1
ATOM 2310 O O . LEU A 1 321 ? 5.871 27.203 21.875 1 92.31 321 LEU A O 1
ATOM 2314 N N . VAL A 1 322 ? 6.699 26.625 23.844 1 91.38 322 VAL A N 1
ATOM 2315 C CA . VAL A 1 322 ? 5.379 26.438 24.438 1 91.38 322 VAL A CA 1
ATOM 2316 C C . VAL A 1 322 ? 4.645 27.766 24.5 1 91.38 322 VAL A C 1
ATOM 2318 O O . VAL A 1 322 ? 3.453 27.844 24.188 1 91.38 322 VAL A O 1
ATOM 2321 N N . ILE A 1 323 ? 5.328 28.766 24.859 1 93.44 323 ILE A N 1
ATOM 2322 C CA . ILE A 1 323 ? 4.719 30.078 24.984 1 93.44 323 ILE A CA 1
ATOM 2323 C C . ILE A 1 323 ? 4.246 30.562 23.625 1 93.44 323 ILE A C 1
ATOM 2325 O O . ILE A 1 323 ? 3.109 31.031 23.484 1 93.44 323 ILE A O 1
ATOM 2329 N N . VAL A 1 324 ? 5.078 30.391 22.672 1 93.94 324 VAL A N 1
ATOM 2330 C CA . VAL A 1 324 ? 4.797 30.984 21.375 1 93.94 324 VAL A CA 1
ATOM 2331 C C . VAL A 1 324 ? 3.727 30.156 20.656 1 93.94 324 VAL A C 1
ATOM 2333 O O . VAL A 1 324 ? 2.879 30.703 19.953 1 93.94 324 VAL A O 1
ATOM 2336 N N . TRP A 1 325 ? 3.742 28.859 20.781 1 93.81 325 TRP A N 1
ATOM 2337 C CA . TRP A 1 325 ? 2.846 28 20.016 1 93.81 325 TRP A CA 1
ATOM 2338 C C . TRP A 1 325 ? 1.511 27.828 20.734 1 93.81 325 TRP A C 1
ATOM 2340 O O . TRP A 1 325 ? 0.502 27.484 20.109 1 93.81 325 TRP A O 1
ATOM 2350 N N . VAL A 1 326 ? 1.479 28.031 22.062 1 93 326 VAL A N 1
ATOM 2351 C CA . VAL A 1 326 ? 0.247 27.797 22.797 1 93 326 VAL A CA 1
ATOM 2352 C C . VAL A 1 326 ? -0.268 29.109 23.375 1 93 326 VAL A C 1
ATOM 2354 O O . VAL A 1 326 ? -1.339 29.578 23 1 93 326 VAL A O 1
ATOM 2357 N N . VAL A 1 327 ? 0.491 29.797 24.109 1 95.31 327 VAL A N 1
ATOM 2358 C CA . VAL A 1 327 ? 0.038 30.969 24.859 1 95.31 327 VAL A CA 1
ATOM 2359 C C . VAL A 1 327 ? -0.311 32.094 23.906 1 95.31 327 VAL A C 1
ATOM 2361 O O . VAL A 1 327 ? -1.355 32.75 24.031 1 95.31 327 VAL A O 1
ATOM 2364 N N . VAL A 1 328 ? 0.521 32.375 22.969 1 95.56 328 VAL A N 1
ATOM 2365 C CA . VAL A 1 328 ? 0.34 33.5 22.078 1 95.56 328 VAL A CA 1
ATOM 2366 C C . VAL A 1 328 ? -0.921 33.312 21.25 1 95.56 328 VAL A C 1
ATOM 2368 O O . VAL A 1 328 ? -1.821 34.156 21.266 1 95.56 328 VAL A O 1
ATOM 2371 N N . PRO A 1 329 ? -1.002 32.219 20.516 1 96 329 PRO A N 1
ATOM 2372 C CA . PRO A 1 329 ? -2.213 32.062 19.703 1 96 329 PRO A CA 1
ATOM 2373 C C . PRO A 1 329 ? -3.484 32.031 20.562 1 96 329 PRO A C 1
ATOM 2375 O O . PRO A 1 329 ? -4.516 32.562 20.156 1 96 329 PRO A O 1
ATOM 2378 N N . PHE A 1 330 ? -3.475 31.406 21.703 1 96.56 330 PHE A N 1
ATOM 2379 C CA . PHE A 1 330 ? -4.668 31.328 22.547 1 96.56 330 PHE A CA 1
ATOM 2380 C C . PHE A 1 330 ? -5.012 32.688 23.141 1 96.56 330 PHE A C 1
ATOM 2382 O O . PHE A 1 330 ? -6.188 33 23.312 1 96.56 330 PHE A O 1
ATOM 2389 N N . ALA A 1 331 ? -4.02 33.469 23.469 1 97.19 331 ALA A N 1
ATOM 2390 C CA . ALA A 1 331 ? -4.27 34.812 23.953 1 97.19 331 ALA A CA 1
ATOM 2391 C C . ALA A 1 331 ? -4.883 35.688 22.859 1 97.19 331 ALA A C 1
ATOM 2393 O O . ALA A 1 331 ? -5.848 36.406 23.094 1 97.19 331 ALA A O 1
ATOM 2394 N N . VAL A 1 332 ? -4.293 35.625 21.734 1 96.94 332 VAL A N 1
ATOM 2395 C CA . VAL A 1 332 ? -4.797 36.406 20.609 1 96.94 332 VAL A CA 1
ATOM 2396 C C . VAL A 1 332 ? -6.191 35.906 20.219 1 96.94 332 VAL A C 1
ATOM 2398 O O . VAL A 1 332 ? -7.074 36.719 19.922 1 96.94 332 VAL A O 1
ATOM 2401 N N . GLY A 1 333 ? -6.34 34.594 20.172 1 95.88 333 GLY A N 1
ATOM 2402 C CA . GLY A 1 333 ? -7.648 34.031 19.875 1 95.88 333 GLY A CA 1
ATOM 2403 C C . GLY A 1 333 ? -8.727 34.5 20.844 1 95.88 333 GLY A C 1
ATOM 2404 O O . GLY A 1 333 ? -9.852 34.781 20.422 1 95.88 333 GLY A O 1
ATOM 2405 N N . TYR A 1 334 ? -8.367 34.531 22.062 1 95.88 334 TYR A N 1
ATOM 2406 C CA . TYR A 1 334 ? -9.297 35 23.062 1 95.88 334 TYR A CA 1
ATOM 2407 C C . TYR A 1 334 ? -9.656 36.469 22.812 1 95.88 334 TYR A C 1
ATOM 2409 O O . TYR A 1 334 ? -10.82 36.844 22.953 1 95.88 334 TYR A O 1
ATOM 2417 N N . LEU A 1 335 ? -8.695 37.25 22.562 1 95.94 335 LEU A N 1
ATOM 2418 C CA . LEU A 1 335 ? -8.914 38.656 22.281 1 95.94 335 LEU A CA 1
ATOM 2419 C C . LEU A 1 335 ? -9.844 38.844 21.078 1 95.94 335 LEU A C 1
ATOM 2421 O O . LEU A 1 335 ? -10.727 39.688 21.109 1 95.94 335 LEU A O 1
ATOM 2425 N N . MET A 1 336 ? -9.609 38.031 20.078 1 94.5 336 MET A N 1
ATOM 2426 C CA . MET A 1 336 ? -10.445 38.125 18.875 1 94.5 336 MET A CA 1
ATOM 2427 C C . MET A 1 336 ? -11.875 37.719 19.188 1 94.5 336 MET A C 1
ATOM 2429 O O . MET A 1 336 ? -12.828 38.25 18.641 1 94.5 336 MET A O 1
ATOM 2433 N N . LYS A 1 337 ? -11.977 36.656 19.953 1 92.94 337 LYS A N 1
ATOM 2434 C CA . LYS A 1 337 ? -13.312 36.25 20.391 1 92.94 337 LYS A CA 1
ATOM 2435 C C . LYS A 1 337 ? -14.016 37.375 21.141 1 92.94 337 LYS A C 1
ATOM 2437 O O . LYS A 1 337 ? -15.203 37.625 20.922 1 92.94 337 LYS A O 1
ATOM 2442 N N . LYS A 1 338 ? -13.336 38.031 22.047 1 92.75 338 LYS A N 1
ATOM 2443 C CA . LYS A 1 338 ? -13.891 39.125 22.828 1 92.75 338 LYS A CA 1
ATOM 2444 C C . LYS A 1 338 ? -14.289 40.312 21.938 1 92.75 338 LYS A C 1
ATOM 2446 O O . LYS A 1 338 ? -15.344 40.906 22.125 1 92.75 338 LYS A O 1
ATOM 2451 N N . ILE A 1 339 ? -13.508 40.531 20.984 1 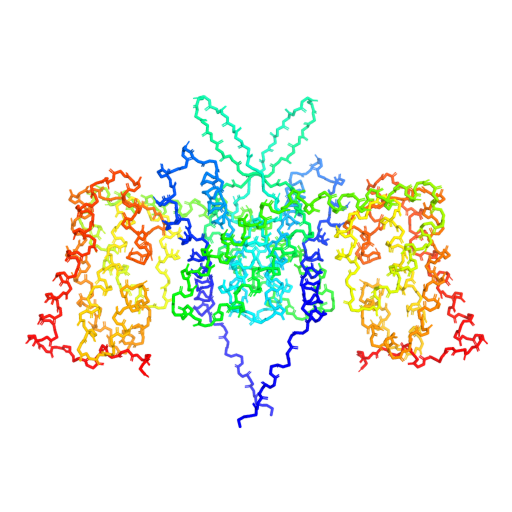92.88 339 ILE A N 1
ATOM 2452 C CA . ILE A 1 339 ? -13.734 41.688 20.109 1 92.88 339 ILE A CA 1
ATOM 2453 C C . ILE A 1 339 ? -14.891 41.406 19.156 1 92.88 339 ILE A C 1
ATOM 2455 O O . ILE A 1 339 ? -15.805 42.219 19.016 1 92.88 339 ILE A O 1
ATOM 2459 N N . PHE A 1 340 ? -14.906 40.188 18.547 1 90.88 340 PHE A N 1
ATOM 2460 C CA . PHE A 1 340 ? -15.836 39.938 17.453 1 90.88 340 PHE A CA 1
ATOM 2461 C C . PHE A 1 340 ? -17.125 39.312 17.969 1 90.88 340 PHE A C 1
ATOM 2463 O O . PHE A 1 340 ? -18.188 39.5 17.375 1 90.88 340 PHE A O 1
ATOM 2470 N N . VAL A 1 341 ? -17.094 38.594 19.016 1 85.19 341 VAL A N 1
ATOM 2471 C CA . VAL A 1 341 ? -18.266 37.844 19.469 1 85.19 341 VAL A CA 1
ATOM 2472 C C . VAL A 1 341 ? -18.891 38.562 20.672 1 85.19 341 VAL A C 1
ATOM 2474 O O . VAL A 1 341 ? -20.094 38.812 20.703 1 85.19 341 VAL A O 1
ATOM 2477 N N . ASP A 1 342 ? -18.062 38.938 21.641 1 85.75 342 ASP A N 1
ATOM 2478 C CA . ASP A 1 342 ? -18.609 39.469 22.891 1 85.75 342 ASP A CA 1
ATOM 2479 C C . ASP A 1 342 ? -18.875 40.969 22.781 1 85.75 342 ASP A C 1
ATOM 2481 O O . ASP A 1 342 ? -19.922 41.438 23.203 1 85.75 342 ASP A O 1
ATOM 2485 N N . TRP A 1 343 ? -17.906 41.656 22.25 1 86.75 343 TRP A N 1
ATOM 2486 C CA . TRP A 1 343 ? -18.016 43.125 22.297 1 86.75 343 TRP A CA 1
ATOM 2487 C C . TRP A 1 343 ? -18.812 43.656 21.109 1 86.75 343 TRP A C 1
ATOM 2489 O O . TRP A 1 343 ? -19.75 44.438 21.297 1 86.75 343 TRP A O 1
ATOM 2499 N N . THR A 1 344 ? -18.438 43.25 19.875 1 81.62 344 THR A N 1
ATOM 2500 C CA . THR A 1 344 ? -19.094 43.812 18.688 1 81.62 344 THR A CA 1
ATOM 2501 C C . THR A 1 344 ? -20.359 43.031 18.359 1 81.62 344 THR A C 1
ATOM 2503 O O . THR A 1 344 ? -21.25 43.562 17.688 1 81.62 344 THR A O 1
ATOM 2506 N N . LYS A 1 345 ? -20.516 41.906 18.891 1 79.06 345 LYS A N 1
ATOM 2507 C CA . LYS A 1 345 ? -21.656 41.031 18.656 1 79.06 345 LYS A CA 1
ATOM 2508 C C . LYS A 1 345 ? -21.922 40.844 17.172 1 79.06 345 LYS A C 1
ATOM 2510 O O . LYS A 1 345 ? -23.078 40.719 16.75 1 79.06 345 LYS A O 1
ATOM 2515 N N . ILE A 1 346 ? -20.984 41.062 16.406 1 78.94 346 ILE A N 1
ATOM 2516 C CA . ILE A 1 346 ? -21.094 40.875 14.961 1 78.94 346 ILE A CA 1
ATOM 2517 C C . ILE A 1 346 ? -21.344 39.406 14.648 1 78.94 346 ILE A C 1
ATOM 2519 O O . ILE A 1 346 ? -22.109 39.062 13.734 1 78.94 346 ILE A O 1
ATOM 2523 N N . TYR A 1 347 ? -20.703 38.656 15.484 1 85.5 347 TYR A N 1
ATOM 2524 C CA . TYR A 1 347 ? -20.859 37.219 15.289 1 85.5 347 TYR A CA 1
ATOM 2525 C C . TYR A 1 347 ? -21.703 36.594 16.406 1 85.5 347 TYR A C 1
ATOM 2527 O O . TYR A 1 347 ? -21.469 36.875 17.578 1 85.5 347 TYR A O 1
ATOM 2535 N N . LYS A 1 348 ? -22.672 35.906 16.016 1 85.69 348 LYS A N 1
ATOM 2536 C CA . LYS A 1 348 ? -23.547 35.25 16.969 1 85.69 348 LYS A CA 1
ATOM 2537 C C . LYS A 1 348 ? -22.922 33.938 17.453 1 85.69 348 LYS A C 1
ATOM 2539 O O . LYS A 1 348 ? -22.297 33.219 16.672 1 85.69 348 LYS A O 1
ATOM 2544 N N . PRO A 1 349 ? -23.078 33.75 18.703 1 84.69 349 PRO A N 1
ATOM 2545 C CA . PRO A 1 349 ? -22.531 32.531 19.266 1 84.69 349 PRO A CA 1
ATOM 2546 C C . PRO A 1 349 ? -23.047 31.281 18.547 1 84.69 349 PRO A C 1
ATOM 2548 O O . PRO A 1 349 ? -22.359 30.25 18.531 1 84.69 349 PRO A O 1
ATOM 2551 N N . GLU A 1 350 ? -24.078 31.344 17.906 1 83 350 GLU A N 1
ATOM 2552 C CA . GLU A 1 350 ? -24.703 30.219 17.219 1 83 350 GLU A CA 1
ATOM 2553 C C . GLU A 1 350 ? -23.859 29.797 16.016 1 83 350 GLU A C 1
ATOM 2555 O O . GLU A 1 350 ? -23.969 28.656 15.547 1 83 350 GLU A O 1
ATOM 2560 N N . TYR A 1 351 ? -23.031 30.75 15.57 1 87.31 351 TYR A N 1
ATOM 2561 C CA . TYR A 1 351 ? -22.203 30.453 14.406 1 87.31 351 TYR A CA 1
ATOM 2562 C C . TYR A 1 351 ? -21.172 29.375 14.742 1 87.31 351 TYR A C 1
ATOM 2564 O O . TYR A 1 351 ? -20.594 28.766 13.844 1 87.31 351 TYR A O 1
ATOM 2572 N N . PHE A 1 352 ? -21 29.156 16.047 1 88.62 352 PHE A N 1
ATOM 2573 C CA . PHE A 1 352 ? -19.859 28.344 16.453 1 88.62 352 PHE A CA 1
ATOM 2574 C C . PHE A 1 352 ? -20.344 27.047 17.125 1 88.62 352 PHE A C 1
ATOM 2576 O O . PHE A 1 352 ? -19.547 26.344 17.75 1 88.62 352 PHE A O 1
ATOM 2583 N N . ILE A 1 353 ? -21.609 26.781 16.891 1 81.69 353 ILE A N 1
ATOM 2584 C CA . ILE A 1 353 ? -22.125 25.516 17.391 1 81.69 353 ILE A CA 1
ATOM 2585 C C . ILE A 1 353 ? -21.797 24.406 16.406 1 81.69 353 ILE A C 1
ATOM 2587 O O . ILE A 1 353 ? -22.188 24.469 15.234 1 81.69 353 ILE A O 1
ATOM 2591 N N . SER A 1 354 ? -21.016 23.453 16.844 1 77.44 354 SER A N 1
ATOM 2592 C CA . SER A 1 354 ? -20.562 22.375 15.992 1 77.44 354 SER A CA 1
ATOM 2593 C C . SER A 1 354 ? -21.734 21.484 15.555 1 77.44 354 SER A C 1
ATOM 2595 O O . SER A 1 354 ? -22.688 21.297 16.312 1 77.44 354 SER A O 1
ATOM 2597 N N . PRO A 1 355 ? -21.703 21.094 14.297 1 64.19 355 PRO A N 1
ATOM 2598 C CA . PRO A 1 355 ? -22.75 20.172 13.852 1 64.19 355 PRO A CA 1
ATOM 2599 C C . PRO A 1 355 ? -22.656 18.812 14.531 1 64.19 355 PRO A C 1
ATOM 2601 O O . PRO A 1 355 ? -23.609 18.016 14.461 1 64.19 355 PRO A O 1
ATOM 2604 N N . ALA A 1 356 ? -21.578 18.516 14.953 1 53.25 356 ALA A N 1
ATOM 2605 C CA . ALA A 1 356 ? -21.391 17.25 15.648 1 53.25 356 ALA A CA 1
ATOM 2606 C C . ALA A 1 356 ? -22.172 17.219 16.953 1 53.25 356 ALA A C 1
ATOM 2608 O O . ALA A 1 356 ? -22.062 16.266 17.734 1 53.25 356 ALA A O 1
ATOM 2609 N N . ARG A 1 357 ? -23.125 18.031 17.172 1 43.97 357 ARG A N 1
ATOM 2610 C CA . ARG A 1 357 ? -23.969 18.047 18.359 1 43.97 357 ARG A CA 1
ATOM 2611 C C . ARG A 1 357 ? -25.047 16.969 18.297 1 43.97 357 ARG A C 1
ATOM 2613 O O . ARG A 1 357 ? -25.641 16.75 17.234 1 43.97 357 ARG A O 1
ATOM 2620 N N . MET B 1 1 ? -35.188 -3.02 13.789 1 21.89 1 MET B N 1
ATOM 2621 C CA . MET B 1 1 ? -33.781 -2.807 14.125 1 21.89 1 MET B CA 1
ATOM 2622 C C . MET B 1 1 ? -33 -4.109 14.023 1 21.89 1 MET B C 1
ATOM 2624 O O . MET B 1 1 ? -33 -4.926 14.953 1 21.89 1 MET B O 1
ATOM 2628 N N . SER B 1 2 ? -33 -4.766 12.953 1 26.98 2 SER B N 1
ATOM 2629 C CA . SER B 1 2 ? -32.656 -6.16 12.727 1 26.98 2 SER B CA 1
ATOM 2630 C C . SER B 1 2 ? -31.234 -6.449 13.227 1 26.98 2 SER B C 1
ATOM 2632 O O . SER B 1 2 ? -30.328 -5.629 13.055 1 26.98 2 SER B O 1
ATOM 2634 N N . GLU B 1 3 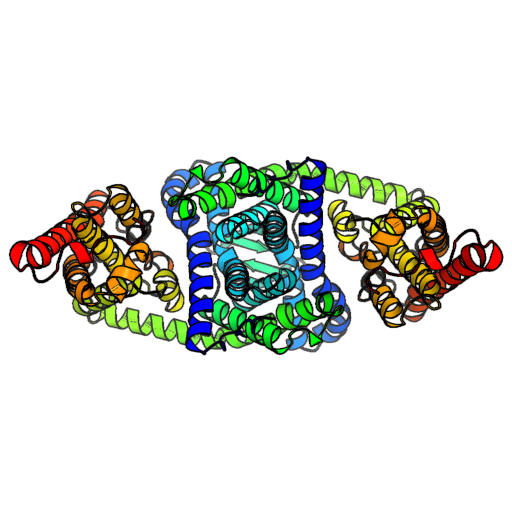? -31.062 -7.164 14.266 1 29.77 3 GLU B N 1
ATOM 2635 C CA . GLU B 1 3 ? -29.859 -7.578 14.977 1 29.77 3 GLU B CA 1
ATOM 2636 C C . GLU B 1 3 ? -28.766 -8 14.008 1 29.77 3 GLU B C 1
ATOM 2638 O O . GLU B 1 3 ? -28.938 -8.969 13.266 1 29.77 3 GLU B O 1
ATOM 2643 N N . THR B 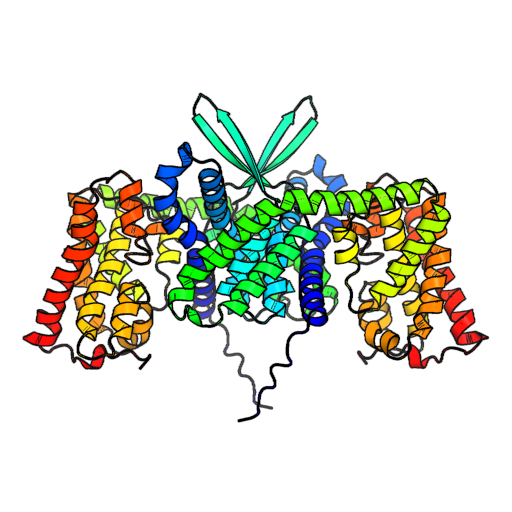1 4 ? -28.25 -7.09 13.211 1 33.22 4 THR B N 1
ATOM 2644 C CA . THR B 1 4 ? -27.094 -7.406 12.383 1 33.22 4 THR B CA 1
ATOM 2645 C C . THR B 1 4 ? -26.188 -8.43 13.07 1 33.22 4 THR B C 1
ATOM 2647 O O . THR B 1 4 ? -25.562 -8.125 14.086 1 33.22 4 THR B O 1
ATOM 2650 N N . THR B 1 5 ? -26.656 -9.57 13.281 1 34.38 5 THR B N 1
ATOM 2651 C CA . THR B 1 5 ? -26.016 -10.734 13.875 1 34.38 5 THR B CA 1
ATOM 2652 C C . THR B 1 5 ? -24.547 -10.805 13.445 1 34.38 5 THR B C 1
ATOM 2654 O O . THR B 1 5 ? -24.25 -11.016 12.266 1 34.38 5 THR B O 1
ATOM 2657 N N . GLN B 1 6 ? -23.703 -9.906 13.922 1 42.31 6 GLN B N 1
ATOM 2658 C CA . GLN B 1 6 ? -22.266 -10.039 13.812 1 42.31 6 GLN B CA 1
ATOM 2659 C C . GLN B 1 6 ? -21.828 -11.5 13.906 1 42.31 6 GLN B C 1
ATOM 2661 O O . GLN B 1 6 ? -21.984 -12.133 14.953 1 42.31 6 GLN B O 1
ATOM 2666 N N . THR B 1 7 ? -22.266 -12.336 13.094 1 45.62 7 THR B N 1
ATOM 2667 C CA . THR B 1 7 ? -21.797 -13.711 13.078 1 45.62 7 THR B CA 1
ATOM 2668 C C . THR B 1 7 ? -20.375 -13.797 13.633 1 45.62 7 THR B C 1
ATOM 2670 O O . THR B 1 7 ? -19.484 -13.07 13.188 1 45.62 7 THR B O 1
ATOM 2673 N N . LYS B 1 8 ? -20.25 -14.242 14.859 1 57.81 8 LYS B N 1
ATOM 2674 C CA . LYS B 1 8 ? -19.047 -14.438 15.664 1 57.81 8 LYS B CA 1
ATOM 2675 C C . LYS B 1 8 ? -17.891 -14.977 14.812 1 57.81 8 LYS B C 1
ATOM 2677 O O . LYS B 1 8 ? -18.047 -15.984 14.125 1 57.81 8 LYS B O 1
ATOM 2682 N N . GLU B 1 9 ? -16.875 -14.156 14.453 1 78.25 9 GLU B N 1
ATOM 2683 C CA . GLU B 1 9 ? -15.648 -14.5 13.742 1 78.25 9 GLU B CA 1
ATOM 2684 C C . GLU B 1 9 ? -14.977 -15.719 14.367 1 78.25 9 GLU B C 1
ATOM 2686 O O . GLU B 1 9 ? -14.688 -15.734 15.562 1 78.25 9 GLU B O 1
ATOM 2691 N N . THR B 1 10 ? -15.047 -16.922 13.711 1 84.12 10 THR B N 1
ATOM 2692 C CA . THR B 1 10 ? -14.312 -18.094 14.148 1 84.12 10 THR B CA 1
ATOM 2693 C C . THR B 1 10 ? -12.844 -18.016 13.734 1 84.12 10 THR B C 1
ATOM 2695 O O . THR B 1 10 ? -12.477 -17.172 12.922 1 84.12 10 THR B O 1
ATOM 2698 N N . VAL B 1 11 ? -12.016 -18.828 14.344 1 85.19 11 VAL B N 1
ATOM 2699 C CA . VAL B 1 11 ? -10.602 -18.891 13.992 1 85.19 11 VAL B CA 1
ATOM 2700 C C . VAL B 1 11 ? -10.445 -19.297 12.523 1 85.19 11 VAL B C 1
ATOM 2702 O O . VAL B 1 11 ? -9.594 -18.75 11.812 1 85.19 11 VAL B O 1
ATOM 2705 N N . GLY B 1 12 ? -11.273 -20.203 12.133 1 80.69 12 GLY B N 1
ATOM 2706 C CA . GLY B 1 12 ? -11.242 -20.641 10.742 1 80.69 12 GLY B CA 1
ATOM 2707 C C . GLY B 1 12 ? -11.609 -19.531 9.766 1 80.69 12 GLY B C 1
ATOM 2708 O O . GLY B 1 12 ? -10.93 -19.359 8.75 1 80.69 12 GLY B O 1
ATOM 2709 N N . SER B 1 13 ? -12.609 -18.922 10.117 1 84.94 13 SER B N 1
ATOM 2710 C CA . SER B 1 13 ? -13.047 -17.828 9.242 1 84.94 13 SER B CA 1
ATOM 2711 C C . SER B 1 13 ? -12.016 -16.703 9.203 1 84.94 13 SER B C 1
ATOM 2713 O O . SER B 1 13 ? -11.797 -16.094 8.156 1 84.94 13 SER B O 1
ATOM 2715 N N . PHE B 1 14 ? -11.438 -16.422 10.344 1 90.19 14 PHE B N 1
ATOM 2716 C CA . PHE B 1 14 ? -10.414 -15.383 10.438 1 90.19 14 PHE B CA 1
ATOM 2717 C C . PHE B 1 14 ? -9.211 -15.742 9.578 1 90.19 14 PHE B C 1
ATOM 2719 O O . PHE B 1 14 ? -8.719 -14.906 8.805 1 90.19 14 PHE B O 1
ATOM 2726 N N . THR B 1 15 ? -8.789 -16.938 9.711 1 84.75 15 THR B N 1
ATOM 2727 C CA . THR B 1 15 ? -7.629 -17.406 8.961 1 84.75 15 THR B CA 1
ATOM 2728 C C . THR B 1 15 ? -7.91 -17.391 7.465 1 84.75 15 THR B C 1
ATOM 2730 O O . THR B 1 15 ? -7.043 -17.047 6.664 1 84.75 15 THR B O 1
ATOM 2733 N N . MET B 1 16 ? -9.055 -17.719 7.105 1 79.56 16 MET B N 1
ATOM 2734 C CA . MET B 1 16 ? -9.422 -17.734 5.695 1 79.56 16 MET B CA 1
ATOM 2735 C C . MET B 1 16 ? -9.422 -16.328 5.113 1 79.56 16 MET B C 1
ATOM 2737 O O . MET B 1 16 ? -9.016 -16.125 3.969 1 79.56 16 MET B O 1
ATOM 2741 N N . LYS B 1 17 ? -9.852 -15.422 5.852 1 85.25 17 LYS B N 1
ATOM 2742 C CA . LYS B 1 17 ? -9.883 -14.031 5.395 1 85.25 17 LYS B CA 1
ATOM 2743 C C . LYS B 1 17 ? -8.469 -13.492 5.188 1 85.25 17 LYS B C 1
ATOM 2745 O O . LYS B 1 17 ? -8.219 -12.75 4.234 1 85.25 17 LYS B O 1
ATOM 2750 N N . VAL B 1 18 ? -7.609 -13.859 6.082 1 88.12 18 VAL B N 1
ATOM 2751 C CA . VAL B 1 18 ? -6.219 -13.438 5.961 1 88.12 18 VAL B CA 1
ATOM 2752 C C . VAL B 1 18 ? -5.59 -14.086 4.727 1 88.12 18 VAL B C 1
ATOM 2754 O O . VAL B 1 18 ? -4.879 -13.422 3.969 1 88.12 18 VAL B O 1
ATOM 2757 N N . LEU B 1 19 ? -5.91 -15.344 4.539 1 79.56 19 LEU B N 1
ATOM 2758 C CA . LEU B 1 19 ? -5.363 -16.078 3.396 1 79.56 19 LEU B CA 1
ATOM 2759 C C . LEU B 1 19 ? -5.91 -15.516 2.086 1 79.56 19 LEU B C 1
ATOM 2761 O O . LEU B 1 19 ? -5.164 -15.352 1.117 1 79.56 19 LEU B O 1
ATOM 2765 N N . ASN B 1 20 ? -7.148 -15.164 2.086 1 77.19 20 ASN B N 1
ATOM 2766 C CA . ASN B 1 20 ? -7.762 -14.609 0.884 1 77.19 20 ASN B CA 1
ATOM 2767 C C . ASN B 1 20 ? -7.199 -13.234 0.552 1 77.19 20 ASN B C 1
ATOM 2769 O O . ASN B 1 20 ? -7.008 -12.898 -0.619 1 77.19 20 ASN B O 1
ATOM 2773 N N . GLY B 1 21 ? -7.043 -12.469 1.582 1 82.88 21 GLY B N 1
ATOM 2774 C CA . GLY B 1 21 ? -6.418 -11.172 1.376 1 82.88 21 GLY B CA 1
ATOM 2775 C C . GLY B 1 21 ? -5.016 -11.273 0.801 1 82.88 21 GLY B C 1
ATOM 2776 O O . GLY B 1 21 ? -4.652 -10.516 -0.098 1 82.88 21 GLY B O 1
ATOM 2777 N N . SER B 1 22 ? -4.262 -12.172 1.299 1 84.88 22 SER B N 1
ATOM 2778 C CA . SER B 1 22 ? -2.895 -12.359 0.831 1 84.88 22 SER B CA 1
ATOM 2779 C C . SER B 1 22 ? -2.865 -12.867 -0.606 1 84.88 22 SER B C 1
ATOM 2781 O O . SER B 1 22 ? -1.983 -12.5 -1.384 1 84.88 22 SER B O 1
ATOM 2783 N N . ALA B 1 23 ? -3.832 -13.719 -0.953 1 76.81 23 ALA B N 1
ATOM 2784 C CA . ALA B 1 23 ? -3.895 -14.289 -2.295 1 76.81 23 ALA B CA 1
ATOM 2785 C C . ALA B 1 23 ? -4.094 -13.195 -3.346 1 76.81 23 ALA B C 1
ATOM 2787 O O . ALA B 1 23 ? -3.439 -13.211 -4.391 1 76.81 23 ALA B O 1
ATOM 2788 N N . THR B 1 24 ? -4.98 -12.383 -3.047 1 78.31 24 THR B N 1
ATOM 2789 C CA . THR B 1 24 ? -5.258 -11.289 -3.973 1 78.31 24 THR B CA 1
ATOM 2790 C C . THR B 1 24 ? -4.023 -10.406 -4.152 1 78.31 24 THR B C 1
ATOM 2792 O O . THR B 1 24 ? -3.709 -9.992 -5.266 1 78.31 24 THR B O 1
ATOM 2795 N N . ALA B 1 25 ? -3.363 -10.133 -3.064 1 87.44 25 ALA B N 1
ATOM 2796 C CA . ALA B 1 25 ? -2.158 -9.305 -3.1 1 87.44 25 ALA B CA 1
ATOM 2797 C C . ALA B 1 25 ? -1.054 -9.984 -3.908 1 87.44 25 ALA B C 1
ATOM 2799 O O . ALA B 1 25 ? -0.31 -9.32 -4.633 1 87.44 25 ALA B O 1
ATOM 2800 N N . ILE B 1 26 ? -0.949 -11.297 -3.811 1 81.69 26 ILE B N 1
ATOM 2801 C CA . ILE B 1 26 ? 0.087 -12.047 -4.512 1 81.69 26 ILE B CA 1
ATOM 2802 C C . ILE B 1 26 ? -0.172 -12.008 -6.016 1 81.69 26 ILE B C 1
ATOM 2804 O O . ILE B 1 26 ? 0.742 -11.742 -6.801 1 81.69 26 ILE B O 1
ATOM 2808 N N . ILE B 1 27 ? -1.351 -12.18 -6.352 1 76.62 27 ILE B N 1
ATOM 2809 C CA . ILE B 1 27 ? -1.698 -12.195 -7.77 1 76.62 27 ILE B CA 1
ATOM 2810 C C . ILE B 1 27 ? -1.426 -10.828 -8.391 1 76.62 27 ILE B C 1
ATOM 2812 O O . ILE B 1 27 ? -0.792 -10.734 -9.438 1 76.62 27 ILE B O 1
ATOM 2816 N N . VAL B 1 28 ? -1.846 -9.82 -7.727 1 83.62 28 VAL B N 1
ATOM 2817 C CA . VAL B 1 28 ? -1.736 -8.461 -8.258 1 83.62 28 VAL B CA 1
ATOM 2818 C C . VAL B 1 28 ? -0.268 -8.055 -8.328 1 83.62 28 VAL B C 1
ATOM 2820 O O . VAL B 1 28 ? 0.158 -7.402 -9.289 1 83.62 28 VAL B O 1
ATOM 2823 N N . SER B 1 29 ? 0.474 -8.391 -7.352 1 87.25 29 SER B N 1
ATOM 2824 C CA . SER B 1 29 ? 1.851 -7.914 -7.258 1 87.25 29 SER B CA 1
ATOM 2825 C C . SER B 1 29 ? 2.779 -8.734 -8.148 1 87.25 29 SER B C 1
ATOM 2827 O O . SER B 1 29 ? 3.707 -8.188 -8.75 1 87.25 29 SER B O 1
ATOM 2829 N N . LEU B 1 30 ? 2.547 -10 -8.289 1 77.06 30 LEU B N 1
ATOM 2830 C CA . LEU B 1 30 ? 3.525 -10.867 -8.93 1 77.06 30 LEU B CA 1
ATOM 2831 C C . LEU B 1 30 ? 3.174 -11.094 -10.398 1 77.06 30 LEU B C 1
ATOM 2833 O O . LEU B 1 30 ? 4.051 -11.391 -11.211 1 77.06 30 LEU B O 1
ATOM 2837 N N . LEU B 1 31 ? 1.97 -10.992 -10.734 1 79.31 31 LEU B N 1
ATOM 2838 C CA . LEU B 1 31 ? 1.522 -11.383 -12.07 1 79.31 31 LEU B CA 1
ATOM 2839 C C . LEU B 1 31 ? 2.176 -10.508 -13.141 1 79.31 31 LEU B C 1
ATOM 2841 O O . LEU B 1 31 ? 2.621 -11.016 -14.172 1 79.31 31 LEU B O 1
ATOM 2845 N N . PRO B 1 32 ? 2.191 -9.195 -12.977 1 83.81 32 PRO B N 1
ATOM 2846 C CA . PRO B 1 32 ? 2.83 -8.375 -14.008 1 83.81 32 PRO B CA 1
ATOM 2847 C C . PRO B 1 32 ? 4.285 -8.773 -14.266 1 83.81 32 PRO B C 1
ATOM 2849 O O . PRO B 1 32 ? 4.711 -8.859 -15.422 1 83.81 32 PRO B O 1
ATOM 2852 N N . SER B 1 33 ? 5.051 -8.945 -13.242 1 81 33 SER B N 1
ATOM 2853 C CA . SER B 1 33 ? 6.449 -9.344 -13.398 1 81 33 SER B CA 1
ATOM 2854 C C . SER B 1 33 ? 6.566 -10.719 -14.047 1 81 33 SER B C 1
ATOM 2856 O O . SER B 1 33 ? 7.422 -10.93 -14.906 1 81 33 SER B O 1
ATOM 2858 N N . ALA B 1 34 ? 5.75 -11.617 -13.664 1 71.06 34 ALA B N 1
ATOM 2859 C CA . ALA B 1 34 ? 5.793 -12.984 -14.188 1 71.06 34 ALA B CA 1
ATOM 2860 C C . ALA B 1 34 ? 5.531 -13 -15.695 1 71.06 34 ALA B C 1
ATOM 2862 O O . ALA B 1 34 ? 6.156 -13.766 -16.422 1 71.06 34 ALA B O 1
ATOM 2863 N N . ILE B 1 35 ? 4.664 -12.203 -16.109 1 74.69 35 ILE B N 1
ATOM 2864 C CA . ILE B 1 35 ? 4.27 -12.195 -17.516 1 74.69 35 ILE B CA 1
ATOM 2865 C C . ILE B 1 35 ? 5.219 -11.305 -18.312 1 74.69 35 ILE B C 1
ATOM 2867 O O . ILE B 1 35 ? 5.801 -11.742 -19.312 1 74.69 35 ILE B O 1
ATOM 2871 N N . LEU B 1 36 ? 5.434 -10.102 -17.875 1 80.88 36 LEU B N 1
ATOM 2872 C CA . LEU B 1 36 ? 6.145 -9.102 -18.672 1 80.88 36 LEU B CA 1
ATOM 2873 C C . LEU B 1 36 ? 7.645 -9.367 -18.656 1 80.88 36 LEU B C 1
ATOM 2875 O O . LEU B 1 36 ? 8.336 -9.078 -19.625 1 80.88 36 LEU B O 1
ATOM 2879 N N . SER B 1 37 ? 8.125 -9.836 -17.531 1 75.75 37 SER B N 1
ATOM 2880 C CA . SER B 1 37 ? 9.562 -10.039 -17.438 1 75.75 37 SER B CA 1
ATOM 2881 C C . SER B 1 37 ? 10.047 -11.047 -18.484 1 75.75 37 SER B C 1
ATOM 2883 O O . SER B 1 37 ? 11.148 -10.914 -19.016 1 75.75 37 SER B O 1
ATOM 2885 N N . THR B 1 38 ? 9.234 -12.055 -18.75 1 67.94 38 THR B N 1
ATOM 2886 C CA . THR B 1 38 ? 9.594 -13.078 -19.719 1 67.94 38 THR B CA 1
ATOM 2887 C C . THR B 1 38 ? 9.695 -12.484 -21.125 1 67.94 38 THR B C 1
ATOM 2889 O O . THR B 1 38 ? 10.578 -12.852 -21.906 1 67.94 38 THR B O 1
ATOM 2892 N N . PHE B 1 39 ? 8.852 -11.562 -21.375 1 76.06 39 PHE B N 1
ATOM 2893 C CA . PHE B 1 39 ? 8.828 -10.977 -22.703 1 76.06 39 PHE B CA 1
ATOM 2894 C C . PHE B 1 39 ? 9.812 -9.82 -22.812 1 76.06 39 PHE B C 1
ATOM 2896 O O . PHE B 1 39 ? 10.336 -9.539 -23.891 1 76.06 39 PHE B O 1
ATOM 2903 N N . LEU B 1 40 ? 10.078 -9.203 -21.75 1 81.81 40 LEU B N 1
ATOM 2904 C CA . LEU B 1 40 ? 10.898 -7.992 -21.781 1 81.81 40 LEU B CA 1
ATOM 2905 C C . LEU B 1 40 ? 12.375 -8.336 -21.594 1 81.81 40 LEU B C 1
ATOM 2907 O O . LEU B 1 40 ? 13.242 -7.633 -22.109 1 81.81 40 LEU B O 1
ATOM 2911 N N . THR B 1 41 ? 12.75 -9.375 -20.938 1 75.69 41 THR B N 1
ATOM 2912 C CA . THR B 1 41 ? 14.109 -9.719 -20.531 1 75.69 41 THR B CA 1
ATOM 2913 C C . THR B 1 41 ? 15.016 -9.844 -21.75 1 75.69 41 THR B C 1
ATOM 2915 O O . THR B 1 41 ? 16.141 -9.328 -21.75 1 75.69 41 THR B O 1
ATOM 2918 N N . PRO B 1 42 ? 14.508 -10.484 -22.859 1 73.69 42 PRO B N 1
ATOM 2919 C CA . PRO B 1 42 ? 15.391 -10.602 -24.031 1 73.69 42 PRO B CA 1
ATOM 2920 C C . PRO B 1 42 ? 15.734 -9.242 -24.641 1 73.69 42 PRO B C 1
ATOM 2922 O O . PRO B 1 42 ? 16.766 -9.102 -25.297 1 73.69 42 PRO B O 1
ATOM 2925 N N . PHE B 1 43 ? 14.969 -8.281 -24.375 1 80.69 43 PHE B N 1
ATOM 2926 C CA . PHE B 1 43 ? 15.164 -6.973 -25 1 80.69 43 PHE B CA 1
ATOM 2927 C C . PHE B 1 43 ? 15.781 -5.992 -24.016 1 80.69 43 PHE B C 1
ATOM 2929 O O . PHE B 1 43 ? 16.109 -4.859 -24.375 1 80.69 43 PHE B O 1
ATOM 2936 N N . ALA B 1 44 ? 15.953 -6.344 -22.781 1 76.62 44 ALA B N 1
ATOM 2937 C CA . ALA B 1 44 ? 16.406 -5.457 -21.719 1 76.62 44 ALA B CA 1
ATOM 2938 C C . ALA B 1 44 ? 17.828 -4.98 -21.969 1 76.62 44 ALA B C 1
ATOM 2940 O O . ALA B 1 44 ? 18.188 -3.859 -21.594 1 76.62 44 ALA B O 1
ATOM 2941 N N . GLY B 1 45 ? 18.656 -5.723 -22.531 1 73.94 45 GLY B N 1
ATOM 2942 C CA . GLY B 1 45 ? 20.047 -5.371 -22.797 1 73.94 45 GLY B CA 1
ATOM 2943 C C . GLY B 1 45 ? 20.203 -4.363 -23.922 1 73.94 45 GLY B C 1
ATOM 2944 O O . GLY B 1 45 ? 21.156 -3.58 -23.938 1 73.94 45 GLY B O 1
ATOM 2945 N N . SER B 1 46 ? 19.281 -4.293 -24.766 1 78.75 46 SER B N 1
ATOM 2946 C CA . SER B 1 46 ? 19.453 -3.484 -25.969 1 78.75 46 SER B CA 1
ATOM 2947 C C . SER B 1 46 ? 18.672 -2.174 -25.859 1 78.75 46 SER B C 1
ATOM 2949 O O . SER B 1 46 ? 18.938 -1.233 -26.625 1 78.75 46 SER B O 1
ATOM 2951 N N . ASN B 1 47 ? 17.734 -2.072 -25.047 1 86.69 47 ASN B N 1
ATOM 2952 C CA . ASN B 1 47 ? 16.828 -0.922 -25 1 86.69 47 ASN B CA 1
ATOM 2953 C C . ASN B 1 47 ? 16.672 -0.414 -23.562 1 86.69 47 ASN B C 1
ATOM 2955 O O . ASN B 1 47 ? 16.141 -1.123 -22.703 1 86.69 47 ASN B O 1
ATOM 2959 N N . ALA B 1 48 ? 17.031 0.777 -23.344 1 82.31 48 ALA B N 1
ATOM 2960 C CA . ALA B 1 48 ? 16.984 1.388 -22.016 1 82.31 48 ALA B CA 1
ATOM 2961 C C . ALA B 1 48 ? 15.555 1.498 -21.5 1 82.31 48 ALA B C 1
ATOM 2963 O O . ALA B 1 48 ? 15.305 1.339 -20.312 1 82.31 48 ALA B O 1
ATOM 2964 N N . ILE B 1 49 ? 14.688 1.746 -22.344 1 84.62 49 ILE B N 1
ATOM 2965 C CA . ILE B 1 49 ? 13.281 1.88 -21.969 1 84.62 49 ILE B CA 1
ATOM 2966 C C . ILE B 1 49 ? 12.75 0.541 -21.453 1 84.62 49 ILE B C 1
ATOM 2968 O O . ILE B 1 49 ? 12.016 0.49 -20.469 1 84.62 49 ILE B O 1
ATOM 2972 N N . VAL B 1 50 ? 13.156 -0.495 -22.141 1 86.38 50 VAL B N 1
ATOM 2973 C CA . VAL B 1 50 ? 12.719 -1.829 -21.75 1 86.38 50 VAL B CA 1
ATOM 2974 C C . VAL B 1 50 ? 13.352 -2.213 -20.422 1 86.38 50 VAL B C 1
ATOM 2976 O O . VAL B 1 50 ? 12.703 -2.844 -19.578 1 86.38 50 VAL B O 1
ATOM 2979 N N . ALA B 1 51 ? 14.57 -1.814 -20.281 1 82.94 51 ALA B N 1
ATOM 2980 C CA . ALA B 1 51 ? 15.25 -2.076 -19.016 1 82.94 51 ALA B CA 1
ATOM 2981 C C . ALA B 1 51 ? 14.555 -1.362 -17.859 1 82.94 51 ALA B C 1
ATOM 2983 O O . ALA B 1 51 ? 14.414 -1.923 -16.766 1 82.94 51 ALA B O 1
ATOM 2984 N N . ASN B 1 52 ? 14.148 -0.17 -18.141 1 84.44 52 ASN B N 1
ATOM 2985 C CA . ASN B 1 52 ? 13.43 0.591 -17.125 1 84.44 52 ASN B CA 1
ATOM 2986 C C . ASN B 1 52 ? 12.078 -0.037 -16.812 1 84.44 52 ASN B C 1
ATOM 2988 O O . ASN B 1 52 ? 11.641 -0.048 -15.656 1 84.44 52 ASN B O 1
ATOM 2992 N N . LEU B 1 53 ? 11.484 -0.471 -17.828 1 86.56 53 LEU B N 1
ATOM 2993 C CA . LEU B 1 53 ? 10.195 -1.13 -17.641 1 86.56 53 LEU B CA 1
ATOM 2994 C C . LEU B 1 53 ? 10.352 -2.408 -16.828 1 86.56 53 LEU B C 1
ATOM 2996 O O . LEU B 1 53 ? 9.508 -2.719 -15.984 1 86.56 53 LEU B O 1
ATOM 3000 N N . LEU B 1 54 ? 11.375 -3.078 -17.094 1 83 54 LEU B N 1
ATOM 3001 C CA . LEU B 1 54 ? 11.648 -4.297 -16.344 1 83 54 LEU B CA 1
ATOM 3002 C C . LEU B 1 54 ? 11.906 -3.984 -14.875 1 83 54 LEU B C 1
ATOM 3004 O O . LEU B 1 54 ? 11.461 -4.719 -13.992 1 83 54 LEU B O 1
ATOM 3008 N N . HIS B 1 55 ? 12.602 -2.943 -14.648 1 81.62 55 HIS B N 1
ATOM 3009 C CA . HIS B 1 55 ? 12.844 -2.512 -13.273 1 81.62 55 HIS B CA 1
ATOM 3010 C C . HIS B 1 55 ? 11.547 -2.16 -12.562 1 81.62 55 HIS B C 1
ATOM 3012 O O . HIS B 1 55 ? 11.359 -2.514 -11.398 1 81.62 55 HIS B O 1
ATOM 3018 N N . ILE B 1 56 ? 10.688 -1.527 -13.273 1 87 56 ILE B N 1
ATOM 3019 C CA . ILE B 1 56 ? 9.414 -1.094 -12.719 1 87 56 ILE B CA 1
ATOM 3020 C C . ILE B 1 56 ? 8.562 -2.312 -12.359 1 87 56 ILE B C 1
ATOM 3022 O O . ILE B 1 56 ? 7.961 -2.365 -11.289 1 87 56 ILE B O 1
ATOM 3026 N N . VAL B 1 57 ? 8.562 -3.201 -13.258 1 85.62 57 VAL B N 1
ATOM 3027 C CA . VAL B 1 57 ? 7.75 -4.398 -13.062 1 85.62 57 VAL B CA 1
ATOM 3028 C C . VAL B 1 57 ? 8.289 -5.203 -11.883 1 85.62 57 VAL B C 1
ATOM 3030 O O . VAL B 1 57 ? 7.523 -5.777 -11.109 1 85.62 57 VAL B O 1
ATOM 3033 N N . THR B 1 58 ? 9.57 -5.219 -11.711 1 79.44 58 THR B N 1
ATOM 3034 C CA . THR B 1 58 ? 10.203 -5.934 -10.602 1 79.44 58 THR B CA 1
ATOM 3035 C C . THR B 1 58 ? 9.906 -5.25 -9.273 1 79.44 58 THR B C 1
ATOM 3037 O O . THR B 1 58 ? 9.609 -5.918 -8.281 1 79.44 58 THR B O 1
ATOM 3040 N N . VAL B 1 59 ? 9.953 -3.994 -9.266 1 83.81 59 VAL B N 1
ATOM 3041 C CA . VAL B 1 59 ? 9.719 -3.227 -8.047 1 83.81 59 VAL B CA 1
ATOM 3042 C C . VAL B 1 59 ? 8.266 -3.367 -7.617 1 83.81 59 VAL B C 1
ATOM 3044 O O . VAL B 1 59 ? 7.965 -3.398 -6.418 1 83.81 59 VAL B O 1
ATOM 3047 N N . PHE B 1 60 ? 7.426 -3.434 -8.602 1 88.12 60 PHE B N 1
ATOM 3048 C CA . PHE B 1 60 ? 6 -3.561 -8.312 1 88.12 60 PHE B CA 1
ATOM 3049 C C . PHE B 1 60 ? 5.73 -4.762 -7.414 1 88.12 60 PHE B C 1
ATOM 3051 O O . PHE B 1 60 ? 4.848 -4.715 -6.555 1 88.12 60 PHE B O 1
ATOM 3058 N N . GLN B 1 61 ? 6.469 -5.805 -7.535 1 83.38 61 GLN B N 1
ATOM 3059 C CA . GLN B 1 61 ? 6.281 -7.027 -6.758 1 83.38 61 GLN B CA 1
ATOM 3060 C C . GLN B 1 61 ? 6.629 -6.801 -5.289 1 83.38 61 GLN B C 1
ATOM 3062 O O . GLN B 1 61 ? 6.09 -7.477 -4.406 1 83.38 61 GLN B O 1
ATOM 3067 N N . TYR B 1 62 ? 7.484 -5.875 -5.043 1 80.38 62 TYR B N 1
ATOM 3068 C CA . TYR B 1 62 ? 7.969 -5.645 -3.688 1 80.38 62 TYR B CA 1
ATOM 3069 C C . TYR B 1 62 ? 6.898 -4.98 -2.83 1 80.38 62 TYR B C 1
ATOM 3071 O O . TYR B 1 62 ? 7.008 -4.953 -1.601 1 80.38 62 TYR B O 1
ATOM 3079 N N . PHE B 1 63 ? 5.879 -4.617 -3.488 1 85.12 63 PHE B N 1
ATOM 3080 C CA . PHE B 1 63 ? 4.801 -3.959 -2.762 1 85.12 63 PHE B CA 1
ATOM 3081 C C . PHE B 1 63 ? 3.773 -4.977 -2.283 1 85.12 63 PHE B C 1
ATOM 3083 O O . PHE B 1 63 ? 2.717 -4.605 -1.766 1 85.12 63 PHE B O 1
ATOM 3090 N N . PHE B 1 64 ? 4.098 -6.195 -2.414 1 87.88 64 PHE B N 1
ATOM 3091 C CA . PHE B 1 64 ? 3.217 -7.273 -1.984 1 87.88 64 PHE B CA 1
ATOM 3092 C C . PHE B 1 64 ? 2.779 -7.074 -0.539 1 87.88 64 PHE B C 1
ATOM 3094 O O . PHE B 1 64 ? 1.59 -7.16 -0.227 1 87.88 64 PHE B O 1
ATOM 3101 N N . ALA B 1 65 ? 3.746 -6.816 0.324 1 89.88 65 ALA B N 1
ATOM 3102 C CA . ALA B 1 65 ? 3.477 -6.801 1.759 1 89.88 65 ALA B CA 1
ATOM 3103 C C . ALA B 1 65 ? 2.422 -5.754 2.107 1 89.88 65 ALA B C 1
ATOM 3105 O O . ALA B 1 65 ? 1.506 -6.023 2.889 1 89.88 65 ALA B O 1
ATOM 3106 N N . VAL B 1 66 ? 2.547 -4.602 1.507 1 91.38 66 VAL B N 1
ATOM 3107 C CA . VAL B 1 66 ? 1.59 -3.531 1.771 1 91.38 66 VAL B CA 1
ATOM 3108 C C . VAL B 1 66 ? 0.224 -3.908 1.201 1 91.38 66 VAL B C 1
ATOM 3110 O O . VAL B 1 66 ? -0.802 -3.725 1.861 1 91.38 66 VAL B O 1
ATOM 3113 N N . MET B 1 67 ? 0.234 -4.438 0.003 1 91 67 MET B N 1
ATOM 3114 C CA . MET B 1 67 ? -1.014 -4.852 -0.631 1 91 67 MET B CA 1
ATOM 3115 C C . MET B 1 67 ? -1.708 -5.934 0.192 1 91 67 MET B C 1
ATOM 3117 O O . MET B 1 67 ? -2.936 -5.945 0.295 1 91 67 MET B O 1
ATOM 3121 N N . CYS B 1 68 ? -0.873 -6.812 0.669 1 91.62 68 CYS B N 1
ATOM 3122 C CA . CYS B 1 68 ? -1.411 -7.879 1.507 1 91.62 68 CYS B CA 1
ATOM 3123 C C . CYS B 1 68 ? -2.119 -7.305 2.729 1 91.62 68 CYS B C 1
ATOM 3125 O O . CYS B 1 68 ? -3.213 -7.75 3.082 1 91.62 68 CYS B O 1
ATOM 3127 N N . GLY B 1 69 ? -1.52 -6.359 3.371 1 94.31 69 GLY B N 1
ATOM 3128 C CA . GLY B 1 69 ? -2.135 -5.723 4.523 1 94.31 69 GLY B CA 1
ATOM 3129 C C . GLY B 1 69 ? -3.453 -5.043 4.199 1 94.31 69 GLY B C 1
ATOM 3130 O O . GLY B 1 69 ? -4.449 -5.246 4.895 1 94.31 69 GLY B O 1
ATOM 3131 N N . PHE B 1 70 ? -3.486 -4.277 3.113 1 93.31 70 PHE B N 1
ATOM 3132 C CA . PHE B 1 70 ? -4.699 -3.578 2.715 1 93.31 70 PHE B CA 1
ATOM 3133 C C . PHE B 1 70 ? -5.801 -4.566 2.35 1 93.31 70 PHE B C 1
ATOM 3135 O O . PHE B 1 70 ? -6.965 -4.371 2.705 1 93.31 70 PHE B O 1
ATOM 3142 N N . SER B 1 71 ? -5.398 -5.547 1.61 1 90.94 71 SER B N 1
ATOM 3143 C CA . SER B 1 71 ? -6.371 -6.551 1.19 1 90.94 71 SER B CA 1
ATOM 3144 C C . SER B 1 71 ? -6.957 -7.289 2.389 1 90.94 71 SER B C 1
ATOM 3146 O O . SER B 1 71 ? -8.156 -7.578 2.424 1 90.94 71 SER B O 1
ATOM 3148 N N . THR B 1 72 ? -6.094 -7.645 3.293 1 92 72 THR B N 1
ATOM 3149 C CA . THR B 1 72 ? -6.551 -8.312 4.508 1 92 72 THR B CA 1
ATOM 3150 C C . THR B 1 72 ? -7.504 -7.41 5.289 1 92 72 THR B C 1
ATOM 3152 O O . THR B 1 72 ? -8.547 -7.867 5.77 1 92 72 THR B O 1
ATOM 3155 N N . ALA B 1 73 ? -7.148 -6.172 5.426 1 93.88 73 ALA B N 1
ATOM 3156 C CA . ALA B 1 73 ? -8.008 -5.223 6.133 1 93.88 73 ALA B CA 1
ATOM 3157 C C . ALA B 1 73 ? -9.367 -5.109 5.453 1 93.88 73 ALA B C 1
ATOM 3159 O O . ALA B 1 73 ? -10.398 -4.988 6.129 1 93.88 73 ALA B O 1
ATOM 3160 N N . LYS B 1 74 ? -9.367 -5.121 4.188 1 88.81 74 LYS B N 1
ATOM 3161 C CA . LYS B 1 74 ? -10.609 -5.027 3.428 1 88.81 74 LYS B CA 1
ATOM 3162 C C . LYS B 1 74 ? -11.508 -6.234 3.693 1 88.81 74 LYS B C 1
ATOM 3164 O O . LYS B 1 74 ? -12.727 -6.102 3.746 1 88.81 74 LYS B O 1
ATOM 3169 N N . GLN B 1 75 ? -10.898 -7.406 3.842 1 85.88 75 GLN B N 1
ATOM 3170 C CA . GLN B 1 75 ? -11.656 -8.617 4.137 1 85.88 75 GLN B CA 1
ATOM 3171 C C . GLN B 1 75 ? -12.43 -8.477 5.449 1 85.88 75 GLN B C 1
ATOM 3173 O O . GLN B 1 75 ? -13.453 -9.133 5.645 1 85.88 75 GLN B O 1
ATOM 3178 N N . PHE B 1 76 ? -11.969 -7.605 6.301 1 92.12 76 PHE B N 1
ATOM 3179 C CA . PHE B 1 76 ? -12.602 -7.41 7.602 1 92.12 76 PHE B CA 1
ATOM 3180 C C . PHE B 1 76 ? -13.406 -6.117 7.625 1 92.12 76 PHE B C 1
ATOM 3182 O O . PHE B 1 76 ? -13.836 -5.664 8.688 1 92.12 76 PHE B O 1
ATOM 3189 N N . ASN B 1 77 ? -13.484 -5.434 6.539 1 89.88 77 ASN B N 1
ATOM 3190 C CA . ASN B 1 77 ? -14.273 -4.219 6.348 1 89.88 77 ASN B CA 1
ATOM 3191 C C . ASN B 1 77 ? -13.789 -3.09 7.246 1 89.88 77 ASN B C 1
ATOM 3193 O O . ASN B 1 77 ? -14.594 -2.393 7.867 1 89.88 77 ASN B O 1
ATOM 3197 N N . LEU B 1 78 ? -12.539 -3.043 7.344 1 89.81 78 LEU B N 1
ATOM 3198 C CA . LEU B 1 78 ? -11.969 -1.951 8.133 1 89.81 78 LEU B CA 1
ATOM 3199 C C . LEU B 1 78 ? -11.953 -0.656 7.324 1 89.81 78 LEU B C 1
ATOM 3201 O O . LEU B 1 78 ? -11.969 -0.685 6.094 1 89.81 78 LEU B O 1
ATOM 3205 N N . GLY B 1 79 ? -11.969 0.438 8.023 1 86.88 79 GLY B N 1
ATOM 3206 C CA . GLY B 1 79 ? -11.883 1.732 7.367 1 86.88 79 GLY B CA 1
ATOM 3207 C C . GLY B 1 79 ? -10.516 2 6.762 1 86.88 79 GLY B C 1
ATOM 3208 O O . GLY B 1 79 ? -9.594 1.191 6.906 1 86.88 79 GLY B O 1
ATOM 3209 N N . TYR B 1 80 ? -10.383 3.066 6.086 1 85.75 80 TYR B N 1
ATOM 3210 C CA . TYR B 1 80 ? -9.148 3.354 5.367 1 85.75 80 TYR B CA 1
ATOM 3211 C C . TYR B 1 80 ? -7.984 3.529 6.332 1 85.75 80 TYR B C 1
ATOM 3213 O O . TYR B 1 80 ? -6.902 2.982 6.113 1 85.75 80 TYR B O 1
ATOM 3221 N N . THR B 1 81 ? -8.195 4.375 7.383 1 85.69 81 THR B N 1
ATOM 3222 C CA . THR B 1 81 ? -7.105 4.609 8.32 1 85.69 81 THR B CA 1
ATOM 3223 C C . THR B 1 81 ? -6.605 3.295 8.914 1 85.69 81 THR B C 1
ATOM 3225 O O . THR B 1 81 ? -5.398 3.061 8.984 1 85.69 81 THR B O 1
ATOM 3228 N N . GLU B 1 82 ? -7.562 2.518 9.273 1 92.31 82 GLU B N 1
ATOM 3229 C CA . GLU B 1 82 ? -7.219 1.211 9.828 1 92.31 82 GLU B CA 1
ATOM 3230 C C . GLU B 1 82 ? -6.52 0.338 8.789 1 92.31 82 GLU B C 1
ATOM 3232 O O . GLU B 1 82 ? -5.543 -0.343 9.094 1 92.31 82 GLU B O 1
ATOM 3237 N N . ALA B 1 83 ? -7.027 0.367 7.559 1 92.62 83 ALA B N 1
ATOM 3238 C CA . ALA B 1 83 ? -6.438 -0.425 6.48 1 92.62 83 ALA B CA 1
ATOM 3239 C C . ALA B 1 83 ? -5.012 0.028 6.18 1 92.62 83 ALA B C 1
ATOM 3241 O O . ALA B 1 83 ? -4.137 -0.797 5.914 1 92.62 83 ALA B O 1
ATOM 3242 N N . ALA B 1 84 ? -4.824 1.298 6.219 1 92.19 84 ALA B N 1
ATOM 3243 C CA . ALA B 1 84 ? -3.492 1.853 5.988 1 92.19 84 ALA B CA 1
ATOM 3244 C C . ALA B 1 84 ? -2.521 1.43 7.086 1 92.19 84 ALA B C 1
ATOM 3246 O O . ALA B 1 84 ? -1.347 1.169 6.816 1 92.19 84 ALA B O 1
ATOM 3247 N N . CYS B 1 85 ? -2.998 1.414 8.297 1 93.94 85 CYS B N 1
ATOM 3248 C CA . CYS B 1 85 ? -2.17 0.968 9.414 1 93.94 85 CYS B CA 1
ATOM 3249 C C . CYS B 1 85 ? -1.801 -0.503 9.258 1 93.94 85 CYS B C 1
ATOM 3251 O O . CYS B 1 85 ? -0.653 -0.887 9.492 1 93.94 85 CYS B O 1
ATOM 3253 N N . VAL B 1 86 ? -2.807 -1.312 8.844 1 95.12 86 VAL B N 1
ATOM 3254 C CA . VAL B 1 86 ? -2.553 -2.734 8.648 1 95.12 86 VAL B CA 1
ATOM 3255 C C . VAL B 1 86 ? -1.548 -2.928 7.516 1 95.12 86 VAL B C 1
ATOM 3257 O O . VAL B 1 86 ? -0.644 -3.762 7.617 1 95.12 86 VAL B O 1
ATOM 3260 N N . GLY B 1 87 ? -1.766 -2.203 6.422 1 93.75 87 GLY B N 1
ATOM 3261 C CA . GLY B 1 87 ? -0.823 -2.254 5.316 1 93.75 87 GLY B CA 1
ATOM 3262 C C . GLY B 1 87 ? 0.589 -1.874 5.719 1 93.75 87 GLY B C 1
ATOM 3263 O O . GLY B 1 87 ? 1.55 -2.551 5.344 1 93.75 87 GLY B O 1
ATOM 3264 N N . GLY B 1 88 ? 0.701 -0.76 6.441 1 92.25 88 GLY B N 1
ATOM 3265 C CA . GLY B 1 88 ? 2.006 -0.331 6.922 1 92.25 88 GLY B CA 1
ATOM 3266 C C . GLY B 1 88 ? 2.66 -1.335 7.848 1 92.25 88 GLY B C 1
ATOM 3267 O O . GLY B 1 88 ? 3.865 -1.584 7.754 1 92.25 88 GLY B O 1
ATOM 3268 N N . ALA B 1 89 ? 1.896 -1.837 8.766 1 94.69 89 ALA B N 1
ATOM 3269 C CA . ALA B 1 89 ? 2.416 -2.838 9.688 1 94.69 89 ALA B CA 1
ATOM 3270 C C . ALA B 1 89 ? 2.918 -4.07 8.945 1 94.69 89 ALA B C 1
ATOM 3272 O O . ALA B 1 89 ? 3.98 -4.609 9.266 1 94.69 89 ALA B O 1
ATOM 3273 N N . ALA B 1 90 ? 2.07 -4.527 8.008 1 94.44 90 ALA B N 1
ATOM 3274 C CA . ALA B 1 90 ? 2.447 -5.695 7.215 1 94.44 90 ALA B CA 1
ATOM 3275 C C . ALA B 1 90 ? 3.76 -5.457 6.469 1 94.44 90 ALA B C 1
ATOM 3277 O O . ALA B 1 90 ? 4.598 -6.355 6.371 1 94.44 90 ALA B O 1
ATOM 3278 N N . PHE B 1 91 ? 3.928 -4.328 6 1 92 91 PHE B N 1
ATOM 3279 C CA . PHE B 1 91 ? 5.145 -3.957 5.285 1 92 91 PHE B CA 1
ATOM 3280 C C . PHE B 1 91 ? 6.352 -4 6.211 1 92 91 PHE B C 1
ATOM 3282 O O . PHE B 1 91 ? 7.383 -4.582 5.867 1 92 91 PHE B O 1
ATOM 3289 N N . LEU B 1 92 ? 6.238 -3.406 7.324 1 91 92 LEU B N 1
ATOM 3290 C CA . LEU B 1 92 ? 7.324 -3.363 8.297 1 91 92 LEU B CA 1
ATOM 3291 C C . LEU B 1 92 ? 7.672 -4.766 8.781 1 91 92 LEU B C 1
ATOM 3293 O O . LEU B 1 92 ? 8.852 -5.09 8.969 1 91 92 LEU B O 1
ATOM 3297 N N . GLY B 1 93 ? 6.684 -5.539 8.992 1 90.69 93 GLY B N 1
ATOM 3298 C CA . GLY B 1 93 ? 6.887 -6.887 9.492 1 90.69 93 GLY B CA 1
ATOM 3299 C C . GLY B 1 93 ? 7.434 -7.836 8.445 1 90.69 93 GLY B C 1
ATOM 3300 O O . GLY B 1 93 ? 8.023 -8.867 8.781 1 90.69 93 GLY B O 1
ATOM 3301 N N . SER B 1 94 ? 7.168 -7.562 7.203 1 88.12 94 SER B N 1
ATOM 3302 C CA . SER B 1 94 ? 7.578 -8.461 6.129 1 88.12 94 SER B CA 1
ATOM 3303 C C . SER B 1 94 ? 9.102 -8.555 6.047 1 88.12 94 SER B C 1
ATOM 3305 O O . SER B 1 94 ? 9.633 -9.57 5.594 1 88.12 94 SER B O 1
ATOM 3307 N N . GLY B 1 95 ? 9.805 -7.52 6.477 1 81.81 95 GLY B N 1
ATOM 3308 C CA . GLY B 1 95 ? 11.258 -7.488 6.352 1 81.81 95 GLY B CA 1
ATOM 3309 C C . GLY B 1 95 ? 11.727 -7.211 4.938 1 81.81 95 GLY B C 1
ATOM 3310 O O . GLY B 1 95 ? 12.859 -7.531 4.586 1 81.81 95 GLY B O 1
ATOM 3311 N N . CYS B 1 96 ? 10.875 -6.699 4.176 1 79.19 96 CYS B N 1
ATOM 3312 C CA . CYS B 1 96 ? 11.242 -6.406 2.795 1 79.19 96 CYS B CA 1
ATOM 3313 C C . CYS B 1 96 ? 12.195 -5.223 2.721 1 79.19 96 CYS B C 1
ATOM 3315 O O . CYS B 1 96 ? 12.719 -4.906 1.651 1 79.19 96 CYS B O 1
ATOM 3317 N N . MET B 1 97 ? 12.445 -4.625 3.818 1 78.81 97 MET B N 1
ATOM 3318 C CA . MET B 1 97 ? 13.383 -3.504 3.869 1 78.81 97 MET B CA 1
ATOM 3319 C C . MET B 1 97 ? 14.57 -3.832 4.77 1 78.81 97 MET B C 1
ATOM 3321 O O . MET B 1 97 ? 14.406 -4.43 5.832 1 78.81 97 MET B O 1
ATOM 3325 N N . THR B 1 98 ? 15.75 -3.561 4.254 1 73.5 98 THR B N 1
ATOM 3326 C CA . THR B 1 98 ? 16.953 -3.742 5.043 1 73.5 98 THR B CA 1
ATOM 3327 C C . THR B 1 98 ? 17.719 -2.428 5.172 1 73.5 98 THR B C 1
ATOM 3329 O O . THR B 1 98 ? 17.922 -1.722 4.18 1 73.5 98 THR B O 1
ATOM 3332 N N . ALA B 1 99 ? 18 -2.152 6.371 1 73.88 99 ALA B N 1
ATOM 3333 C CA . ALA B 1 99 ? 18.797 -0.953 6.613 1 73.88 99 ALA B CA 1
ATOM 3334 C C . ALA B 1 99 ? 20.266 -1.183 6.242 1 73.88 99 ALA B C 1
ATOM 3336 O O . ALA B 1 99 ? 20.875 -2.162 6.676 1 73.88 99 ALA B O 1
ATOM 3337 N N . VAL B 1 100 ? 20.734 -0.456 5.254 1 71.56 100 VAL B N 1
ATOM 3338 C CA . VAL B 1 100 ? 22.125 -0.527 4.867 1 71.56 100 VAL B CA 1
ATOM 3339 C C . VAL B 1 100 ? 22.859 0.739 5.316 1 71.56 100 VAL B C 1
ATOM 3341 O O . VAL B 1 100 ? 22.453 1.851 4.969 1 71.56 100 VAL B O 1
ATOM 3344 N N . THR B 1 101 ? 23.688 0.58 6.203 1 65.19 101 THR B N 1
ATOM 3345 C CA . THR B 1 101 ? 24.453 1.717 6.699 1 65.19 101 THR B CA 1
ATOM 3346 C C . THR B 1 101 ? 25.719 1.917 5.875 1 65.19 101 THR B C 1
ATOM 3348 O O . THR B 1 101 ? 26.516 0.989 5.715 1 65.19 101 THR B O 1
ATOM 3351 N N . THR B 1 102 ? 25.719 2.939 5.113 1 63.16 102 THR B N 1
ATOM 3352 C CA . THR B 1 102 ? 26.922 3.264 4.344 1 63.16 102 THR B CA 1
ATOM 3353 C C . THR B 1 102 ? 27.656 4.461 4.949 1 63.16 102 THR B C 1
ATOM 3355 O O . THR B 1 102 ? 27.016 5.43 5.371 1 63.16 102 THR B O 1
ATOM 3358 N N . THR B 1 103 ? 28.734 4.316 5.277 1 57.94 103 THR B N 1
ATOM 3359 C CA . THR B 1 103 ? 29.562 5.402 5.785 1 57.94 103 THR B CA 1
ATOM 3360 C C . THR B 1 103 ? 30.344 6.059 4.652 1 57.94 103 THR B C 1
ATOM 3362 O O . THR B 1 103 ? 31.172 5.41 4 1 57.94 103 THR B O 1
ATOM 3365 N N . VAL B 1 104 ? 29.844 7.121 4.234 1 52.59 104 VAL B N 1
ATOM 3366 C CA . VAL B 1 104 ? 30.625 7.895 3.273 1 52.59 104 VAL B CA 1
ATOM 3367 C C . VAL B 1 104 ? 31.188 9.141 3.949 1 52.59 104 VAL B C 1
ATOM 3369 O O . VAL B 1 104 ? 30.438 9.953 4.504 1 52.59 104 VAL B O 1
ATOM 3372 N N . LYS B 1 105 ? 32.469 9.391 3.701 1 48.47 105 LYS B N 1
ATOM 3373 C CA . LYS B 1 105 ? 33.312 10.5 4.168 1 48.47 105 LYS B CA 1
ATOM 3374 C C . LYS B 1 105 ? 33 10.836 5.625 1 48.47 105 LYS B C 1
ATOM 3376 O O . LYS B 1 105 ? 32.875 12.008 5.98 1 48.47 105 LYS B O 1
ATOM 3381 N N . GLY B 1 106 ? 32.75 9.711 6.355 1 52.16 106 GLY B N 1
ATOM 3382 C CA . GLY B 1 106 ? 32.625 9.906 7.793 1 52.16 106 GLY B CA 1
ATOM 3383 C C . GLY B 1 106 ? 31.203 10.148 8.242 1 52.16 106 GLY B C 1
ATOM 3384 O O . GLY B 1 106 ? 30.938 10.242 9.445 1 52.16 106 GLY B O 1
ATOM 3385 N N . VAL B 1 107 ? 30.344 10.406 7.438 1 57.22 107 VAL B N 1
ATOM 3386 C CA . VAL B 1 107 ? 28.953 10.586 7.801 1 57.22 107 VAL B CA 1
ATOM 3387 C C . VAL B 1 107 ? 28.188 9.289 7.566 1 57.22 107 VAL B C 1
ATOM 3389 O O . VAL B 1 107 ? 28.203 8.742 6.457 1 57.22 107 VAL B O 1
ATOM 3392 N N . THR B 1 108 ? 27.797 8.625 8.602 1 58.75 108 THR B N 1
ATOM 3393 C CA . THR B 1 108 ? 27.031 7.387 8.523 1 58.75 108 THR B CA 1
ATOM 3394 C C . THR B 1 108 ? 25.578 7.676 8.148 1 58.75 108 THR B C 1
ATOM 3396 O O . THR B 1 108 ? 24.891 8.43 8.844 1 58.75 108 THR B O 1
ATOM 3399 N N . THR B 1 109 ? 25.312 7.355 6.918 1 63.88 109 THR B N 1
ATOM 3400 C CA . THR B 1 109 ? 23.922 7.508 6.477 1 63.88 109 THR B CA 1
ATOM 3401 C C . THR B 1 109 ? 23.25 6.148 6.324 1 63.88 109 THR B C 1
ATOM 3403 O O . THR B 1 109 ? 23.859 5.199 5.828 1 63.88 109 THR B O 1
ATOM 3406 N N . THR B 1 110 ? 22.125 5.98 7.016 1 66.69 110 THR B N 1
ATOM 3407 C CA . THR B 1 110 ? 21.359 4.742 6.906 1 66.69 110 THR B CA 1
ATOM 3408 C C . THR B 1 110 ? 20.344 4.828 5.758 1 66.69 110 THR B C 1
ATOM 3410 O O . THR B 1 110 ? 19.578 5.789 5.668 1 66.69 110 THR B O 1
ATOM 3413 N N . SER B 1 111 ? 20.672 4.004 4.723 1 71.81 111 SER B N 1
ATOM 3414 C CA . SER B 1 111 ? 19.719 3.898 3.619 1 71.81 111 SER B CA 1
ATOM 3415 C C . SER B 1 111 ? 18.906 2.609 3.707 1 71.81 111 SER B C 1
ATOM 3417 O O . SER B 1 111 ? 19.375 1.612 4.258 1 71.81 111 SER B O 1
ATOM 3419 N N . PHE B 1 112 ? 17.641 2.678 3.355 1 77.19 112 PHE B N 1
ATOM 3420 C CA . PHE B 1 112 ? 16.766 1.521 3.381 1 77.19 112 PHE B CA 1
ATOM 3421 C C . PHE B 1 112 ? 16.609 0.93 1.984 1 77.19 112 PHE B C 1
ATOM 3423 O O . PHE B 1 112 ? 16.234 1.635 1.044 1 77.19 112 PHE B O 1
ATOM 3430 N N . GLN B 1 113 ? 17.062 -0.304 1.85 1 78.25 113 GLN B N 1
ATOM 3431 C CA . GLN B 1 113 ? 17 -1.002 0.571 1 78.25 113 GLN B CA 1
ATOM 3432 C C . GLN B 1 113 ? 15.867 -2.025 0.565 1 78.25 113 GLN B C 1
ATOM 3434 O O . GLN B 1 113 ? 15.617 -2.689 1.574 1 78.25 113 GLN B O 1
ATOM 3439 N N . LEU B 1 114 ? 15.203 -2.07 -0.559 1 78.31 114 LEU B N 1
ATOM 3440 C CA . LEU B 1 114 ? 14.164 -3.086 -0.716 1 78.31 114 LEU B CA 1
ATOM 3441 C C . LEU B 1 114 ? 14.781 -4.445 -1.022 1 78.31 114 LEU B C 1
ATOM 3443 O O . LEU B 1 114 ? 15.688 -4.551 -1.851 1 78.31 114 LEU B O 1
ATOM 3447 N N . ALA B 1 115 ? 14.539 -5.434 -0.184 1 68.75 115 ALA B N 1
ATOM 3448 C CA . ALA B 1 115 ? 15.102 -6.777 -0.304 1 68.75 115 ALA B CA 1
ATOM 3449 C C . ALA B 1 115 ? 14.055 -7.766 -0.8 1 68.75 115 ALA B C 1
ATOM 3451 O O . ALA B 1 115 ? 13.836 -8.812 -0.185 1 68.75 115 ALA B O 1
ATOM 3452 N N . GLY B 1 116 ? 13.375 -7.469 -1.905 1 72.31 116 GLY B N 1
ATOM 3453 C CA . GLY B 1 116 ? 12.43 -8.43 -2.447 1 72.31 116 GLY B CA 1
ATOM 3454 C C . GLY B 1 116 ? 11.039 -8.305 -1.853 1 72.31 116 GLY B C 1
ATOM 3455 O O . GLY B 1 116 ? 10.609 -7.203 -1.487 1 72.31 116 GLY B O 1
ATOM 3456 N N . MET B 1 117 ? 10.266 -9.414 -1.846 1 75.75 117 MET B N 1
ATOM 3457 C CA . MET B 1 117 ? 8.875 -9.422 -1.402 1 75.75 117 MET B CA 1
ATOM 3458 C C . MET B 1 117 ? 8.781 -9.562 0.113 1 75.75 117 MET B C 1
ATOM 3460 O O . MET B 1 117 ? 7.738 -9.289 0.707 1 75.75 117 MET B O 1
ATOM 3464 N N . GLY B 1 118 ? 9.828 -9.859 0.825 1 77.94 118 GLY B N 1
ATOM 3465 C CA . GLY B 1 118 ? 9.797 -10.109 2.258 1 77.94 118 GLY B CA 1
ATOM 3466 C C . GLY B 1 118 ? 9.266 -11.484 2.613 1 77.94 118 GLY B C 1
ATOM 3467 O O . GLY B 1 118 ? 9.094 -12.336 1.736 1 77.94 118 GLY B O 1
ATOM 3468 N N . ASP B 1 119 ? 9.094 -11.766 3.871 1 82.56 119 ASP B N 1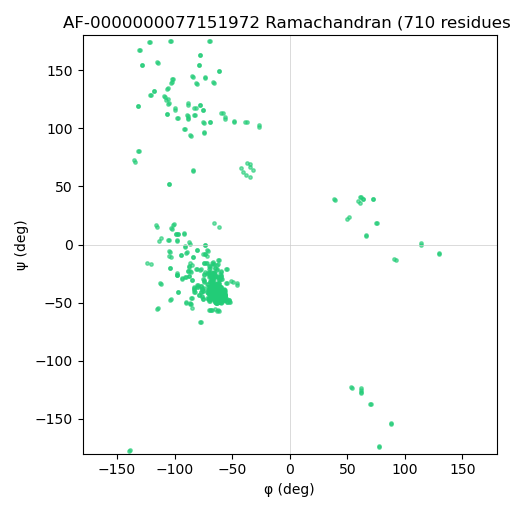
ATOM 3469 C CA . ASP B 1 119 ? 8.555 -13.031 4.363 1 82.56 119 ASP B CA 1
ATOM 3470 C C . ASP B 1 119 ? 7.031 -13.039 4.312 1 82.56 119 ASP B C 1
ATOM 3472 O O . ASP B 1 119 ? 6.379 -12.336 5.09 1 82.56 119 ASP B O 1
ATOM 3476 N N . VAL B 1 120 ? 6.531 -13.867 3.428 1 83.25 120 VAL B N 1
ATOM 3477 C CA . VAL B 1 120 ? 5.102 -13.883 3.145 1 83.25 120 VAL B CA 1
ATOM 3478 C C . VAL B 1 120 ? 4.328 -14.297 4.395 1 83.25 120 VAL B C 1
ATOM 3480 O O . VAL B 1 120 ? 3.287 -13.719 4.707 1 83.25 120 VAL B O 1
ATOM 3483 N N . ILE B 1 121 ? 4.805 -15.289 5.086 1 85.56 121 ILE B N 1
ATOM 3484 C CA . ILE B 1 121 ? 4.109 -15.789 6.266 1 85.56 121 ILE B CA 1
ATOM 3485 C C . ILE B 1 121 ? 4.117 -14.719 7.355 1 85.56 121 ILE B C 1
ATOM 3487 O O . ILE B 1 121 ? 3.09 -14.461 7.992 1 85.56 121 ILE B O 1
ATOM 3491 N N . ASN B 1 122 ? 5.25 -14.148 7.574 1 90.69 122 ASN B N 1
ATOM 3492 C CA . ASN B 1 122 ? 5.32 -13.117 8.602 1 90.69 122 ASN B CA 1
ATOM 3493 C C . ASN B 1 122 ? 4.477 -11.898 8.234 1 90.69 122 ASN B C 1
ATOM 3495 O O . ASN B 1 122 ? 3.951 -11.211 9.117 1 90.69 122 ASN B O 1
ATOM 3499 N N . THR B 1 123 ? 4.453 -11.609 6.93 1 92.62 123 THR B N 1
ATOM 3500 C CA . THR B 1 123 ? 3.58 -10.539 6.457 1 92.62 123 THR B CA 1
ATOM 3501 C C . THR B 1 123 ? 2.127 -10.812 6.836 1 92.62 123 THR B C 1
ATOM 3503 O O . THR B 1 123 ? 1.441 -9.945 7.375 1 92.62 123 THR B O 1
ATOM 3506 N N . MET B 1 124 ? 1.668 -12.039 6.617 1 91.19 124 MET B N 1
ATOM 3507 C CA . MET B 1 124 ? 0.29 -12.422 6.914 1 91.19 124 MET B CA 1
ATOM 3508 C C . MET B 1 124 ? 0.034 -12.398 8.414 1 91.19 124 MET B C 1
ATOM 3510 O O . MET B 1 124 ? -1.025 -11.961 8.867 1 91.19 124 MET B O 1
ATOM 3514 N N . LEU B 1 125 ? 1.001 -12.914 9.086 1 92.5 125 LEU B N 1
ATOM 3515 C CA . LEU B 1 125 ? 0.868 -12.953 10.539 1 92.5 125 LEU B CA 1
ATOM 3516 C C . LEU B 1 125 ? 0.788 -11.539 11.109 1 92.5 125 LEU B C 1
ATOM 3518 O O . LEU B 1 125 ? -0.035 -11.266 11.984 1 92.5 125 LEU B O 1
ATOM 3522 N N . THR B 1 126 ? 1.668 -10.672 10.703 1 95.62 126 THR B N 1
ATOM 3523 C CA . THR B 1 126 ? 1.676 -9.297 11.18 1 95.62 126 THR B CA 1
ATOM 3524 C C . THR B 1 126 ? 0.374 -8.586 10.82 1 95.62 126 THR B C 1
ATOM 3526 O O . THR B 1 126 ? -0.176 -7.836 11.625 1 95.62 126 THR B O 1
ATOM 3529 N N . ALA B 1 127 ? -0.051 -8.758 9.562 1 95.75 127 ALA B N 1
ATOM 3530 C CA . ALA B 1 127 ? -1.335 -8.195 9.156 1 95.75 127 ALA B CA 1
ATOM 3531 C C . ALA B 1 127 ? -2.463 -8.695 10.047 1 95.75 127 ALA B C 1
ATOM 3533 O O . ALA B 1 127 ? -3.344 -7.926 10.445 1 95.75 127 ALA B O 1
ATOM 3534 N N . ALA B 1 128 ? -2.48 -9.984 10.367 1 95 128 ALA B N 1
ATOM 3535 C CA . ALA B 1 128 ? -3.498 -10.586 11.227 1 95 128 ALA B CA 1
ATOM 3536 C C . ALA B 1 128 ? -3.479 -9.961 12.617 1 95 128 ALA B C 1
ATOM 3538 O O . ALA B 1 128 ? -4.531 -9.656 13.18 1 95 128 ALA B O 1
ATOM 3539 N N . VAL B 1 129 ? -2.287 -9.805 13.172 1 96.31 129 VAL B N 1
ATOM 3540 C CA . VAL B 1 129 ? -2.15 -9.227 14.508 1 96.31 129 VAL B CA 1
ATOM 3541 C C . VAL B 1 129 ? -2.648 -7.781 14.492 1 96.31 129 VAL B C 1
ATOM 3543 O O . VAL B 1 129 ? -3.301 -7.34 15.445 1 96.31 129 VAL B O 1
ATOM 3546 N N . ALA B 1 130 ? -2.27 -7.043 13.453 1 96.88 130 ALA B N 1
ATOM 3547 C CA . ALA B 1 130 ? -2.73 -5.66 13.344 1 96.88 130 ALA B CA 1
ATOM 3548 C C . ALA B 1 130 ? -4.254 -5.594 13.297 1 96.88 130 ALA B C 1
ATOM 3550 O O . ALA B 1 130 ? -4.863 -4.746 13.953 1 96.88 130 ALA B O 1
ATOM 3551 N N . VAL B 1 131 ? -4.867 -6.469 12.539 1 95.75 131 VAL B N 1
ATOM 3552 C CA . VAL B 1 131 ? -6.32 -6.508 12.445 1 95.75 131 VAL B CA 1
ATOM 3553 C C . VAL B 1 131 ? -6.922 -6.848 13.805 1 95.75 131 VAL B C 1
ATOM 3555 O O . VAL B 1 131 ? -7.914 -6.246 14.219 1 95.75 131 VAL B O 1
ATOM 3558 N N . LEU B 1 132 ? -6.363 -7.852 14.5 1 95.44 132 LEU B N 1
ATOM 3559 C CA . LEU B 1 132 ? -6.848 -8.25 15.82 1 95.44 132 LEU B CA 1
ATOM 3560 C C . LEU B 1 132 ? -6.75 -7.094 16.812 1 95.44 132 LEU B C 1
ATOM 3562 O O . LEU B 1 132 ? -7.641 -6.902 17.641 1 95.44 132 LEU B O 1
ATOM 3566 N N . PHE B 1 133 ? -5.672 -6.391 16.719 1 96 133 PHE B N 1
ATOM 3567 C CA . PHE B 1 133 ? -5.484 -5.238 17.594 1 96 133 PHE B CA 1
ATOM 3568 C C . PHE B 1 133 ? -6.547 -4.18 17.328 1 96 133 PHE B C 1
ATOM 3570 O O . PHE B 1 133 ? -7.145 -3.648 18.266 1 96 133 PHE B O 1
ATOM 3577 N N . ILE B 1 134 ? -6.715 -3.826 16.078 1 94.25 134 ILE B N 1
ATOM 3578 C CA . ILE B 1 134 ? -7.672 -2.793 15.711 1 94.25 134 ILE B CA 1
ATOM 3579 C C . ILE B 1 134 ? -9.078 -3.215 16.141 1 94.25 134 ILE B C 1
ATOM 3581 O O . ILE B 1 134 ? -9.844 -2.402 16.672 1 94.25 134 ILE B O 1
ATOM 3585 N N . LYS B 1 135 ? -9.414 -4.465 15.883 1 92.38 135 LYS B N 1
ATOM 3586 C CA . LYS B 1 135 ? -10.727 -4.969 16.281 1 92.38 135 LYS B CA 1
ATOM 3587 C C . LYS B 1 135 ? -10.883 -4.992 17.797 1 92.38 135 LYS B C 1
ATOM 3589 O O . LYS B 1 135 ? -11.969 -4.758 18.312 1 92.38 135 LYS B O 1
ATOM 3594 N N . TRP B 1 136 ? -9.805 -5.355 18.484 1 93.25 136 TRP B N 1
ATOM 3595 C CA . TRP B 1 136 ? -9.82 -5.395 19.953 1 93.25 136 TRP B CA 1
ATOM 3596 C C . TRP B 1 136 ? -10.023 -3.996 20.531 1 93.25 136 TRP B C 1
ATOM 3598 O O . TRP B 1 136 ? -10.766 -3.824 21.5 1 93.25 136 TRP B O 1
ATOM 3608 N N . VAL B 1 137 ? -9.352 -2.971 19.938 1 91.12 137 VAL B N 1
ATOM 3609 C CA . VAL B 1 137 ? -9.484 -1.596 20.406 1 91.12 137 VAL B CA 1
ATOM 3610 C C . VAL B 1 137 ? -10.867 -1.06 20.062 1 91.12 137 VAL B C 1
ATOM 3612 O O . VAL B 1 137 ? -11.508 -0.382 20.859 1 91.12 137 VAL B O 1
ATOM 3615 N N . GLY B 1 138 ? -11.328 -1.362 18.859 1 82.44 138 GLY B N 1
ATOM 3616 C CA . GLY B 1 138 ? -12.648 -0.937 18.422 1 82.44 138 GLY B CA 1
ATOM 3617 C C . GLY B 1 138 ? -12.797 0.572 18.375 1 82.44 138 GLY B C 1
ATOM 3618 O O . GLY B 1 138 ? -11.992 1.26 17.75 1 82.44 138 GLY B O 1
ATOM 3619 N N . ASN B 1 139 ? -13.766 1.112 18.969 1 79 139 ASN B N 1
ATOM 3620 C CA . ASN B 1 139 ? -14.07 2.541 18.938 1 79 139 ASN B CA 1
ATOM 3621 C C . ASN B 1 139 ? -13.594 3.234 20.219 1 79 139 ASN B C 1
ATOM 3623 O O . ASN B 1 139 ? -13.984 4.371 20.484 1 79 139 ASN B O 1
ATOM 3627 N N . ARG B 1 140 ? -12.711 2.586 20.953 1 82.62 140 ARG B N 1
ATOM 3628 C CA . ARG B 1 140 ? -12.258 3.119 22.234 1 82.62 140 ARG B CA 1
ATOM 3629 C C . ARG B 1 140 ? -11.453 4.398 22.031 1 82.62 140 ARG B C 1
ATOM 3631 O O . ARG B 1 140 ? -11.461 5.277 22.891 1 82.62 140 ARG B O 1
ATOM 3638 N N . PHE B 1 141 ? -10.773 4.504 20.859 1 81 141 PHE B N 1
ATOM 3639 C CA . PHE B 1 141 ? -9.961 5.684 20.594 1 81 141 PHE B CA 1
ATOM 3640 C C . PHE B 1 141 ? -10.828 6.84 20.109 1 81 141 PHE B C 1
ATOM 3642 O O . PHE B 1 141 ? -10.43 8 20.203 1 81 141 PHE B O 1
ATOM 3649 N N . GLY B 1 142 ? -11.992 6.5 19.609 1 71.94 142 GLY B N 1
ATOM 3650 C CA . GLY B 1 142 ? -12.867 7.539 19.094 1 71.94 142 GLY B CA 1
ATOM 3651 C C . GLY B 1 142 ? -12.203 8.43 18.062 1 71.94 142 GLY B C 1
ATOM 3652 O O . GLY B 1 142 ? -11.617 7.934 17.094 1 71.94 142 GLY B O 1
ATOM 3653 N N . SER B 1 143 ? -12.234 9.742 18.391 1 64.81 143 SER B N 1
ATOM 3654 C CA . SER B 1 143 ? -11.68 10.734 17.469 1 64.81 143 SER B CA 1
ATOM 3655 C C . SER B 1 143 ? -10.156 10.711 17.484 1 64.81 143 SER B C 1
ATOM 3657 O O . SER B 1 143 ? -9.516 11.172 16.531 1 64.81 143 SER B O 1
ATOM 3659 N N . LEU B 1 144 ? -9.57 10.117 18.453 1 73 144 LEU B N 1
ATOM 3660 C CA . LEU B 1 144 ? -8.117 10.047 18.562 1 73 144 LEU B CA 1
ATOM 3661 C C . LEU B 1 144 ? -7.574 8.852 17.781 1 73 144 LEU B C 1
ATOM 3663 O O . LEU B 1 144 ? -6.359 8.641 17.734 1 73 144 LEU B O 1
ATOM 3667 N N . GLY B 1 145 ? -8.484 8.156 17.172 1 78 145 GLY B N 1
ATOM 3668 C CA . GLY B 1 145 ? -8.086 6.996 16.391 1 78 145 GLY B CA 1
ATOM 3669 C C . GLY B 1 145 ? -7.152 7.348 15.25 1 78 145 GLY B C 1
ATOM 3670 O O . GLY B 1 145 ? -6.262 6.57 14.906 1 78 145 GLY B O 1
ATOM 3671 N N . ILE B 1 146 ? -7.293 8.516 14.773 1 72.25 146 ILE B N 1
ATOM 3672 C CA . ILE B 1 146 ? -6.504 8.961 13.633 1 72.25 146 ILE B CA 1
ATOM 3673 C C . ILE B 1 146 ? -5.039 9.102 14.039 1 72.25 146 ILE B C 1
ATOM 3675 O O . ILE B 1 146 ? -4.141 8.969 13.203 1 72.25 146 ILE B O 1
ATOM 3679 N N . VAL B 1 147 ? -4.832 9.344 15.312 1 73.69 147 VAL B N 1
ATOM 3680 C CA . VAL B 1 147 ? -3.473 9.555 15.797 1 73.69 147 VAL B CA 1
ATOM 3681 C C . VAL B 1 147 ? -2.918 8.25 16.375 1 73.69 147 VAL B C 1
ATOM 3683 O O . VAL B 1 147 ? -1.777 7.875 16.078 1 73.69 147 VAL B O 1
ATOM 3686 N N . PHE B 1 148 ? -3.725 7.531 17.094 1 85.19 148 PHE B N 1
ATOM 3687 C CA . PHE B 1 148 ? -3.215 6.418 17.875 1 85.19 148 PHE B CA 1
ATOM 3688 C C . PHE B 1 148 ? -3.107 5.156 17.031 1 85.19 148 PHE B C 1
ATOM 3690 O O . PHE B 1 148 ? -2.227 4.324 17.25 1 85.19 148 PHE B O 1
ATOM 3697 N N . PHE B 1 149 ? -3.959 5.004 16.062 1 89.62 149 PHE B N 1
ATOM 3698 C CA . PHE B 1 149 ? -3.914 3.779 15.273 1 89.62 149 PHE B CA 1
ATOM 3699 C C . PHE B 1 149 ? -2.625 3.703 14.461 1 89.62 149 PHE B C 1
ATOM 3701 O O . PHE B 1 149 ? -1.951 2.672 14.453 1 89.62 149 PHE B O 1
ATOM 3708 N N . PRO B 1 150 ? -2.252 4.766 13.844 1 89.38 150 PRO B N 1
ATOM 3709 C CA . PRO B 1 150 ? -0.982 4.691 13.117 1 89.38 150 PRO B CA 1
ATOM 3710 C C . PRO B 1 150 ? 0.207 4.414 14.031 1 89.38 150 PRO B C 1
ATOM 3712 O O . PRO B 1 150 ? 1.132 3.693 13.641 1 89.38 150 PRO B O 1
ATOM 3715 N N . ILE B 1 151 ? 0.196 4.898 15.188 1 89 151 ILE B N 1
ATOM 3716 C CA . ILE B 1 151 ? 1.307 4.746 16.125 1 89 151 ILE B CA 1
ATOM 3717 C C . ILE B 1 151 ? 1.317 3.324 16.688 1 89 151 ILE B C 1
ATOM 3719 O O . ILE B 1 151 ? 2.35 2.652 16.672 1 89 151 ILE B O 1
ATOM 3723 N N . LEU B 1 152 ? 0.179 2.863 17.094 1 93.5 152 LEU B N 1
ATOM 3724 C CA . LEU B 1 152 ? 0.14 1.586 17.797 1 93.5 152 LEU B CA 1
ATOM 3725 C C . LEU B 1 152 ? -0.055 0.431 16.812 1 93.5 152 LEU B C 1
ATOM 3727 O O . LEU B 1 152 ? 0.677 -0.559 16.859 1 93.5 152 LEU B O 1
ATOM 3731 N N . ALA B 1 153 ? -1.062 0.532 15.93 1 93.69 153 ALA B N 1
ATOM 3732 C CA . ALA B 1 153 ? -1.366 -0.558 15.008 1 93.69 153 ALA B CA 1
ATOM 3733 C C . ALA B 1 153 ? -0.413 -0.546 13.812 1 93.69 153 ALA B C 1
ATOM 3735 O O . ALA B 1 153 ? -0.051 -1.604 13.289 1 93.69 153 ALA B O 1
ATOM 3736 N N . GLY B 1 154 ? -0.031 0.625 13.336 1 93.62 154 GLY B N 1
ATOM 3737 C CA . GLY B 1 154 ? 0.882 0.736 12.211 1 93.62 154 GLY B CA 1
ATOM 3738 C C . GLY B 1 154 ? 2.33 0.485 12.586 1 93.62 154 GLY B C 1
ATOM 3739 O O . GLY B 1 154 ? 2.881 -0.575 12.281 1 93.62 154 GLY B O 1
ATOM 3740 N N . THR B 1 155 ? 2.871 1.367 13.375 1 92.81 155 THR B N 1
ATOM 3741 C CA . THR B 1 155 ? 4.281 1.268 13.727 1 92.81 155 THR B CA 1
ATOM 3742 C C . THR B 1 155 ? 4.484 0.297 14.883 1 92.81 155 THR B C 1
ATOM 3744 O O . THR B 1 155 ? 5.469 -0.444 14.922 1 92.81 155 THR B O 1
ATOM 3747 N N . GLY B 1 156 ? 3.604 0.277 15.867 1 93.5 156 GLY B N 1
ATOM 3748 C CA . GLY B 1 156 ? 3.736 -0.628 17 1 93.5 156 GLY B CA 1
ATOM 3749 C C . GLY B 1 156 ? 3.688 -2.092 16.594 1 93.5 156 GLY B C 1
ATOM 3750 O O . GLY B 1 156 ? 4.602 -2.855 16.906 1 93.5 156 GLY B O 1
ATOM 3751 N N . VAL B 1 157 ? 2.611 -2.469 15.953 1 95 157 VAL B N 1
ATOM 3752 C CA . VAL B 1 157 ? 2.467 -3.85 15.5 1 95 157 VAL B CA 1
ATOM 3753 C C . VAL B 1 157 ? 3.529 -4.164 14.453 1 95 157 VAL B C 1
ATOM 3755 O O . VAL B 1 157 ? 4.035 -5.289 14.383 1 95 157 VAL B O 1
ATOM 3758 N N . GLY B 1 158 ? 3.816 -3.178 13.57 1 93.31 158 GLY B N 1
ATOM 3759 C CA . GLY B 1 158 ? 4.902 -3.369 12.625 1 93.31 158 GLY B CA 1
ATOM 3760 C C . GLY B 1 158 ? 6.227 -3.682 13.289 1 93.31 158 GLY B C 1
ATOM 3761 O O . GLY B 1 158 ? 6.98 -4.535 12.812 1 93.31 158 GLY B O 1
ATOM 3762 N N . PHE B 1 159 ? 6.473 -2.984 14.359 1 93.75 159 PHE B N 1
ATOM 3763 C CA . PHE B 1 159 ? 7.691 -3.232 15.125 1 93.75 159 PHE B CA 1
ATOM 3764 C C . PHE B 1 159 ? 7.695 -4.645 15.695 1 93.75 159 PHE B C 1
ATOM 3766 O O . PHE B 1 159 ? 8.703 -5.348 15.617 1 93.75 159 PHE B O 1
ATOM 3773 N N . LEU B 1 160 ? 6.648 -5.07 16.234 1 92.94 160 LEU B N 1
ATOM 3774 C CA . LEU B 1 160 ? 6.523 -6.426 16.766 1 92.94 160 LEU B CA 1
ATOM 3775 C C . LEU B 1 160 ? 6.727 -7.457 15.656 1 92.94 160 LEU B C 1
ATOM 3777 O O . LEU B 1 160 ? 7.355 -8.492 15.875 1 92.94 160 LEU B O 1
ATOM 3781 N N . GLY B 1 161 ? 6.074 -7.203 14.523 1 92.31 161 GLY B N 1
ATOM 3782 C CA . GLY B 1 161 ? 6.258 -8.086 13.391 1 92.31 161 GLY B CA 1
ATOM 3783 C C . GLY B 1 161 ? 7.707 -8.227 12.969 1 92.31 161 GLY B C 1
ATOM 3784 O O . GLY B 1 161 ? 8.148 -9.32 12.594 1 92.31 161 GLY B O 1
ATOM 3785 N N . SER B 1 162 ? 8.414 -7.121 13.031 1 89.75 162 SER B N 1
ATOM 3786 C CA . SER B 1 162 ? 9.82 -7.141 12.641 1 89.75 162 SER B CA 1
ATOM 3787 C C . SER B 1 162 ? 10.656 -7.953 13.617 1 89.75 162 SER B C 1
ATOM 3789 O O . SER B 1 162 ? 11.68 -8.539 13.242 1 89.75 162 SER B O 1
ATOM 3791 N N . LEU B 1 163 ? 10.266 -7.996 14.844 1 89.94 163 LEU B N 1
ATOM 3792 C CA . LEU B 1 163 ? 10.977 -8.766 15.859 1 89.94 163 LEU B CA 1
ATOM 3793 C C . LEU B 1 163 ? 10.711 -10.258 15.703 1 89.94 163 LEU B C 1
ATOM 3795 O O . LEU B 1 163 ? 11.57 -11.078 16.016 1 89.94 163 LEU B O 1
ATOM 3799 N N . ILE B 1 164 ? 9.578 -10.609 15.203 1 91.44 164 ILE B N 1
ATOM 3800 C CA . ILE B 1 164 ? 9.172 -12.008 15.102 1 91.44 164 ILE B CA 1
ATOM 3801 C C . ILE B 1 164 ? 9.672 -12.602 13.789 1 91.44 164 ILE B C 1
ATOM 3803 O O . ILE B 1 164 ? 9.75 -13.82 13.641 1 91.44 164 ILE B O 1
ATOM 3807 N N . LYS B 1 165 ? 9.992 -11.789 12.875 1 87.56 165 LYS B N 1
ATOM 3808 C CA . LYS B 1 165 ? 10.312 -12.188 11.508 1 87.56 165 LYS B CA 1
ATOM 3809 C C . LYS B 1 165 ? 11.398 -13.266 11.492 1 87.56 165 LYS B C 1
ATOM 3811 O O . LYS B 1 165 ? 11.25 -14.297 10.836 1 87.56 165 LYS B O 1
ATOM 3816 N N . PRO B 1 166 ? 12.578 -13.062 12.297 1 85.44 166 PRO B N 1
ATOM 3817 C CA . PRO B 1 166 ? 13.641 -14.07 12.219 1 85.44 166 PRO B CA 1
ATOM 3818 C C . PRO B 1 166 ? 13.18 -15.453 12.68 1 85.44 166 PRO B C 1
ATOM 3820 O O . PRO B 1 166 ? 13.633 -16.469 12.133 1 85.44 166 PRO B O 1
ATOM 3823 N N . TYR B 1 167 ? 12.281 -15.492 13.555 1 87 167 TYR B N 1
ATOM 3824 C CA . TYR B 1 167 ? 11.773 -16.766 14.055 1 87 167 TYR B CA 1
ATOM 3825 C C . TYR B 1 167 ? 10.82 -17.406 13.055 1 87 167 TYR B C 1
ATOM 3827 O O . TYR B 1 167 ? 10.859 -18.609 12.836 1 87 167 TYR B O 1
ATOM 3835 N N . VAL B 1 168 ? 10.008 -16.641 12.461 1 85.44 168 VAL B N 1
ATOM 3836 C CA . VAL B 1 168 ? 9.055 -17.141 11.477 1 85.44 168 VAL B CA 1
ATOM 3837 C C . VAL B 1 168 ? 9.805 -17.609 10.227 1 85.44 168 VAL B C 1
ATOM 3839 O O . VAL B 1 168 ? 9.469 -18.641 9.641 1 85.44 168 VAL B O 1
ATOM 3842 N N . SER B 1 169 ? 10.75 -16.828 9.875 1 81.19 169 SER B N 1
ATOM 3843 C CA . SER B 1 169 ? 11.547 -17.156 8.688 1 81.19 169 SER B CA 1
ATOM 3844 C C . SER B 1 169 ? 12.234 -18.5 8.852 1 81.19 169 SER B C 1
ATOM 3846 O O . SER B 1 169 ? 12.375 -19.266 7.887 1 81.19 169 SER B O 1
ATOM 3848 N N . LEU B 1 170 ? 12.703 -18.797 10.055 1 81.56 170 LEU B N 1
ATOM 3849 C CA . LEU B 1 170 ? 13.336 -20.078 10.328 1 81.56 170 LEU B CA 1
ATOM 3850 C C . LEU B 1 170 ? 12.367 -21.234 10.102 1 81.56 170 LEU B C 1
ATOM 3852 O O . LEU B 1 170 ? 12.742 -22.266 9.555 1 81.56 170 LEU B O 1
ATOM 3856 N N . VAL B 1 171 ? 11.172 -21 10.523 1 79.19 171 VAL B N 1
ATOM 3857 C CA . VAL B 1 171 ? 10.164 -22.031 10.391 1 79.19 171 VAL B CA 1
ATOM 3858 C C . VAL B 1 171 ? 9.805 -22.219 8.922 1 79.19 171 VAL B C 1
ATOM 3860 O O . VAL B 1 171 ? 9.719 -23.359 8.438 1 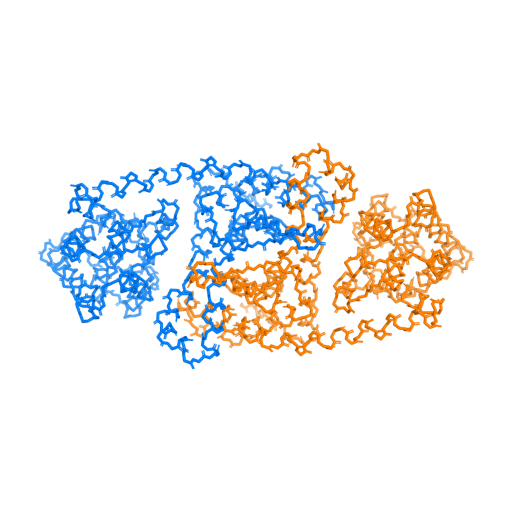79.19 171 VAL B O 1
ATOM 3863 N N . THR B 1 172 ? 9.602 -21.172 8.234 1 76.38 172 THR B N 1
ATOM 3864 C CA . THR B 1 172 ? 9.203 -21.25 6.832 1 76.38 172 THR B CA 1
ATOM 3865 C C . THR B 1 172 ? 10.312 -21.859 5.984 1 76.38 172 THR B C 1
ATOM 3867 O O . THR B 1 172 ? 10.055 -22.688 5.109 1 76.38 172 THR B O 1
ATOM 3870 N N . THR B 1 173 ? 11.492 -21.453 6.234 1 76.62 173 THR B N 1
ATOM 3871 C CA . THR B 1 173 ? 12.633 -22 5.504 1 76.62 173 THR B CA 1
ATOM 3872 C C . THR B 1 173 ? 12.805 -23.484 5.805 1 76.62 173 THR B C 1
ATOM 3874 O O . THR B 1 173 ? 13.133 -24.266 4.914 1 76.62 173 THR B O 1
ATOM 3877 N N . ALA B 1 174 ? 12.562 -23.781 7.039 1 77.88 174 ALA B N 1
ATOM 3878 C CA . ALA B 1 174 ? 12.68 -25.188 7.43 1 77.88 174 ALA B CA 1
ATOM 3879 C C . ALA B 1 174 ? 11.648 -26.047 6.691 1 77.88 174 ALA B C 1
ATOM 3881 O O . ALA B 1 174 ? 11.969 -27.141 6.23 1 77.88 174 ALA B O 1
ATOM 3882 N N . ILE B 1 175 ? 10.492 -25.594 6.555 1 78.06 175 ILE B N 1
ATOM 3883 C CA . ILE B 1 175 ? 9.438 -26.312 5.848 1 78.06 175 ILE B CA 1
ATOM 3884 C C . ILE B 1 175 ? 9.812 -26.469 4.375 1 78.06 175 ILE B C 1
ATOM 3886 O O . ILE B 1 175 ? 9.727 -27.562 3.816 1 78.06 175 ILE B O 1
ATOM 3890 N N . GLY B 1 176 ? 10.18 -25.391 3.791 1 76.19 176 GLY B N 1
ATOM 3891 C CA . GLY B 1 176 ? 10.602 -25.438 2.4 1 76.19 176 GLY B CA 1
ATOM 3892 C C . GLY B 1 176 ? 11.75 -26.391 2.158 1 76.19 176 GLY B C 1
ATOM 3893 O O . GLY B 1 176 ? 11.742 -27.141 1.182 1 76.19 176 GLY B O 1
ATOM 3894 N N . ASP B 1 177 ? 12.688 -26.344 3.053 1 79.31 177 ASP B N 1
ATOM 3895 C CA . ASP B 1 177 ? 13.859 -27.203 2.93 1 79.31 177 ASP B CA 1
ATOM 3896 C C . ASP B 1 177 ? 13.469 -28.672 3.049 1 79.31 177 ASP B C 1
ATOM 3898 O O . ASP B 1 177 ? 14.016 -29.531 2.348 1 79.31 177 ASP B O 1
ATOM 3902 N N . VAL B 1 178 ? 12.609 -28.953 3.902 1 78.38 178 VAL B N 1
ATOM 3903 C CA . VAL B 1 178 ? 12.148 -30.328 4.086 1 78.38 178 VAL B CA 1
ATOM 3904 C C . VAL B 1 178 ? 11.453 -30.812 2.816 1 78.38 178 VAL B C 1
ATOM 3906 O O . VAL B 1 178 ? 11.719 -31.922 2.338 1 78.38 178 VAL B O 1
ATOM 3909 N N . ILE B 1 179 ? 10.633 -30.047 2.199 1 80.19 179 ILE B N 1
ATOM 3910 C CA . ILE B 1 179 ? 9.906 -30.406 0.986 1 80.19 179 ILE B CA 1
ATOM 3911 C C . ILE B 1 179 ? 10.898 -30.594 -0.165 1 80.19 179 ILE B C 1
ATOM 3913 O O . ILE B 1 179 ? 10.805 -31.578 -0.914 1 80.19 179 ILE B O 1
ATOM 3917 N N . ASN B 1 180 ? 11.805 -29.703 -0.225 1 80.81 180 ASN B N 1
ATOM 3918 C CA . ASN B 1 180 ? 12.789 -29.766 -1.303 1 80.81 180 ASN B CA 1
ATOM 3919 C C . ASN B 1 180 ? 13.688 -30.984 -1.168 1 80.81 180 ASN B C 1
ATOM 3921 O O . ASN B 1 180 ? 14.07 -31.594 -2.17 1 80.81 180 ASN B O 1
ATOM 3925 N N . THR B 1 181 ? 14.062 -31.281 0.043 1 80.38 181 THR B N 1
ATOM 3926 C CA . THR B 1 181 ? 14.898 -32.469 0.283 1 80.38 181 THR B CA 1
ATOM 3927 C C . THR B 1 181 ? 14.148 -33.75 -0.088 1 80.38 181 THR B C 1
ATOM 3929 O O . THR B 1 181 ? 14.719 -34.625 -0.733 1 80.38 181 THR B O 1
ATOM 3932 N N . PHE B 1 182 ? 12.914 -33.781 0.217 1 81.69 182 PHE B N 1
ATOM 3933 C CA . PHE B 1 182 ? 12.125 -34.969 -0.097 1 81.69 182 PHE B CA 1
ATOM 3934 C C . PHE B 1 182 ? 11.883 -35.094 -1.597 1 81.69 182 PHE B C 1
ATOM 3936 O O . PHE B 1 182 ? 11.82 -36.188 -2.145 1 81.69 182 PHE B O 1
ATOM 3943 N N . THR B 1 183 ? 11.75 -33.969 -2.213 1 84.31 183 THR B N 1
ATOM 3944 C CA . THR B 1 183 ? 11.539 -33.969 -3.656 1 84.31 183 THR B CA 1
ATOM 3945 C C . THR B 1 183 ? 12.797 -34.406 -4.391 1 84.31 183 THR B C 1
ATOM 3947 O O . THR B 1 183 ? 12.711 -35 -5.473 1 84.31 183 THR B O 1
ATOM 3950 N N . LYS B 1 184 ? 13.906 -34.25 -3.77 1 83.06 184 LYS B N 1
ATOM 3951 C CA . LYS B 1 184 ? 15.156 -34.719 -4.355 1 83.06 184 LYS B CA 1
ATOM 3952 C C . LYS B 1 184 ? 15.375 -36.188 -4.094 1 83.06 184 LYS B C 1
ATOM 3954 O O . LYS B 1 184 ? 15.859 -36.938 -4.965 1 83.06 184 LYS B O 1
ATOM 3959 N N . LEU B 1 185 ? 14.984 -36.656 -2.938 1 84.88 185 LEU B N 1
ATOM 3960 C CA . LEU B 1 185 ? 15.172 -38.031 -2.539 1 84.88 185 LEU B CA 1
ATOM 3961 C C . LEU B 1 185 ? 14.172 -38.938 -3.246 1 84.88 185 LEU B C 1
ATOM 3963 O O . LEU B 1 185 ? 14.516 -40.062 -3.633 1 84.88 185 LEU B O 1
ATOM 3967 N N . ALA B 1 186 ? 12.938 -38.406 -3.354 1 92.69 186 ALA B N 1
ATOM 3968 C CA . ALA B 1 186 ? 11.867 -39.156 -4.008 1 92.69 186 ALA B CA 1
ATOM 3969 C C . ALA B 1 186 ? 11.086 -38.281 -4.973 1 92.69 186 ALA B C 1
ATOM 3971 O O . ALA B 1 186 ? 9.906 -38 -4.754 1 92.69 186 ALA B O 1
ATOM 3972 N N . PRO B 1 187 ? 11.781 -37.969 -6.074 1 92.38 187 PRO B N 1
ATOM 3973 C CA . PRO B 1 187 ? 11.211 -36.969 -6.969 1 92.38 187 PRO B CA 1
ATOM 3974 C C . PRO B 1 187 ? 9.875 -37.375 -7.566 1 92.38 187 PRO B C 1
ATOM 3976 O O . PRO B 1 187 ? 8.945 -36.594 -7.641 1 92.38 187 PRO B O 1
ATOM 3979 N N . TYR B 1 188 ? 9.695 -38.625 -7.992 1 94.81 188 TYR B N 1
ATOM 3980 C CA . TYR B 1 188 ? 8.477 -39.062 -8.664 1 94.81 188 TYR B CA 1
ATOM 3981 C C . TYR B 1 188 ? 7.297 -39.094 -7.699 1 94.81 188 TYR B C 1
ATOM 3983 O O . TYR B 1 188 ? 6.258 -38.469 -7.961 1 94.81 188 TYR B O 1
ATOM 3991 N N . SER B 1 189 ? 7.492 -39.688 -6.582 1 94.69 189 SER B N 1
ATOM 3992 C CA . SER B 1 189 ? 6.406 -39.812 -5.613 1 94.69 189 SER B CA 1
ATOM 3993 C C . SER B 1 189 ? 6.02 -38.438 -5.062 1 94.69 189 SER B C 1
ATOM 3995 O O . SER B 1 189 ? 4.832 -38.125 -4.922 1 94.69 189 SER B O 1
ATOM 3997 N N . MET B 1 190 ? 7.023 -37.656 -4.801 1 94.12 190 MET B N 1
ATOM 3998 C CA . MET B 1 190 ? 6.746 -36.344 -4.188 1 94.12 190 MET B CA 1
ATOM 3999 C C . MET B 1 190 ? 6.074 -35.406 -5.18 1 94.12 190 MET B C 1
ATOM 4001 O O . MET B 1 190 ? 5.152 -34.688 -4.82 1 94.12 190 MET B O 1
ATOM 4005 N N . CYS B 1 191 ? 6.527 -35.406 -6.387 1 95.62 191 CYS B N 1
ATOM 4006 C CA . CYS B 1 191 ? 5.918 -34.562 -7.402 1 95.62 191 CYS B CA 1
ATOM 4007 C C . CYS B 1 191 ? 4.461 -34.938 -7.641 1 95.62 191 CYS B C 1
ATOM 4009 O O . CYS B 1 191 ? 3.602 -34.062 -7.801 1 95.62 191 CYS B O 1
ATOM 4011 N N . ILE B 1 192 ? 4.254 -36.219 -7.598 1 96 192 ILE B N 1
ATOM 4012 C CA . ILE B 1 192 ? 2.895 -36.688 -7.801 1 96 192 ILE B CA 1
ATOM 4013 C C . ILE B 1 192 ? 2 -36.219 -6.652 1 96 192 ILE B C 1
ATOM 4015 O O . ILE B 1 192 ? 0.915 -35.688 -6.883 1 96 192 ILE B O 1
ATOM 4019 N N . LEU B 1 193 ? 2.459 -36.375 -5.473 1 94.81 193 LEU B N 1
ATOM 4020 C CA . LEU B 1 193 ? 1.68 -36 -4.293 1 94.81 193 LEU B CA 1
ATOM 4021 C C . LEU B 1 193 ? 1.425 -34.5 -4.258 1 94.81 193 LEU B C 1
ATOM 4023 O O . LEU B 1 193 ? 0.317 -34.062 -3.939 1 94.81 193 LEU B O 1
ATOM 4027 N N . ILE B 1 194 ? 2.445 -33.719 -4.562 1 94.88 194 ILE B N 1
ATOM 4028 C CA . ILE B 1 194 ? 2.316 -32.281 -4.562 1 94.88 194 ILE B CA 1
ATOM 4029 C C . ILE B 1 194 ? 1.324 -31.844 -5.637 1 94.88 194 ILE B C 1
ATOM 4031 O O . ILE B 1 194 ? 0.434 -31.031 -5.383 1 94.88 194 ILE B O 1
ATOM 4035 N N . ALA B 1 195 ? 1.468 -32.406 -6.77 1 96.56 195 ALA B N 1
ATOM 4036 C CA . ALA B 1 195 ? 0.586 -32.062 -7.883 1 96.56 195 ALA B CA 1
ATOM 4037 C C . ALA B 1 195 ? -0.867 -32.375 -7.555 1 96.56 195 ALA B C 1
ATOM 4039 O O . ALA B 1 195 ? -1.766 -31.594 -7.816 1 96.56 195 ALA B O 1
ATOM 4040 N N . MET B 1 196 ? -1.105 -33.531 -6.984 1 96.19 196 MET B N 1
ATOM 4041 C CA . MET B 1 196 ? -2.459 -33.938 -6.609 1 96.19 196 MET B CA 1
ATOM 4042 C C . MET B 1 196 ? -3.037 -33 -5.562 1 96.19 196 MET B C 1
ATOM 4044 O O . MET B 1 196 ? -4.195 -32.594 -5.66 1 96.19 196 MET B O 1
ATOM 4048 N N . SER B 1 197 ? -2.25 -32.719 -4.629 1 94.12 197 SER B N 1
ATOM 4049 C CA . SER B 1 197 ? -2.705 -31.859 -3.557 1 94.12 197 SER B CA 1
ATOM 4050 C C . SER B 1 197 ? -3.086 -30.469 -4.094 1 94.12 197 SER B C 1
ATOM 4052 O O . SER B 1 197 ? -4.16 -29.953 -3.785 1 94.12 197 SER B O 1
ATOM 4054 N N . PHE B 1 198 ? -2.205 -29.859 -4.906 1 94.62 198 PHE B N 1
ATOM 4055 C CA . PHE B 1 198 ? -2.447 -28.516 -5.434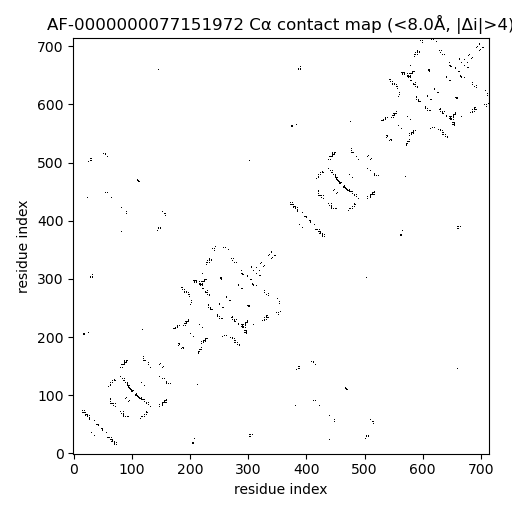 1 94.62 198 PHE B CA 1
ATOM 4056 C C . PHE B 1 198 ? -3.605 -28.531 -6.422 1 94.62 198 PHE B C 1
ATOM 4058 O O . PHE B 1 198 ? -4.34 -27.547 -6.535 1 94.62 198 PHE B O 1
ATOM 4065 N N . ALA B 1 199 ? -3.832 -29.641 -7.07 1 95.69 199 ALA B N 1
ATOM 4066 C CA . ALA B 1 199 ? -4.965 -29.797 -7.98 1 95.69 199 ALA B CA 1
ATOM 4067 C C . ALA B 1 199 ? -6.289 -29.719 -7.227 1 95.69 199 ALA B C 1
ATOM 4069 O O . ALA B 1 199 ? -7.27 -29.156 -7.73 1 95.69 199 ALA B O 1
ATOM 4070 N N . ILE B 1 200 ? -6.277 -30.219 -6.035 1 92.62 200 ILE B N 1
ATOM 4071 C CA . ILE B 1 200 ? -7.48 -30.219 -5.211 1 92.62 200 ILE B CA 1
ATOM 4072 C C . ILE B 1 200 ? -7.645 -28.859 -4.531 1 92.62 200 ILE B C 1
ATOM 4074 O O . ILE B 1 200 ? -8.75 -28.312 -4.473 1 92.62 200 ILE B O 1
ATOM 4078 N N . ILE B 1 201 ? -6.578 -28.328 -4.074 1 88.56 201 ILE B N 1
ATOM 4079 C CA . ILE B 1 201 ? -6.602 -27.078 -3.318 1 88.56 201 ILE B CA 1
ATOM 4080 C C . ILE B 1 201 ? -7.152 -25.953 -4.195 1 88.56 201 ILE B C 1
ATOM 4082 O O . ILE B 1 201 ? -7.898 -25.094 -3.719 1 88.56 201 ILE B O 1
ATOM 4086 N N . ILE B 1 202 ? -6.855 -25.969 -5.469 1 89.81 202 ILE B N 1
ATOM 4087 C CA . ILE B 1 202 ? -7.23 -24.875 -6.355 1 89.81 202 ILE B CA 1
ATOM 4088 C C . ILE B 1 202 ? -8.75 -24.812 -6.477 1 89.81 202 ILE B C 1
ATOM 4090 O O . ILE B 1 202 ? -9.312 -23.734 -6.734 1 89.81 202 ILE B O 1
ATOM 4094 N N . VAL B 1 203 ? -9.516 -25.875 -6.262 1 88.62 203 VAL B N 1
ATOM 4095 C CA . VAL B 1 203 ? -10.969 -25.875 -6.367 1 88.62 203 VAL B CA 1
ATOM 4096 C C . VAL B 1 203 ? -11.586 -25.734 -4.98 1 88.62 203 VAL B C 1
ATOM 4098 O O . VAL B 1 203 ? -12.781 -25.984 -4.797 1 88.62 203 VAL B O 1
ATOM 4101 N N . THR B 1 204 ? -10.844 -25.469 -3.977 1 82.38 204 THR B N 1
ATOM 4102 C CA . THR B 1 204 ? -11.289 -25.109 -2.633 1 82.38 204 THR B CA 1
ATOM 4103 C C . THR B 1 204 ? -11.133 -23.609 -2.395 1 82.38 204 THR B C 1
ATOM 4105 O O . THR B 1 204 ? -10.648 -22.875 -3.262 1 82.38 204 THR B O 1
ATOM 4108 N N . PRO B 1 205 ? -11.57 -23.156 -1.292 1 76.25 205 PRO B N 1
ATOM 4109 C CA . PRO B 1 205 ? -11.461 -21.719 -1.015 1 76.25 205 PRO B CA 1
ATOM 4110 C C . PRO B 1 205 ? -10.031 -21.297 -0.685 1 76.25 205 PRO B C 1
ATOM 4112 O O . PRO B 1 205 ? -9.742 -20.109 -0.581 1 76.25 205 PRO B O 1
ATOM 4115 N N . LEU B 1 206 ? -9.109 -22.188 -0.67 1 76.25 206 LEU B N 1
ATOM 4116 C CA . LEU B 1 206 ? -7.723 -21.891 -0.329 1 76.25 206 LEU B CA 1
ATOM 4117 C C . LEU B 1 206 ? -6.961 -21.375 -1.549 1 76.25 206 LEU B C 1
ATOM 4119 O O . LEU B 1 206 ? -7.227 -21.812 -2.674 1 76.25 206 LEU B O 1
ATOM 4123 N N . SER B 1 207 ? -6.102 -20.5 -1.351 1 77.19 207 SER B N 1
ATOM 4124 C CA . SER B 1 207 ? -5.281 -19.953 -2.428 1 77.19 207 SER B CA 1
ATOM 4125 C C . SER B 1 207 ? -4.012 -20.781 -2.627 1 77.19 207 SER B C 1
ATOM 4127 O O . SER B 1 207 ? -3.17 -20.844 -1.731 1 77.19 207 SER B O 1
ATOM 4129 N N . THR B 1 208 ? -3.887 -21.25 -3.766 1 85.25 208 THR B N 1
ATOM 4130 C CA . THR B 1 208 ? -2.709 -22.047 -4.094 1 85.25 208 THR B CA 1
ATOM 4131 C C . THR B 1 208 ? -1.465 -21.172 -4.168 1 85.25 208 THR B C 1
ATOM 4133 O O . THR B 1 208 ? -0.379 -21.578 -3.76 1 85.25 208 THR B O 1
ATOM 4136 N N . VAL B 1 209 ? -1.651 -19.984 -4.668 1 81.31 209 VAL B N 1
ATOM 4137 C CA . VAL B 1 209 ? -0.527 -19.062 -4.773 1 81.31 209 VAL B CA 1
ATOM 4138 C C . VAL B 1 209 ? -0.025 -18.688 -3.381 1 81.31 209 VAL B C 1
ATOM 4140 O O . VAL B 1 209 ? 1.183 -18.703 -3.127 1 81.31 209 VAL B O 1
ATOM 4143 N N . ALA B 1 210 ? -0.943 -18.406 -2.512 1 76.19 210 ALA B N 1
ATOM 4144 C CA . ALA B 1 210 ? -0.593 -18.047 -1.139 1 76.19 210 ALA B CA 1
ATOM 4145 C C . ALA B 1 210 ? 0.151 -19.188 -0.448 1 76.19 210 ALA B C 1
ATOM 4147 O O . ALA B 1 210 ? 1.138 -18.953 0.255 1 76.19 210 ALA B O 1
ATOM 4148 N N . ILE B 1 211 ? -0.277 -20.391 -0.704 1 80 211 ILE B N 1
ATOM 4149 C CA . ILE B 1 211 ? 0.316 -21.562 -0.054 1 80 211 ILE B CA 1
ATOM 4150 C C . ILE B 1 211 ? 1.717 -21.812 -0.61 1 80 211 ILE B C 1
ATOM 4152 O O . ILE B 1 211 ? 2.666 -22.016 0.149 1 80 211 ILE B O 1
ATOM 4156 N N . SER B 1 212 ? 1.841 -21.766 -1.888 1 86.62 212 SER B N 1
ATOM 4157 C CA . SER B 1 212 ? 3.135 -22 -2.521 1 86.62 212 SER B CA 1
ATOM 4158 C C . SER B 1 212 ? 4.176 -20.984 -2.035 1 86.62 212 SER B C 1
ATOM 4160 O O . SER B 1 212 ? 5.305 -21.375 -1.707 1 86.62 212 SER B O 1
ATOM 4162 N N . VAL B 1 213 ? 3.791 -19.75 -2.004 1 79.56 213 VAL B N 1
ATOM 4163 C CA . VAL B 1 213 ? 4.703 -18.688 -1.588 1 79.56 213 VAL B CA 1
ATOM 4164 C C . VAL B 1 213 ? 4.977 -18.812 -0.09 1 79.56 213 VAL B C 1
ATOM 4166 O O . VAL B 1 213 ? 6.117 -18.641 0.353 1 79.56 213 VAL B O 1
ATOM 4169 N N . ALA B 1 214 ? 3.949 -19.078 0.683 1 75.81 214 ALA B N 1
ATOM 4170 C CA . ALA B 1 214 ? 4.078 -19.156 2.135 1 75.81 214 ALA B CA 1
ATOM 4171 C C . ALA B 1 214 ? 5.059 -20.266 2.539 1 75.81 214 ALA B C 1
ATOM 4173 O O . ALA B 1 214 ? 5.859 -20.078 3.461 1 75.81 214 ALA B O 1
ATOM 4174 N N . ILE B 1 215 ? 5.102 -21.406 1.856 1 78.69 215 ILE B N 1
ATOM 4175 C CA . ILE B 1 215 ? 5.926 -22.531 2.277 1 78.69 215 ILE B CA 1
ATOM 4176 C C . ILE B 1 215 ? 7.234 -22.531 1.491 1 78.69 215 ILE B C 1
ATOM 4178 O O . ILE B 1 215 ? 8.062 -23.438 1.652 1 78.69 215 ILE B O 1
ATOM 4182 N N . GLY B 1 216 ? 7.395 -21.547 0.697 1 82.44 216 GLY B N 1
ATOM 4183 C CA . GLY B 1 216 ? 8.625 -21.453 -0.071 1 82.44 216 GLY B CA 1
ATOM 4184 C C . GLY B 1 216 ? 8.836 -22.625 -1.005 1 82.44 216 GLY B C 1
ATOM 4185 O O . GLY B 1 216 ? 9.945 -23.156 -1.097 1 82.44 216 GLY B O 1
ATOM 4186 N N . LEU B 1 217 ? 7.797 -23.047 -1.62 1 85.94 217 LEU B N 1
ATOM 4187 C CA . LEU B 1 217 ? 7.875 -24.188 -2.514 1 85.94 217 LEU B CA 1
ATOM 4188 C C . LEU B 1 217 ? 8.672 -23.859 -3.771 1 85.94 217 LEU B C 1
ATOM 4190 O O . LEU B 1 217 ? 8.164 -23.156 -4.652 1 85.94 217 LEU B O 1
ATOM 4194 N N . ALA B 1 218 ? 9.906 -24.375 -3.844 1 90.06 218 ALA B N 1
ATOM 4195 C CA . ALA B 1 218 ? 10.766 -24.062 -4.984 1 90.06 218 ALA B CA 1
ATOM 4196 C C . ALA B 1 218 ? 11.203 -25.328 -5.707 1 90.06 218 ALA B C 1
ATOM 4198 O O . ALA B 1 218 ? 10.734 -26.422 -5.379 1 90.06 218 ALA B O 1
ATOM 4199 N N . GLY B 1 219 ? 11.875 -25.156 -6.809 1 90.81 219 GLY B N 1
ATOM 4200 C CA . GLY B 1 219 ? 12.445 -26.281 -7.531 1 90.81 219 GLY B CA 1
ATOM 4201 C C . GLY B 1 219 ? 11.391 -27.156 -8.188 1 90.81 219 GLY B C 1
ATOM 4202 O O . GLY B 1 219 ? 10.422 -26.656 -8.75 1 90.81 219 GLY B O 1
ATOM 4203 N N . MET B 1 220 ? 11.586 -28.438 -8.078 1 93.06 220 MET B N 1
ATOM 4204 C CA . MET B 1 220 ? 10.688 -29.391 -8.719 1 93.06 220 MET B CA 1
ATOM 4205 C C . MET B 1 220 ? 9.32 -29.391 -8.047 1 93.06 220 MET B C 1
ATOM 4207 O O . MET B 1 220 ? 8.297 -29.594 -8.711 1 93.06 220 MET B O 1
ATOM 4211 N N . GLY B 1 221 ? 9.406 -29.125 -6.785 1 93.31 221 GLY B N 1
ATOM 4212 C CA . GLY B 1 221 ? 8.141 -29.047 -6.066 1 93.31 221 GLY B CA 1
ATOM 4213 C C . GLY B 1 221 ? 7.223 -27.969 -6.605 1 93.31 221 GLY B C 1
ATOM 4214 O O . GLY B 1 221 ? 6.023 -28.203 -6.777 1 93.31 221 GLY B O 1
ATOM 4215 N N . SER B 1 222 ? 7.785 -26.812 -6.855 1 94.12 222 SER B N 1
ATOM 4216 C CA . SER B 1 222 ? 7.016 -25.703 -7.398 1 94.12 222 SER B CA 1
ATOM 4217 C C . SER B 1 222 ? 6.477 -26.031 -8.789 1 94.12 222 SER B C 1
ATOM 4219 O O . SER B 1 222 ? 5.324 -25.719 -9.102 1 94.12 222 SER B O 1
ATOM 4221 N N . ALA B 1 223 ? 7.32 -26.609 -9.586 1 94.88 223 ALA B N 1
ATOM 4222 C CA . ALA B 1 223 ? 6.875 -27.016 -10.922 1 94.88 223 ALA B CA 1
ATOM 4223 C C . ALA B 1 223 ? 5.73 -28.031 -10.828 1 94.88 223 ALA B C 1
ATOM 4225 O O . ALA B 1 223 ? 4.762 -27.953 -11.594 1 94.88 223 ALA B O 1
ATOM 4226 N N . ALA B 1 224 ? 5.879 -28.922 -9.922 1 95.94 224 ALA B N 1
ATOM 4227 C CA . ALA B 1 224 ? 4.852 -29.938 -9.727 1 95.94 224 ALA B CA 1
ATOM 4228 C C . ALA B 1 224 ? 3.531 -29.297 -9.297 1 95.94 224 ALA B C 1
ATOM 4230 O O . ALA B 1 224 ? 2.461 -29.703 -9.758 1 95.94 224 ALA B O 1
ATOM 4231 N N . ALA B 1 225 ? 3.623 -28.406 -8.398 1 94.88 225 ALA B N 1
ATOM 4232 C CA . ALA B 1 225 ? 2.426 -27.688 -7.957 1 94.88 225 ALA B CA 1
ATOM 4233 C C . ALA B 1 225 ? 1.744 -26.984 -9.125 1 94.88 225 ALA B C 1
ATOM 4235 O O . ALA B 1 225 ? 0.518 -27.031 -9.258 1 94.88 225 ALA B O 1
ATOM 4236 N N . GLY B 1 226 ? 2.516 -26.328 -9.914 1 94.56 226 GLY B N 1
ATOM 4237 C CA . GLY B 1 226 ? 1.981 -25.688 -11.109 1 94.56 226 GLY B CA 1
ATOM 4238 C C . GLY B 1 226 ? 1.283 -26.656 -12.039 1 94.56 226 GLY B C 1
ATOM 4239 O O . GLY B 1 226 ? 0.242 -26.328 -12.617 1 94.56 226 GLY B O 1
ATOM 4240 N N . PHE B 1 227 ? 1.817 -27.828 -12.195 1 95.12 227 PHE B N 1
ATOM 4241 C CA . PHE B 1 227 ? 1.221 -28.859 -13.039 1 95.12 227 PHE B CA 1
ATOM 4242 C C . PHE B 1 227 ? -0.121 -29.312 -12.477 1 95.12 227 PHE B C 1
ATOM 4244 O O . PHE B 1 227 ? -1.03 -29.656 -13.227 1 95.12 227 PHE B O 1
ATOM 4251 N N . GLY B 1 228 ? -0.165 -29.328 -11.18 1 95.56 228 GLY B N 1
ATOM 4252 C CA . GLY B 1 228 ? -1.447 -29.625 -10.562 1 95.56 228 GLY B CA 1
ATOM 4253 C C . GLY B 1 228 ? -2.564 -28.703 -11.023 1 95.56 228 GLY B C 1
ATOM 4254 O O . GLY B 1 228 ? -3.646 -29.172 -11.383 1 95.56 228 GLY B O 1
ATOM 4255 N N . LEU B 1 229 ? -2.256 -27.5 -11.008 1 94.38 229 LEU B N 1
ATOM 4256 C CA . LEU B 1 229 ? -3.244 -26.516 -11.43 1 94.38 229 LEU B CA 1
ATOM 4257 C C . LEU B 1 229 ? -3.543 -26.641 -12.922 1 94.38 229 LEU B C 1
ATOM 4259 O O . LEU B 1 229 ? -4.703 -26.562 -13.336 1 94.38 229 LEU B O 1
ATOM 4263 N N . ALA B 1 230 ? -2.516 -26.781 -13.68 1 94.38 230 ALA B N 1
ATOM 4264 C CA . ALA B 1 230 ? -2.693 -26.953 -15.117 1 94.38 230 ALA B CA 1
ATOM 4265 C C . ALA B 1 230 ? -3.564 -28.172 -15.422 1 94.38 230 ALA B C 1
ATOM 4267 O O . ALA B 1 230 ? -4.402 -28.125 -16.328 1 94.38 230 ALA B O 1
ATOM 4268 N N . SER B 1 231 ? -3.357 -29.156 -14.711 1 95.75 231 SER B N 1
ATOM 4269 C CA . SER B 1 231 ? -4.113 -30.391 -14.898 1 95.75 231 SER B CA 1
ATOM 4270 C C . SER B 1 231 ? -5.582 -30.203 -14.523 1 95.75 231 SER B C 1
ATOM 4272 O O . SER B 1 231 ? -6.469 -30.734 -15.195 1 95.75 231 SER B O 1
ATOM 4274 N N . THR B 1 232 ? -5.77 -29.516 -13.445 1 95.81 232 THR B N 1
ATOM 4275 C CA . THR B 1 232 ? -7.145 -29.234 -13.047 1 95.81 232 THR B CA 1
ATOM 4276 C C . THR B 1 232 ? -7.855 -28.406 -14.117 1 95.81 232 THR B C 1
ATOM 4278 O O . THR B 1 232 ? -9 -28.703 -14.477 1 95.81 232 THR B O 1
ATOM 4281 N N . ALA B 1 233 ? -7.199 -27.453 -14.602 1 93.5 233 ALA B N 1
ATOM 4282 C CA . ALA B 1 233 ? -7.77 -26.625 -15.664 1 93.5 233 ALA B CA 1
ATOM 4283 C C . ALA B 1 233 ? -8.086 -27.469 -16.891 1 93.5 233 ALA B C 1
ATOM 4285 O O . ALA B 1 233 ? -9.141 -27.312 -17.516 1 93.5 233 ALA B O 1
ATOM 4286 N N . ALA B 1 234 ? -7.23 -28.297 -17.266 1 94.62 234 ALA B N 1
ATOM 4287 C CA . ALA B 1 234 ? -7.387 -29.156 -18.438 1 94.62 234 ALA B CA 1
ATOM 4288 C C . ALA B 1 234 ? -8.586 -30.078 -18.281 1 94.62 234 ALA B C 1
ATOM 4290 O O . ALA B 1 234 ? -9.414 -30.188 -19.188 1 94.62 234 ALA B O 1
ATOM 4291 N N . PHE B 1 235 ? -8.648 -30.719 -17.172 1 95.81 235 PHE B N 1
ATOM 4292 C CA . PHE B 1 235 ? -9.758 -31.641 -16.938 1 95.81 235 PHE B CA 1
ATOM 4293 C C . PHE B 1 235 ? -11.086 -30.906 -16.953 1 95.81 235 PHE B C 1
ATOM 4295 O O . PHE B 1 235 ? -12.039 -31.328 -17.625 1 95.81 235 PHE B O 1
ATOM 4302 N N . LEU B 1 236 ? -11.172 -29.812 -16.25 1 93.56 236 LEU B N 1
ATOM 4303 C CA . LEU B 1 236 ? -12.422 -29.062 -16.141 1 93.56 236 LEU B CA 1
ATOM 4304 C C . LEU B 1 236 ? -12.805 -28.438 -17.469 1 93.56 236 LEU B C 1
ATOM 4306 O O . LEU B 1 236 ? -13.992 -28.266 -17.766 1 93.56 236 LEU B O 1
ATOM 4310 N N . PHE B 1 237 ? -11.789 -28.062 -18.188 1 92.88 237 PHE B N 1
ATOM 4311 C CA . PHE B 1 237 ? -12.039 -27.578 -19.547 1 92.88 237 PHE B CA 1
ATOM 4312 C C . PHE B 1 237 ? -12.836 -28.594 -20.359 1 92.88 237 PHE B C 1
ATOM 4314 O O . PHE B 1 237 ? -13.867 -28.25 -20.938 1 92.88 237 PHE B O 1
ATOM 4321 N N . TRP B 1 238 ? -12.43 -29.812 -20.359 1 93.5 238 TRP B N 1
ATOM 4322 C CA . TRP B 1 238 ? -13.102 -30.875 -21.109 1 93.5 238 TRP B CA 1
ATOM 4323 C C . TRP B 1 238 ? -14.445 -31.219 -20.469 1 93.5 238 TRP B C 1
ATOM 4325 O O . TRP B 1 238 ? -15.422 -31.484 -21.188 1 93.5 238 TRP B O 1
ATOM 4335 N N . ALA B 1 239 ? -14.438 -31.219 -19.156 1 92.5 239 ALA B N 1
ATOM 4336 C CA . ALA B 1 239 ? -15.625 -31.641 -18.438 1 92.5 239 ALA B CA 1
ATOM 4337 C C . ALA B 1 239 ? -16.766 -30.656 -18.625 1 92.5 239 ALA B C 1
ATOM 4339 O O . ALA B 1 239 ? -17.938 -31.031 -18.625 1 92.5 239 ALA B O 1
ATOM 4340 N N . THR B 1 240 ? -16.422 -29.406 -18.891 1 90.62 240 THR B N 1
ATOM 4341 C CA . THR B 1 240 ? -17.453 -28.391 -19.016 1 90.62 240 THR B CA 1
ATOM 4342 C C . THR B 1 240 ? -17.797 -28.141 -20.484 1 90.62 240 THR B C 1
ATOM 4344 O O . THR B 1 240 ? -18.828 -27.516 -20.797 1 90.62 240 THR B O 1
ATOM 4347 N N . LEU B 1 241 ? -16.984 -28.375 -21.484 1 87.75 241 LEU B N 1
ATOM 4348 C CA . LEU B 1 241 ? -17.062 -28.031 -22.906 1 87.75 241 LEU B CA 1
ATOM 4349 C C . LEU B 1 241 ? -18.438 -28.344 -23.469 1 87.75 241 LEU B C 1
ATOM 4351 O O . LEU B 1 241 ? -19 -27.562 -24.219 1 87.75 241 LEU B O 1
ATOM 4355 N N . LYS B 1 242 ? -19.281 -29.438 -23.094 1 82.38 242 LYS B N 1
ATOM 4356 C CA . LYS B 1 242 ? -20.562 -29.797 -23.703 1 82.38 242 LYS B CA 1
ATOM 4357 C C . LYS B 1 242 ? -21.719 -29.562 -22.719 1 82.38 242 LYS B C 1
ATOM 4359 O O . LYS B 1 242 ? -22.875 -29.719 -23.094 1 82.38 242 LYS B O 1
ATOM 4364 N N . VAL B 1 243 ? -21.359 -29.031 -21.688 1 85.25 243 VAL B N 1
ATOM 4365 C CA . VAL B 1 243 ? -22.422 -28.953 -20.703 1 85.25 243 VAL B CA 1
ATOM 4366 C C . VAL B 1 243 ? -22.625 -27.484 -20.281 1 85.25 243 VAL B C 1
ATOM 4368 O O . VAL B 1 243 ? -23.656 -27.141 -19.703 1 85.25 243 VAL B O 1
ATOM 4371 N N . ASP B 1 244 ? -21.625 -26.688 -20.609 1 86.56 244 ASP B N 1
ATOM 4372 C CA . ASP B 1 244 ? -21.688 -25.281 -20.203 1 86.56 244 ASP B CA 1
ATOM 4373 C C . ASP B 1 244 ? -21.375 -24.359 -21.375 1 86.56 244 ASP B C 1
ATOM 4375 O O . ASP B 1 244 ? -21.016 -24.812 -22.453 1 86.56 244 ASP B O 1
ATOM 4379 N N . LYS B 1 245 ? -21.641 -23.094 -21.234 1 83.06 245 LYS B N 1
ATOM 4380 C CA . LYS B 1 245 ? -21.359 -22.094 -22.25 1 83.06 245 LYS B CA 1
ATOM 4381 C C . LYS B 1 245 ? -19.859 -22.016 -22.531 1 83.06 245 LYS B C 1
ATOM 4383 O O . LYS B 1 245 ? -19.047 -22.266 -21.656 1 83.06 245 LYS B O 1
ATOM 4388 N N . PRO B 1 246 ? -19.453 -21.688 -23.734 1 84.25 246 PRO B N 1
ATOM 4389 C CA . PRO B 1 246 ? -18.047 -21.625 -24.109 1 84.25 246 PRO B CA 1
ATOM 4390 C C . PRO B 1 246 ? -17.25 -20.625 -23.281 1 84.25 246 PRO B C 1
ATOM 4392 O O . PRO B 1 246 ? -16.031 -20.781 -23.109 1 84.25 246 PRO B O 1
ATOM 4395 N N . GLY B 1 247 ? -17.859 -19.656 -22.781 1 77.94 247 GLY B N 1
ATOM 4396 C CA . GLY B 1 247 ? -17.188 -18.688 -21.953 1 77.94 247 GLY B CA 1
ATOM 4397 C C . GLY B 1 247 ? -16.562 -19.297 -20.719 1 77.94 247 GLY B C 1
ATOM 4398 O O . GLY B 1 247 ? -15.5 -18.859 -20.25 1 77.94 247 GLY B O 1
ATOM 4399 N N . VAL B 1 248 ? -17.141 -20.328 -20.25 1 81 248 VAL B N 1
ATOM 4400 C CA . VAL B 1 248 ? -16.672 -21 -19.031 1 81 248 VAL B CA 1
ATOM 4401 C C . VAL B 1 248 ? -15.344 -21.703 -19.312 1 81 248 VAL B C 1
ATOM 4403 O O . VAL B 1 248 ? -14.414 -21.641 -18.516 1 81 248 VAL B O 1
ATOM 4406 N N . GLN B 1 249 ? -15.203 -22.312 -20.469 1 86.25 249 GLN B N 1
ATOM 4407 C CA . GLN B 1 249 ? -13.977 -23.016 -20.844 1 86.25 249 GLN B CA 1
ATOM 4408 C C . GLN B 1 249 ? -12.812 -22.047 -21.016 1 86.25 249 GLN B C 1
ATOM 4410 O O . GLN B 1 249 ? -11.695 -22.312 -20.578 1 86.25 249 GLN B O 1
ATOM 4415 N N . VAL B 1 250 ? -13.18 -20.984 -21.562 1 81 250 VAL B N 1
ATOM 4416 C CA . VAL B 1 250 ? -12.148 -19.969 -21.781 1 81 250 VAL B CA 1
ATOM 4417 C C . VAL B 1 250 ? -11.68 -19.406 -20.438 1 81 250 VAL B C 1
ATOM 4419 O O . VAL B 1 250 ? -10.484 -19.188 -20.234 1 81 250 VAL B O 1
ATOM 4422 N N . ALA B 1 251 ? -12.641 -19.203 -19.594 1 77 251 ALA B N 1
ATOM 4423 C CA . ALA B 1 251 ? -12.32 -18.688 -18.266 1 77 251 ALA B CA 1
ATOM 4424 C C . ALA B 1 251 ? -11.43 -19.656 -17.5 1 77 251 ALA B C 1
ATOM 4426 O O . ALA B 1 251 ? -10.461 -19.234 -16.859 1 77 251 ALA B O 1
ATOM 4427 N N . ILE B 1 252 ? -11.711 -20.891 -17.625 1 83.94 252 ILE B N 1
ATOM 4428 C CA . ILE B 1 252 ? -10.953 -21.922 -16.922 1 83.94 252 ILE B CA 1
ATOM 4429 C C . ILE B 1 252 ? -9.539 -22 -17.5 1 83.94 252 ILE B C 1
ATOM 4431 O O . ILE B 1 252 ? -8.562 -22.078 -16.75 1 83.94 252 ILE B O 1
ATOM 4435 N N . PHE B 1 253 ? -9.492 -21.938 -18.781 1 81 253 PHE B N 1
ATOM 4436 C CA . PHE B 1 253 ? -8.203 -22 -19.453 1 81 253 PHE B CA 1
ATOM 4437 C C . PHE B 1 253 ? -7.32 -20.812 -19.047 1 81 253 PHE B C 1
ATOM 4439 O O . PHE B 1 253 ? -6.105 -20.969 -18.922 1 81 253 PHE B O 1
ATOM 4446 N N . LEU B 1 254 ? -8 -19.766 -18.719 1 73.31 254 LEU B N 1
ATOM 4447 C CA . LEU B 1 254 ? -7.258 -18.562 -18.375 1 73.31 254 LEU B CA 1
ATOM 4448 C C . LEU B 1 254 ? -6.969 -18.5 -16.875 1 73.31 254 LEU B C 1
ATOM 4450 O O . LEU B 1 254 ? -6.305 -17.562 -16.406 1 73.31 254 LEU B O 1
ATOM 4454 N N . GLY B 1 255 ? -7.434 -19.453 -16.188 1 72 255 GLY B N 1
ATOM 4455 C CA . GLY B 1 255 ? -6.984 -19.578 -14.805 1 72 255 GLY B CA 1
ATOM 4456 C C . GLY B 1 255 ? -8.094 -19.344 -13.797 1 72 255 GLY B C 1
ATOM 4457 O O . GLY B 1 255 ? -7.844 -19.281 -12.594 1 72 255 GLY B O 1
ATOM 4458 N N . VAL B 1 256 ? -9.336 -19.078 -14.281 1 73.19 256 VAL B N 1
ATOM 4459 C CA . VAL B 1 256 ? -10.445 -18.891 -13.352 1 73.19 256 VAL B CA 1
ATOM 4460 C C . VAL B 1 256 ? -11.039 -20.234 -12.961 1 73.19 256 VAL B C 1
ATOM 4462 O O . VAL B 1 256 ? -12.227 -20.484 -13.148 1 73.19 256 VAL B O 1
ATOM 4465 N N . ILE B 1 257 ? -10.203 -20.969 -12.32 1 84.75 257 ILE B N 1
ATOM 4466 C CA . ILE B 1 257 ? -10.562 -22.344 -11.961 1 84.75 257 ILE B CA 1
ATOM 4467 C C . ILE B 1 257 ? -11.484 -22.328 -10.742 1 84.75 257 ILE B C 1
ATOM 4469 O O . ILE B 1 257 ? -12.336 -23.203 -10.594 1 84.75 257 ILE B O 1
ATOM 4473 N N . LYS B 1 258 ? -11.445 -21.281 -9.984 1 75.19 258 LYS B N 1
ATOM 4474 C CA . LYS B 1 258 ? -12.172 -21.203 -8.727 1 75.19 258 LYS B CA 1
ATOM 4475 C C . LYS B 1 258 ? -13.672 -21.062 -8.961 1 75.19 258 LYS B C 1
ATOM 4477 O O . LYS B 1 258 ? -14.477 -21.312 -8.062 1 75.19 258 LYS B O 1
ATOM 4482 N N . MET B 1 259 ? -14 -20.719 -10.164 1 76.19 259 MET B N 1
ATOM 4483 C CA . MET B 1 259 ? -15.422 -20.609 -10.477 1 76.19 259 MET B CA 1
ATOM 4484 C C . MET B 1 259 ? -16.125 -21.969 -10.312 1 76.19 259 MET B C 1
ATOM 4486 O O . MET B 1 259 ? -17.328 -22.016 -10.117 1 76.19 259 MET B O 1
ATOM 4490 N N . MET B 1 260 ? -15.289 -23.047 -10.281 1 84.25 260 MET B N 1
ATOM 4491 C CA . MET B 1 260 ? -15.852 -24.391 -10.188 1 84.25 260 MET B CA 1
ATOM 4492 C C . MET B 1 260 ? -15.852 -24.875 -8.734 1 84.25 260 MET B C 1
ATOM 4494 O O . MET B 1 260 ? -16.203 -26.016 -8.461 1 84.25 260 MET B O 1
ATOM 4498 N N . MET B 1 261 ? -15.547 -24 -7.828 1 84.31 261 MET B N 1
ATOM 4499 C CA . MET B 1 261 ? -15.469 -24.344 -6.41 1 84.31 261 MET B CA 1
ATOM 4500 C C . MET B 1 261 ? -16.812 -24.844 -5.898 1 84.31 261 MET B C 1
ATOM 4502 O O . MET B 1 261 ? -16.891 -25.859 -5.219 1 84.31 261 MET B O 1
ATOM 4506 N N . PRO B 1 262 ? -17.922 -24.172 -6.23 1 81.62 262 PRO B N 1
ATOM 4507 C CA . PRO B 1 262 ? -19.203 -24.656 -5.746 1 81.62 262 PRO B CA 1
ATOM 4508 C C . PRO B 1 262 ? -19.516 -26.078 -6.223 1 81.62 262 PRO B C 1
ATOM 4510 O O . PRO B 1 262 ? -20.094 -26.875 -5.473 1 81.62 262 PRO B O 1
ATOM 4513 N N . ASN B 1 263 ? -19.141 -26.406 -7.414 1 87.38 263 ASN B N 1
ATOM 4514 C CA . ASN B 1 263 ? -19.344 -27.75 -7.945 1 87.38 263 ASN B CA 1
ATOM 4515 C C . ASN B 1 263 ? -18.562 -28.781 -7.148 1 87.38 263 ASN B C 1
ATOM 4517 O O . ASN B 1 263 ? -19.078 -29.875 -6.855 1 87.38 263 ASN B O 1
ATOM 4521 N N . PHE B 1 264 ? -17.375 -28.406 -6.836 1 89.5 264 PHE B N 1
ATOM 4522 C CA . PHE B 1 264 ? -16.531 -29.312 -6.078 1 89.5 264 PHE B CA 1
ATOM 4523 C C . PHE B 1 264 ? -17.078 -29.5 -4.664 1 89.5 264 PHE B C 1
ATOM 4525 O O . PHE B 1 264 ? -17.062 -30.625 -4.133 1 89.5 264 PHE B O 1
ATOM 4532 N N . LEU B 1 265 ? -17.516 -28.406 -4.086 1 83.56 265 LEU B N 1
ATOM 4533 C CA . LEU B 1 265 ? -18.047 -28.484 -2.732 1 83.56 265 LEU B CA 1
ATOM 4534 C C . LEU B 1 265 ? -19.344 -29.297 -2.711 1 83.56 265 LEU B C 1
ATOM 4536 O O . LEU B 1 265 ? -19.625 -30 -1.739 1 83.56 265 LEU B O 1
ATOM 4540 N N . ARG B 1 266 ? -20.156 -29.203 -3.76 1 83.88 266 ARG B N 1
ATOM 4541 C CA . ARG B 1 266 ? -21.406 -29.953 -3.877 1 83.88 266 ARG B CA 1
ATOM 4542 C C . ARG B 1 266 ? -21.141 -31.422 -4.199 1 83.88 266 ARG B C 1
ATOM 4544 O O . ARG B 1 266 ? -21.828 -32.312 -3.711 1 83.88 266 ARG B O 1
ATOM 4551 N N . TYR B 1 267 ? -20.109 -31.625 -5.047 1 88.94 267 TYR B N 1
ATOM 4552 C CA . TYR B 1 267 ? -19.75 -32.969 -5.473 1 88.94 267 TYR B CA 1
ATOM 4553 C C . TYR B 1 267 ? -18.25 -33.219 -5.332 1 88.94 267 TYR B C 1
ATOM 4555 O O . TYR B 1 267 ? -17.531 -33.281 -6.328 1 88.94 267 TYR B O 1
ATOM 4563 N N . PRO B 1 268 ? -17.719 -33.531 -4.164 1 89.56 268 PRO B N 1
ATOM 4564 C CA . PRO B 1 268 ? -16.297 -33.688 -3.922 1 89.56 268 PRO B CA 1
ATOM 4565 C C . PRO B 1 268 ? -15.664 -34.812 -4.734 1 89.56 268 PRO B C 1
ATOM 4567 O O . PRO B 1 268 ? -14.453 -34.812 -4.949 1 89.56 268 PRO B O 1
ATOM 4570 N N . VAL B 1 269 ? -16.484 -35.625 -5.293 1 89.31 269 VAL B N 1
ATOM 4571 C CA . VAL B 1 269 ? -16 -36.781 -6.043 1 89.31 269 VAL B CA 1
ATOM 4572 C C . VAL B 1 269 ? -15.328 -36.312 -7.332 1 89.31 269 VAL B C 1
ATOM 4574 O O . VAL B 1 269 ? -14.492 -37.031 -7.895 1 89.31 269 VAL B O 1
ATOM 4577 N N . ILE B 1 270 ? -15.594 -35.125 -7.754 1 90.88 270 ILE B N 1
ATOM 4578 C CA . ILE B 1 270 ? -14.977 -34.625 -8.969 1 90.88 270 ILE B CA 1
ATOM 4579 C C . ILE B 1 270 ? -13.469 -34.469 -8.766 1 90.88 270 ILE B C 1
ATOM 4581 O O . ILE B 1 270 ? -12.711 -34.375 -9.727 1 90.88 270 ILE B O 1
ATOM 4585 N N . GLY B 1 271 ? -13.055 -34.469 -7.477 1 93 271 GLY B N 1
ATOM 4586 C CA . GLY B 1 271 ? -11.648 -34.375 -7.129 1 93 271 GLY B CA 1
ATOM 4587 C C . GLY B 1 271 ? -10.82 -35.562 -7.59 1 93 271 GLY B C 1
ATOM 4588 O O . GLY B 1 271 ? -9.625 -35.438 -7.848 1 93 271 GLY B O 1
ATOM 4589 N N . ILE B 1 272 ? -11.445 -36.688 -7.758 1 93.5 272 ILE B N 1
ATOM 4590 C CA . ILE B 1 272 ? -10.727 -37.906 -8.094 1 93.5 272 ILE B CA 1
ATOM 4591 C C . ILE B 1 272 ? -10.148 -37.781 -9.5 1 93.5 272 ILE B C 1
ATOM 4593 O O . ILE B 1 272 ? -8.938 -37.938 -9.695 1 93.5 272 ILE B O 1
ATOM 4597 N N . PRO B 1 273 ? -11.016 -37.5 -10.5 1 94.69 273 PRO B N 1
ATOM 4598 C CA . PRO B 1 273 ? -10.422 -37.344 -11.828 1 94.69 273 PRO B CA 1
ATOM 4599 C C . PRO B 1 273 ? -9.445 -36.188 -11.906 1 94.69 273 PRO B C 1
ATOM 4601 O O . PRO B 1 273 ? -8.469 -36.25 -12.656 1 94.69 273 PRO B O 1
ATOM 4604 N N . ILE B 1 274 ? -9.664 -35.125 -11.172 1 95.44 274 ILE B N 1
ATOM 4605 C CA . ILE B 1 274 ? -8.766 -34 -11.125 1 95.44 274 ILE B CA 1
ATOM 4606 C C . ILE B 1 274 ? -7.398 -34.438 -10.609 1 95.44 274 ILE B C 1
ATOM 4608 O O . ILE B 1 274 ? -6.371 -34.125 -11.227 1 95.44 274 ILE B O 1
ATOM 4612 N N . ALA B 1 275 ? -7.398 -35.156 -9.492 1 96.12 275 ALA B N 1
ATOM 4613 C CA . ALA B 1 275 ? -6.164 -35.625 -8.859 1 96.12 275 ALA B CA 1
ATOM 4614 C C . ALA B 1 275 ? -5.418 -36.594 -9.758 1 96.12 275 ALA B C 1
ATOM 4616 O O . ALA B 1 275 ? -4.188 -36.562 -9.844 1 96.12 275 ALA B O 1
ATOM 4617 N N . LEU B 1 276 ? -6.141 -37.438 -10.422 1 96.69 276 LEU B N 1
ATOM 4618 C CA . LEU B 1 276 ? -5.516 -38.438 -11.289 1 96.69 276 LEU B CA 1
ATOM 4619 C C . LEU B 1 276 ? -4.902 -37.75 -12.516 1 96.69 276 LEU B C 1
ATOM 4621 O O . LEU B 1 276 ? -3.838 -38.188 -12.984 1 96.69 276 LEU B O 1
ATOM 4625 N N . THR B 1 277 ? -5.625 -36.812 -13.047 1 97.25 277 THR B N 1
ATOM 4626 C CA . THR B 1 277 ? -5.059 -36.062 -14.156 1 97.25 277 THR B CA 1
ATOM 4627 C C . THR B 1 277 ? -3.732 -35.406 -13.75 1 97.25 277 THR B C 1
ATOM 4629 O O . THR B 1 277 ? -2.766 -35.438 -14.516 1 97.25 277 THR B O 1
ATOM 4632 N N . ALA B 1 278 ? -3.697 -34.875 -12.555 1 97.38 278 ALA B N 1
ATOM 4633 C CA . ALA B 1 278 ? -2.494 -34.219 -12.047 1 97.38 278 ALA B CA 1
ATOM 4634 C C . ALA B 1 278 ? -1.375 -35.219 -11.82 1 97.38 278 ALA B C 1
ATOM 4636 O O . ALA B 1 278 ? -0.212 -34.969 -12.125 1 97.38 278 ALA B O 1
ATOM 4637 N N . ALA B 1 279 ? -1.714 -36.406 -11.297 1 96.81 279 ALA B N 1
ATOM 4638 C CA . ALA B 1 279 ? -0.739 -37.438 -10.977 1 96.81 279 ALA B CA 1
ATOM 4639 C C . ALA B 1 279 ? -0.002 -37.906 -12.234 1 96.81 279 ALA B C 1
ATOM 4641 O O . ALA B 1 279 ? 1.218 -38.094 -12.219 1 96.81 279 ALA B O 1
ATOM 4642 N N . ILE B 1 280 ? -0.717 -38.062 -13.289 1 96.62 280 ILE B N 1
ATOM 4643 C CA . ILE B 1 280 ? -0.145 -38.562 -14.523 1 96.62 280 ILE B CA 1
ATOM 4644 C C . ILE B 1 280 ? 0.612 -37.469 -15.258 1 96.62 280 ILE B C 1
ATOM 4646 O O . ILE B 1 280 ? 1.73 -37.688 -15.734 1 96.62 280 ILE B O 1
ATOM 4650 N N . SER B 1 281 ? 0.042 -36.312 -15.312 1 96.06 281 SER B N 1
ATOM 4651 C CA . SER B 1 281 ? 0.617 -35.219 -16.078 1 96.06 281 SER B CA 1
ATOM 4652 C C . SER B 1 281 ? 1.92 -34.75 -15.461 1 96.06 281 SER B C 1
ATOM 4654 O O . SER B 1 281 ? 2.82 -34.281 -16.172 1 96.06 281 SER B O 1
ATOM 4656 N N . THR B 1 282 ? 2.016 -34.812 -14.156 1 95.94 282 THR B N 1
ATOM 4657 C CA . THR B 1 282 ? 3.148 -34.25 -13.438 1 95.94 282 THR B CA 1
ATOM 4658 C C . THR B 1 282 ? 4.406 -35.094 -13.648 1 95.94 282 THR B C 1
ATOM 4660 O O . THR B 1 282 ? 5.516 -34.625 -13.359 1 95.94 282 THR B O 1
ATOM 4663 N N . LEU B 1 283 ? 4.348 -36.25 -14.219 1 95.81 283 LEU B N 1
ATOM 4664 C CA . LEU B 1 283 ? 5.488 -37.156 -14.406 1 95.81 283 LEU B CA 1
ATOM 4665 C C . LEU B 1 283 ? 6.535 -36.5 -15.312 1 95.81 283 LEU B C 1
ATOM 4667 O O . LEU B 1 283 ? 7.711 -36.875 -15.258 1 95.81 283 LEU B O 1
ATOM 4671 N N . SER B 1 284 ? 6.148 -35.594 -16.047 1 94.25 284 SER B N 1
ATOM 4672 C CA . SER B 1 284 ? 7.074 -34.875 -16.922 1 94.25 284 SER B CA 1
ATOM 4673 C C . SER B 1 284 ? 8.047 -34.031 -16.125 1 94.25 284 SER B C 1
ATOM 4675 O O . SER B 1 284 ? 9.156 -33.719 -16.578 1 94.25 284 SER B O 1
ATOM 4677 N N . VAL B 1 285 ? 7.691 -33.656 -14.906 1 93.88 285 VAL B N 1
ATOM 4678 C CA . VAL B 1 285 ? 8.484 -32.75 -14.102 1 93.88 285 VAL B CA 1
ATOM 4679 C C . VAL B 1 285 ? 9.781 -33.438 -13.664 1 93.88 285 VAL B C 1
ATOM 4681 O O . VAL B 1 285 ? 10.875 -32.938 -13.945 1 93.88 285 VAL B O 1
ATOM 4684 N N . PRO B 1 286 ? 9.672 -34.594 -12.984 1 93.44 286 PRO B N 1
ATOM 4685 C CA . PRO B 1 286 ? 10.93 -35.219 -12.594 1 93.44 286 PRO B CA 1
ATOM 4686 C C . PRO B 1 286 ? 11.703 -35.781 -13.781 1 93.44 286 PRO B C 1
ATOM 4688 O O . PRO B 1 286 ? 12.93 -35.875 -13.742 1 93.44 286 PRO B O 1
ATOM 4691 N N . ILE B 1 287 ? 11.062 -36.188 -14.867 1 93.94 287 ILE B N 1
ATOM 4692 C CA . ILE B 1 287 ? 11.719 -36.75 -16.047 1 93.94 287 ILE B CA 1
ATOM 4693 C C . ILE B 1 287 ? 12.578 -35.688 -16.719 1 93.94 287 ILE B C 1
ATOM 4695 O O . ILE B 1 287 ? 13.711 -35.969 -17.125 1 93.94 287 ILE B O 1
ATOM 4699 N N . LEU B 1 288 ? 12.086 -34.469 -16.766 1 94.62 288 LEU B N 1
ATOM 4700 C CA . LEU B 1 288 ? 12.766 -33.406 -17.516 1 94.62 288 LEU B CA 1
ATOM 4701 C C . LEU B 1 288 ? 13.484 -32.438 -16.562 1 94.62 288 LEU B C 1
ATOM 4703 O O . LEU B 1 288 ? 14.242 -31.578 -17 1 94.62 288 LEU B O 1
ATOM 4707 N N . GLY B 1 289 ? 13.211 -32.594 -15.336 1 92.38 289 GLY B N 1
ATOM 4708 C CA . GLY B 1 289 ? 13.883 -31.75 -14.344 1 92.38 289 GLY B CA 1
ATOM 4709 C C . GLY B 1 289 ? 13.398 -30.312 -14.352 1 92.38 289 GLY B C 1
ATOM 4710 O O . GLY B 1 289 ? 14.203 -29.375 -14.242 1 92.38 289 GLY B O 1
ATOM 4711 N N . MET B 1 290 ? 12.164 -30.156 -14.516 1 93.19 290 MET B N 1
ATOM 4712 C CA . MET B 1 290 ? 11.617 -28.812 -14.539 1 93.19 290 MET B CA 1
ATOM 4713 C C . MET B 1 290 ? 11.594 -28.203 -13.141 1 93.19 290 MET B C 1
ATOM 4715 O O . MET B 1 290 ? 11.352 -28.906 -12.164 1 93.19 290 MET B O 1
ATOM 4719 N N . GLN B 1 291 ? 11.859 -26.891 -13.133 1 93.25 291 GLN B N 1
ATOM 4720 C CA . GLN B 1 291 ? 11.938 -26.188 -11.867 1 93.25 291 GLN B CA 1
ATOM 4721 C C . GLN B 1 291 ? 11.047 -24.938 -11.875 1 93.25 291 GLN B C 1
ATOM 4723 O O . GLN B 1 291 ? 10.656 -24.469 -12.945 1 93.25 291 GLN B O 1
ATOM 4728 N N . GLY B 1 292 ? 10.648 -24.562 -10.688 1 90.88 292 GLY B N 1
ATOM 4729 C CA . GLY B 1 292 ? 9.875 -23.344 -10.523 1 90.88 292 GLY B CA 1
ATOM 4730 C C . GLY B 1 292 ? 10.289 -22.547 -9.305 1 90.88 292 GLY B C 1
ATOM 4731 O O . GLY B 1 292 ? 11.32 -22.828 -8.688 1 90.88 292 GLY B O 1
ATOM 4732 N N . THR B 1 293 ? 9.594 -21.469 -9.086 1 87.19 293 THR B N 1
ATOM 4733 C CA . THR B 1 293 ? 9.805 -20.578 -7.945 1 87.19 293 THR B CA 1
ATOM 4734 C C . THR B 1 293 ? 8.586 -20.594 -7.023 1 87.19 293 THR B C 1
ATOM 4736 O O . THR B 1 293 ? 7.504 -21.016 -7.422 1 87.19 293 THR B O 1
ATOM 4739 N N . PRO B 1 294 ? 8.805 -20.266 -5.832 1 84.88 294 PRO B N 1
ATOM 4740 C CA . PRO B 1 294 ? 7.648 -20.172 -4.934 1 84.88 294 PRO B CA 1
ATOM 4741 C C . PRO B 1 294 ? 6.508 -19.344 -5.52 1 84.88 294 PRO B C 1
ATOM 4743 O O . PRO B 1 294 ? 5.336 -19.688 -5.336 1 84.88 294 PRO B O 1
ATOM 4746 N N . ALA B 1 295 ? 6.805 -18.375 -6.289 1 77.25 295 ALA B N 1
ATOM 4747 C CA . ALA B 1 295 ? 5.793 -17.5 -6.891 1 77.25 295 ALA B CA 1
ATOM 4748 C C . ALA B 1 295 ? 5.062 -18.219 -8.023 1 77.25 295 ALA B C 1
ATOM 4750 O O . ALA B 1 295 ? 3.867 -18 -8.234 1 77.25 295 ALA B O 1
ATOM 4751 N N . SER B 1 296 ? 5.691 -19.078 -8.695 1 86.62 296 SER B N 1
ATOM 4752 C CA . SER B 1 296 ? 5.113 -19.688 -9.883 1 86.62 296 SER B CA 1
ATOM 4753 C C . SER B 1 296 ? 4.309 -20.938 -9.539 1 86.62 296 SER B C 1
ATOM 4755 O O . SER B 1 296 ? 3.445 -21.359 -10.305 1 86.62 296 SER B O 1
ATOM 4757 N N . GLY B 1 297 ? 4.598 -21.531 -8.422 1 88.25 297 GLY B N 1
ATOM 4758 C CA . GLY B 1 297 ? 3.996 -22.812 -8.062 1 88.25 297 GLY B CA 1
ATOM 4759 C C . GLY B 1 297 ? 2.484 -22.75 -7.953 1 88.25 297 GLY B C 1
ATOM 4760 O O . GLY B 1 297 ? 1.8 -23.75 -8.164 1 88.25 297 GLY B O 1
ATOM 4761 N N . GLY B 1 298 ? 1.955 -21.656 -7.684 1 85.5 298 GLY B N 1
ATOM 4762 C CA . GLY B 1 298 ? 0.524 -21.562 -7.441 1 85.5 298 GLY B CA 1
ATOM 4763 C C . GLY B 1 298 ? -0.245 -20.984 -8.617 1 85.5 298 GLY B C 1
ATOM 4764 O O . GLY B 1 298 ? -1.443 -20.719 -8.516 1 85.5 298 GLY B O 1
ATOM 4765 N N . PHE B 1 299 ? 0.319 -20.891 -9.797 1 83.44 299 PHE B N 1
ATOM 4766 C CA . PHE B 1 299 ? -0.361 -20.203 -10.891 1 83.44 299 PHE B CA 1
ATOM 4767 C C . PHE B 1 299 ? -0.744 -21.188 -11.984 1 83.44 299 PHE B C 1
ATOM 4769 O O . PHE B 1 299 ? -1.753 -21.016 -12.672 1 83.44 299 PHE B O 1
ATOM 4776 N N . GLY B 1 300 ? 0.044 -22.234 -12.227 1 88.12 300 GLY B N 1
ATOM 4777 C CA . GLY B 1 300 ? -0.237 -23.141 -13.328 1 88.12 300 GLY B CA 1
ATOM 4778 C C . GLY B 1 300 ? -0.204 -22.469 -14.688 1 88.12 300 GLY B C 1
ATOM 4779 O O . GLY B 1 300 ? 0.763 -21.766 -15.016 1 88.12 300 GLY B O 1
ATOM 4780 N N . LEU B 1 301 ? -1.257 -22.562 -15.422 1 85.31 301 LEU B N 1
ATOM 4781 C CA . LEU B 1 301 ? -1.28 -22.031 -16.781 1 85.31 301 LEU B CA 1
ATOM 4782 C C . LEU B 1 301 ? -1.751 -20.578 -16.781 1 85.31 301 LEU B C 1
ATOM 4784 O O . LEU B 1 301 ? -1.712 -19.922 -17.828 1 85.31 301 LEU B O 1
ATOM 4788 N N . ILE B 1 302 ? -2.186 -20.094 -15.68 1 76.06 302 ILE B N 1
ATOM 4789 C CA . ILE B 1 302 ? -2.613 -18.703 -15.594 1 76.06 302 ILE B CA 1
ATOM 4790 C C . ILE B 1 302 ? -1.463 -17.781 -15.992 1 76.06 302 ILE B C 1
ATOM 4792 O O . ILE B 1 302 ? -0.416 -17.766 -15.344 1 76.06 302 ILE B O 1
ATOM 4796 N N . GLY B 1 303 ? -1.679 -17.078 -17.188 1 73.38 303 GLY B N 1
ATOM 4797 C CA . GLY B 1 303 ? -0.618 -16.203 -17.656 1 73.38 303 GLY B CA 1
ATOM 4798 C C . GLY B 1 303 ? 0.636 -16.953 -18.062 1 73.38 303 GLY B C 1
ATOM 4799 O O . GLY B 1 303 ? 1.695 -16.344 -18.25 1 73.38 303 GLY B O 1
ATOM 4800 N N . ALA B 1 304 ? 0.56 -18.203 -18.078 1 84.44 304 ALA B N 1
ATOM 4801 C CA . ALA B 1 304 ? 1.695 -19.062 -18.406 1 84.44 304 ALA B CA 1
ATOM 4802 C C . ALA B 1 304 ? 2.838 -18.859 -17.406 1 84.44 304 ALA B C 1
ATOM 4804 O O . ALA B 1 304 ? 4.012 -18.906 -17.781 1 84.44 304 ALA B O 1
ATOM 4805 N N . VAL B 1 305 ? 2.441 -18.641 -16.188 1 84.06 305 VAL B N 1
ATOM 4806 C CA . VAL B 1 305 ? 3.434 -18.266 -15.188 1 84.06 305 VAL B CA 1
ATOM 4807 C C . VAL B 1 305 ? 4.332 -19.453 -14.867 1 84.06 305 VAL B C 1
ATOM 4809 O O . VAL B 1 305 ? 5.555 -19.312 -14.805 1 84.06 305 VAL B O 1
ATOM 4812 N N . SER B 1 306 ? 3.723 -20.578 -14.648 1 90.62 306 SER B N 1
ATOM 4813 C CA . SER B 1 306 ? 4.508 -21.75 -14.281 1 90.62 306 SER B CA 1
ATOM 4814 C C . SER B 1 306 ? 5.391 -22.219 -15.438 1 90.62 306 SER B C 1
ATOM 4816 O O . SER B 1 306 ? 6.574 -22.516 -15.242 1 90.62 306 SER B O 1
ATOM 4818 N N . PRO B 1 307 ? 4.875 -22.266 -16.688 1 90.5 307 PRO B N 1
ATOM 4819 C CA . PRO B 1 307 ? 5.75 -22.625 -17.812 1 90.5 307 PRO B CA 1
ATOM 4820 C C . PRO B 1 307 ? 6.891 -21.625 -18 1 90.5 307 PRO B C 1
ATOM 4822 O O . PRO B 1 307 ? 8.016 -22.016 -18.328 1 90.5 307 PRO B O 1
ATOM 4825 N N . LEU B 1 308 ? 6.594 -20.438 -17.797 1 87.25 308 LEU B N 1
ATOM 4826 C CA . LEU B 1 308 ? 7.609 -19.406 -17.953 1 87.25 308 LEU B CA 1
ATOM 4827 C C . LEU B 1 308 ? 8.672 -19.516 -16.875 1 87.25 308 LEU B C 1
ATOM 4829 O O . LEU B 1 308 ? 9.844 -19.219 -17.109 1 87.25 308 LEU B O 1
ATOM 4833 N N . ALA B 1 309 ? 8.211 -19.844 -15.703 1 87.5 309 ALA B N 1
ATOM 4834 C CA . ALA B 1 309 ? 9.18 -20.047 -14.625 1 87.5 309 ALA B CA 1
ATOM 4835 C C . ALA B 1 309 ? 10.125 -21.203 -14.938 1 87.5 309 ALA B C 1
ATOM 4837 O O . ALA B 1 309 ? 11.312 -21.125 -14.633 1 87.5 309 ALA B O 1
ATOM 4838 N N . ALA B 1 310 ? 9.609 -22.25 -15.539 1 89.75 310 ALA B N 1
ATOM 4839 C CA . ALA B 1 310 ? 10.445 -23.375 -15.953 1 89.75 310 ALA B CA 1
ATOM 4840 C C . ALA B 1 310 ? 11.438 -22.953 -17.031 1 89.75 310 ALA B C 1
ATOM 4842 O O . ALA B 1 310 ? 12.602 -23.375 -17.031 1 89.75 310 ALA B O 1
ATOM 4843 N N . TYR B 1 311 ? 10.938 -22.125 -17.875 1 87.75 311 TYR B N 1
ATOM 4844 C CA . TYR B 1 311 ? 11.797 -21.594 -18.922 1 87.75 311 TYR B CA 1
ATOM 4845 C C . TYR B 1 311 ? 12.938 -20.766 -18.312 1 87.75 311 TYR B C 1
ATOM 4847 O O . TYR B 1 311 ? 14.102 -20.938 -18.688 1 87.75 311 TYR B O 1
ATOM 4855 N N . ASN B 1 312 ? 12.648 -19.953 -17.438 1 82.75 312 ASN B N 1
ATOM 4856 C CA . ASN B 1 312 ? 13.625 -19.062 -16.828 1 82.75 312 ASN B CA 1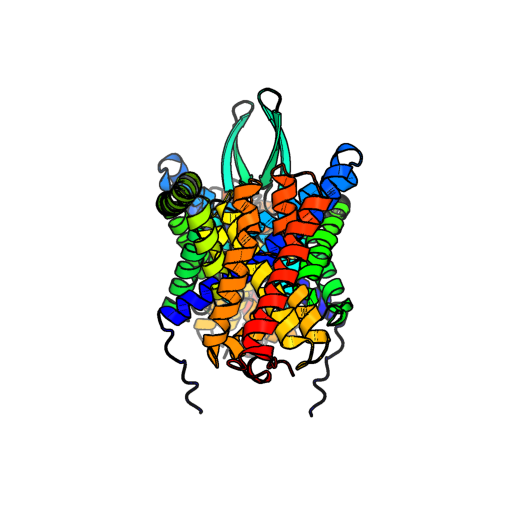
ATOM 4857 C C . ASN B 1 312 ? 14.602 -19.828 -15.938 1 82.75 312 ASN B C 1
ATOM 4859 O O . ASN B 1 312 ? 15.711 -19.359 -15.68 1 82.75 312 ASN B O 1
ATOM 4863 N N . ALA B 1 313 ? 14.141 -20.969 -15.477 1 85.44 313 ALA B N 1
ATOM 4864 C CA . ALA B 1 313 ? 15 -21.781 -14.617 1 85.44 313 ALA B CA 1
ATOM 4865 C C . ALA B 1 313 ? 16 -22.578 -15.438 1 85.44 313 ALA B C 1
ATOM 4867 O O . ALA B 1 313 ? 16.875 -23.25 -14.891 1 85.44 313 ALA B O 1
ATOM 4868 N N . GLY B 1 314 ? 15.922 -22.531 -16.828 1 82.12 314 GLY B N 1
ATOM 4869 C CA . GLY B 1 314 ? 16.953 -23.156 -17.641 1 82.12 314 GLY B CA 1
ATOM 4870 C C . GLY B 1 314 ? 16.406 -24.078 -18.703 1 82.12 314 GLY B C 1
ATOM 4871 O O . GLY B 1 314 ? 17.156 -24.641 -19.5 1 82.12 314 GLY B O 1
ATOM 4872 N N . PHE B 1 315 ? 15.125 -24.297 -18.609 1 87.31 315 PHE B N 1
ATOM 4873 C CA . PHE B 1 315 ? 14.531 -25.156 -19.641 1 87.31 315 PHE B CA 1
ATOM 4874 C C . PHE B 1 315 ? 14.156 -24.344 -20.875 1 87.31 315 PHE B C 1
ATOM 4876 O O . PHE B 1 315 ? 12.992 -23.969 -21.047 1 87.31 315 PHE B O 1
ATOM 4883 N N . TYR B 1 316 ? 14.992 -24.266 -21.812 1 82.81 316 TYR B N 1
ATOM 4884 C CA . TYR B 1 316 ? 14.867 -23.266 -22.875 1 82.81 316 TYR B CA 1
ATOM 4885 C C . TYR B 1 316 ? 14.133 -23.859 -24.078 1 82.81 316 TYR B C 1
ATOM 4887 O O . TYR B 1 316 ? 13.742 -23.125 -25 1 82.81 316 TYR B O 1
ATOM 4895 N N . ASN B 1 317 ? 13.898 -25.125 -24.094 1 89.31 317 ASN B N 1
ATOM 4896 C CA . ASN B 1 317 ? 13.188 -25.719 -25.219 1 89.31 317 ASN B CA 1
ATOM 4897 C C . ASN B 1 317 ? 11.695 -25.391 -25.172 1 89.31 317 ASN B C 1
ATOM 4899 O O . ASN B 1 317 ? 10.906 -26.141 -24.594 1 89.31 317 ASN B O 1
ATOM 4903 N N . VAL B 1 318 ? 11.227 -24.406 -25.844 1 88.5 318 VAL B N 1
ATOM 4904 C CA . VAL B 1 318 ? 9.875 -23.859 -25.828 1 88.5 318 VAL B CA 1
ATOM 4905 C C . VAL B 1 318 ? 8.891 -24.891 -26.359 1 88.5 318 VAL B C 1
ATOM 4907 O O . VAL B 1 318 ? 7.777 -25.016 -25.844 1 88.5 318 VAL B O 1
ATOM 4910 N N . LEU B 1 319 ? 9.266 -25.547 -27.359 1 91 319 LEU B N 1
ATOM 4911 C CA . LEU B 1 319 ? 8.383 -26.547 -27.953 1 91 319 LEU B CA 1
ATOM 4912 C C . LEU B 1 319 ? 8.031 -27.625 -26.938 1 91 319 LEU B C 1
ATOM 4914 O O . LEU B 1 319 ? 6.863 -28 -26.797 1 91 319 LEU B O 1
ATOM 4918 N N . VAL B 1 320 ? 9.07 -28.125 -26.328 1 92.12 320 VAL B N 1
ATOM 4919 C CA . VAL B 1 320 ? 8.844 -29.156 -25.312 1 92.12 320 VAL B CA 1
ATOM 4920 C C . VAL B 1 320 ? 8.008 -28.594 -24.172 1 92.12 320 VAL B C 1
ATOM 4922 O O . VAL B 1 320 ? 7.148 -29.297 -23.625 1 92.12 320 VAL B O 1
ATOM 4925 N N . LEU B 1 321 ? 8.25 -27.391 -23.844 1 92.31 321 LEU B N 1
ATOM 4926 C CA . LEU B 1 321 ? 7.496 -26.75 -22.781 1 92.31 321 LEU B CA 1
ATOM 4927 C C . LEU B 1 321 ? 6.016 -26.672 -23.125 1 92.31 321 LEU B C 1
ATOM 4929 O O . LEU B 1 321 ? 5.16 -26.938 -22.281 1 92.31 321 LEU B O 1
ATOM 4933 N N . VAL B 1 322 ? 5.738 -26.297 -24.328 1 91.38 322 VAL B N 1
ATOM 4934 C CA . VAL B 1 322 ? 4.352 -26.188 -24.766 1 91.38 322 VAL B CA 1
ATOM 4935 C C . VAL B 1 322 ? 3.699 -27.578 -24.766 1 91.38 322 VAL B C 1
ATOM 4937 O O . VAL B 1 322 ? 2.555 -27.719 -24.328 1 91.38 322 VAL B O 1
ATOM 4940 N N . ILE B 1 323 ? 4.395 -28.531 -25.219 1 93.5 323 ILE B N 1
ATOM 4941 C CA . ILE B 1 323 ? 3.857 -29.891 -25.281 1 93.5 323 ILE B CA 1
ATOM 4942 C C . ILE B 1 323 ? 3.566 -30.406 -23.875 1 93.5 323 ILE B C 1
ATOM 4944 O O . ILE B 1 323 ? 2.482 -30.922 -23.609 1 93.5 323 ILE B O 1
ATOM 4948 N N . VAL B 1 324 ? 4.48 -30.172 -23.031 1 94 324 VAL B N 1
ATOM 4949 C CA . VAL B 1 324 ? 4.379 -30.766 -21.703 1 94 324 VAL B CA 1
ATOM 4950 C C . VAL B 1 324 ? 3.344 -30.016 -20.875 1 94 324 VAL B C 1
ATOM 4952 O O . VAL B 1 324 ? 2.611 -30.609 -20.094 1 94 324 VAL B O 1
ATOM 4955 N N . TRP B 1 325 ? 3.268 -28.719 -20.984 1 93.88 325 TRP B N 1
ATOM 4956 C CA . TRP B 1 325 ? 2.41 -27.906 -20.125 1 93.88 325 TRP B CA 1
ATOM 4957 C C . TRP B 1 325 ? 0.997 -27.828 -20.688 1 93.88 325 TRP B C 1
ATOM 4959 O O . TRP B 1 325 ? 0.044 -27.547 -19.953 1 93.88 325 TRP B O 1
ATOM 4969 N N . VAL B 1 326 ? 0.836 -28.031 -22.016 1 93.12 326 VAL B N 1
ATOM 4970 C CA . VAL B 1 326 ? -0.481 -27.875 -22.609 1 93.12 326 VAL B CA 1
ATOM 4971 C C . VAL B 1 326 ? -0.971 -29.234 -23.141 1 93.12 326 VAL B C 1
ATOM 4973 O O . VAL B 1 326 ? -1.961 -29.766 -22.641 1 93.12 326 VAL B O 1
ATOM 4976 N N . VAL B 1 327 ? -0.259 -29.875 -23.953 1 95.31 327 VAL B N 1
ATOM 4977 C CA . VAL B 1 327 ? -0.716 -31.062 -24.656 1 95.31 327 VAL B CA 1
ATOM 4978 C C . VAL B 1 327 ? -0.885 -32.219 -23.672 1 95.31 327 VAL B C 1
ATOM 4980 O O . VAL B 1 327 ? -1.897 -32.906 -23.703 1 95.31 327 VAL B O 1
ATOM 4983 N N . VAL B 1 328 ? 0.061 -32.438 -22.844 1 95.62 328 VAL B N 1
ATOM 4984 C CA . VAL B 1 328 ? 0.049 -33.594 -21.953 1 95.62 328 VAL B CA 1
ATOM 4985 C C . VAL B 1 328 ? -1.122 -33.469 -20.969 1 95.62 328 VAL B C 1
ATOM 4987 O O . VAL B 1 328 ? -1.965 -34.375 -20.906 1 95.62 328 VAL B O 1
ATOM 4990 N N . PRO B 1 329 ? -1.194 -32.375 -20.234 1 96 329 PRO B N 1
ATOM 4991 C CA . PRO B 1 329 ? -2.316 -32.281 -19.297 1 96 329 PRO B CA 1
ATOM 4992 C C . PRO B 1 329 ? -3.674 -32.344 -20 1 96 329 PRO B C 1
ATOM 4994 O O . PRO B 1 329 ? -4.613 -32.938 -19.484 1 96 329 PRO B O 1
ATOM 4997 N N . PHE B 1 330 ? -3.834 -31.719 -21.141 1 96.56 330 PHE B N 1
ATOM 4998 C CA . PHE B 1 330 ? -5.113 -31.719 -21.844 1 96.56 330 PHE B CA 1
ATOM 4999 C C . PHE B 1 330 ? -5.434 -33.094 -22.391 1 96.56 330 PHE B C 1
ATOM 5001 O O . PHE B 1 330 ? -6.598 -33.5 -22.438 1 96.56 330 PHE B O 1
ATOM 5008 N N . ALA B 1 331 ? -4.438 -33.812 -22.844 1 97.19 331 ALA B N 1
ATOM 5009 C CA . ALA B 1 331 ? -4.652 -35.188 -23.297 1 97.19 331 ALA B CA 1
ATOM 5010 C C . ALA B 1 331 ? -5.086 -36.062 -22.156 1 97.19 331 ALA B C 1
ATOM 5012 O O . ALA B 1 331 ? -6.023 -36.875 -22.297 1 97.19 331 ALA B O 1
ATOM 5013 N N . VAL B 1 332 ? -4.383 -35.969 -21.094 1 96.94 332 VAL B N 1
ATOM 5014 C CA . VAL B 1 332 ? -4.711 -36.781 -19.922 1 96.94 332 VAL B CA 1
ATOM 5015 C C . VAL B 1 332 ? -6.082 -36.375 -19.391 1 96.94 332 VAL B C 1
ATOM 5017 O O . VAL B 1 332 ? -6.875 -37.25 -18.984 1 96.94 332 VAL B O 1
ATOM 5020 N N . GLY B 1 333 ? -6.305 -35.094 -19.312 1 95.94 333 GLY B N 1
ATOM 5021 C CA . GLY B 1 333 ? -7.609 -34.594 -18.875 1 95.94 333 GLY B CA 1
ATOM 5022 C C . GLY B 1 333 ? -8.75 -35.125 -19.719 1 95.94 333 GLY B C 1
ATOM 5023 O O . GLY B 1 333 ? -9.805 -35.5 -19.188 1 95.94 333 GLY B O 1
ATOM 5024 N N . TYR B 1 334 ? -8.531 -35.125 -20.969 1 95.94 334 TYR B N 1
ATOM 5025 C CA . TYR B 1 334 ? -9.531 -35.688 -21.875 1 95.94 334 TYR B CA 1
ATOM 5026 C C . TYR B 1 334 ? -9.766 -37.156 -21.594 1 95.94 334 TYR B C 1
ATOM 5028 O O . TYR B 1 334 ? -10.914 -37.625 -21.609 1 95.94 334 TYR B O 1
ATOM 5036 N N . LEU B 1 335 ? -8.75 -37.875 -21.453 1 95.94 335 LEU B N 1
ATOM 5037 C CA . LEU B 1 335 ? -8.844 -39.312 -21.156 1 95.94 335 LEU B CA 1
ATOM 5038 C C . LEU B 1 335 ? -9.633 -39.531 -19.875 1 95.94 335 LEU B C 1
ATOM 5040 O O . LEU B 1 335 ? -10.453 -40.438 -19.797 1 95.94 335 LEU B O 1
ATOM 5044 N N . MET B 1 336 ? -9.328 -38.719 -18.875 1 94.5 336 MET B N 1
ATOM 5045 C CA . MET B 1 336 ? -10.031 -38.875 -17.609 1 94.5 336 MET B CA 1
ATOM 5046 C C . MET B 1 336 ? -11.516 -38.531 -17.766 1 94.5 336 MET B C 1
ATOM 5048 O O . MET B 1 336 ? -12.359 -39.156 -17.109 1 94.5 336 MET B O 1
ATOM 5052 N N . LYS B 1 337 ? -11.758 -37.5 -18.5 1 93 337 LYS B N 1
ATOM 5053 C CA . LYS B 1 337 ? -13.156 -37.188 -18.781 1 93 337 LYS B CA 1
ATOM 5054 C C . LYS B 1 337 ? -13.867 -38.344 -19.469 1 93 337 LYS B C 1
ATOM 5056 O O . LYS B 1 337 ? -15 -38.688 -19.125 1 93 337 LYS B O 1
ATOM 5061 N N . LYS B 1 338 ? -13.242 -38.969 -20.453 1 92.75 338 LYS B N 1
ATOM 5062 C CA . LYS B 1 338 ? -13.812 -40.125 -21.172 1 92.75 338 LYS B CA 1
ATOM 5063 C C . LYS B 1 338 ? -14.031 -41.312 -20.25 1 92.75 338 LYS B C 1
ATOM 5065 O O . LYS B 1 338 ? -15.07 -41.969 -20.312 1 92.75 338 LYS B O 1
ATOM 5070 N N . ILE B 1 339 ? -13.141 -41.5 -19.375 1 92.88 339 ILE B N 1
ATOM 5071 C CA . ILE B 1 339 ? -13.195 -42.656 -18.5 1 92.88 339 ILE B CA 1
ATOM 5072 C C . ILE B 1 339 ? -14.258 -42.438 -17.422 1 92.88 339 ILE B C 1
ATOM 5074 O O . ILE B 1 339 ? -15.094 -43.312 -17.188 1 92.88 339 ILE B O 1
ATOM 5078 N N . PHE B 1 340 ? -14.289 -41.219 -16.812 1 90.88 340 PHE B N 1
ATOM 5079 C CA . PHE B 1 340 ? -15.109 -41.031 -15.617 1 90.88 340 PHE B CA 1
ATOM 5080 C C . PHE B 1 340 ? -16.484 -40.5 -15.984 1 90.88 340 PHE B C 1
ATOM 5082 O O . PHE B 1 340 ? -17.469 -40.719 -15.281 1 90.88 340 PHE B O 1
ATOM 5089 N N . VAL B 1 341 ? -16.609 -39.75 -17.047 1 85.25 341 VAL B N 1
ATOM 5090 C CA . VAL B 1 341 ? -17.875 -39.125 -17.359 1 85.25 341 VAL B CA 1
ATOM 5091 C C . VAL B 1 341 ? -18.578 -39.875 -18.484 1 85.25 341 VAL B C 1
ATOM 5093 O O . VAL B 1 341 ? -19.766 -40.188 -18.391 1 85.25 341 VAL B O 1
ATOM 5096 N N . ASP B 1 342 ? -17.844 -40.188 -19.547 1 85.88 342 ASP B N 1
ATOM 5097 C CA . ASP B 1 342 ? -18.484 -40.75 -20.734 1 85.88 342 ASP B CA 1
ATOM 5098 C C . ASP B 1 342 ? -18.641 -42.281 -20.609 1 85.88 342 ASP B C 1
ATOM 5100 O O . ASP B 1 342 ? -19.703 -42.812 -20.906 1 85.88 342 ASP B O 1
ATOM 5104 N N . TRP B 1 343 ? -17.578 -42.906 -20.188 1 86.75 343 TRP B N 1
ATOM 5105 C CA . TRP B 1 343 ? -17.578 -44.375 -20.234 1 86.75 343 TRP B CA 1
ATOM 5106 C C . TRP B 1 343 ? -18.234 -44.938 -18.984 1 86.75 343 TRP B C 1
ATOM 5108 O O . TRP B 1 343 ? -19.109 -45.812 -19.062 1 86.75 343 TRP B O 1
ATOM 5118 N N . THR B 1 344 ? -17.75 -44.531 -17.781 1 81.25 344 THR B N 1
ATOM 5119 C CA . THR B 1 344 ? -18.234 -45.125 -16.531 1 81.25 344 THR B CA 1
ATOM 5120 C C . THR B 1 344 ? -19.5 -44.438 -16.062 1 81.25 344 THR B C 1
ATOM 5122 O O . THR B 1 344 ? -20.281 -45 -15.297 1 81.25 344 THR B O 1
ATOM 5125 N N . LYS B 1 345 ? -19.781 -43.281 -16.562 1 79 345 LYS B N 1
ATOM 5126 C CA . LYS B 1 345 ? -20.938 -42.5 -16.203 1 79 345 LYS B CA 1
ATOM 5127 C C . LYS B 1 345 ? -21.062 -42.344 -14.695 1 79 345 LYS B C 1
ATOM 5129 O O . LYS B 1 345 ? -22.172 -42.25 -14.156 1 79 345 LYS B O 1
ATOM 5134 N N . ILE B 1 346 ? -20.031 -42.469 -14.039 1 79.12 346 ILE B N 1
ATOM 5135 C CA . ILE B 1 346 ? -19.984 -42.312 -12.594 1 79.12 346 ILE B CA 1
ATOM 5136 C C . ILE B 1 346 ? -20.297 -40.844 -12.25 1 79.12 346 ILE B C 1
ATOM 5138 O O . ILE B 1 346 ? -20.984 -40.562 -11.266 1 79.12 346 ILE B O 1
ATOM 5142 N N . TYR B 1 347 ? -19.812 -40.062 -13.141 1 85.5 347 TYR B N 1
ATOM 5143 C CA . TYR B 1 347 ? -20.016 -38.625 -12.93 1 85.5 347 TYR B CA 1
ATOM 5144 C C . TYR B 1 347 ? -21.031 -38.062 -13.93 1 85.5 347 TYR B C 1
ATOM 5146 O O . TYR B 1 347 ? -20.906 -38.312 -15.133 1 85.5 347 TYR B O 1
ATOM 5154 N N . LYS B 1 348 ? -21.984 -37.438 -13.43 1 85.75 348 LYS B N 1
ATOM 5155 C CA . LYS B 1 348 ? -23 -36.812 -14.281 1 85.75 348 LYS B CA 1
ATOM 5156 C C . LYS B 1 348 ? -22.516 -35.469 -14.82 1 85.75 348 LYS B C 1
ATOM 5158 O O . LYS B 1 348 ? -21.844 -34.719 -14.117 1 85.75 348 LYS B O 1
ATOM 5163 N N . PRO B 1 349 ? -22.828 -35.312 -16.062 1 84.94 349 PRO B N 1
ATOM 5164 C CA . PRO B 1 349 ? -22.422 -34.031 -16.672 1 84.94 349 PRO B CA 1
ATOM 5165 C C . PRO B 1 349 ? -22.922 -32.812 -15.898 1 84.94 349 PRO B C 1
ATOM 5167 O O . PRO B 1 349 ? -22.312 -31.75 -15.945 1 84.94 349 PRO B O 1
ATOM 5170 N N . GLU B 1 350 ? -23.891 -32.969 -15.148 1 83.25 350 GLU B N 1
ATOM 5171 C CA . GLU B 1 350 ? -24.484 -31.875 -14.391 1 83.25 350 GLU B CA 1
ATOM 5172 C C . GLU B 1 350 ? -23.562 -31.391 -13.281 1 83.25 350 GLU B C 1
ATOM 5174 O O . GLU B 1 350 ? -23.688 -30.266 -12.797 1 83.25 350 GLU B O 1
ATOM 5179 N N . TYR B 1 351 ? -22.625 -32.281 -12.93 1 87.38 351 TYR B N 1
ATOM 5180 C CA . TYR B 1 351 ? -21.688 -31.938 -11.867 1 87.38 351 TYR B CA 1
ATOM 5181 C C . TYR B 1 351 ? -20.766 -30.812 -12.305 1 87.38 351 TYR B C 1
ATOM 5183 O O . TYR B 1 351 ? -20.141 -30.156 -11.469 1 87.38 351 TYR B O 1
ATOM 5191 N N . PHE B 1 352 ? -20.75 -30.578 -13.633 1 88.62 352 PHE B N 1
ATOM 5192 C CA . PHE B 1 352 ? -19.719 -29.688 -14.148 1 88.62 352 PHE B CA 1
ATOM 5193 C C . PHE B 1 352 ? -20.328 -28.422 -14.75 1 88.62 352 PHE B C 1
ATOM 5195 O O . PHE B 1 352 ? -19.672 -27.688 -15.477 1 88.62 352 PHE B O 1
ATOM 5202 N N . ILE B 1 353 ? -21.609 -28.25 -14.391 1 82.31 353 ILE B N 1
ATOM 5203 C CA . ILE B 1 353 ? -22.266 -27.016 -14.82 1 82.31 353 ILE B CA 1
ATOM 5204 C C . ILE B 1 353 ? -21.891 -25.891 -13.859 1 82.31 353 ILE B C 1
ATOM 5206 O O . ILE B 1 353 ? -22.141 -25.969 -12.656 1 82.31 353 ILE B O 1
ATOM 5210 N N . SER B 1 354 ? -21.219 -24.875 -14.398 1 77.88 354 SER B N 1
ATOM 5211 C CA . SER B 1 354 ? -20.734 -23.766 -13.578 1 77.88 354 SER B CA 1
ATOM 5212 C C . SER B 1 354 ? -21.906 -22.953 -13.016 1 77.88 354 SER B C 1
ATOM 5214 O O . SER B 1 354 ? -22.938 -22.828 -13.656 1 77.88 354 SER B O 1
ATOM 5216 N N . PRO B 1 355 ? -21.719 -22.578 -11.75 1 64.75 355 PRO B N 1
ATOM 5217 C CA . PRO B 1 355 ? -22.781 -21.734 -11.195 1 64.75 355 PRO B CA 1
ATOM 5218 C C . PRO B 1 355 ? -22.875 -20.375 -11.883 1 64.75 355 PRO B C 1
ATOM 5220 O O . PRO B 1 355 ? -23.875 -19.656 -11.719 1 64.75 355 PRO B O 1
ATOM 5223 N N . ALA B 1 356 ? -21.812 -19.875 -12.414 1 52.34 356 ALA B N 1
ATOM 5224 C CA . ALA B 1 356 ? -21.828 -18.594 -13.117 1 52.34 356 ALA B CA 1
ATOM 5225 C C . ALA B 1 356 ? -22.75 -18.656 -14.32 1 52.34 356 ALA B C 1
ATOM 5227 O O . ALA B 1 356 ? -22.812 -17.703 -15.109 1 52.34 356 ALA B O 1
ATOM 5228 N N . ARG B 1 357 ? -23.625 -19.625 -14.469 1 45.56 357 ARG B N 1
ATOM 5229 C CA . ARG B 1 357 ? -24.594 -19.672 -15.555 1 45.56 357 ARG B CA 1
ATOM 5230 C C . ARG B 1 357 ? -25.719 -18.672 -15.32 1 45.56 357 ARG B C 1
ATOM 5232 O O . ARG B 1 357 ? -26.188 -18.5 -14.195 1 45.56 357 ARG B O 1
#